Protein AF-A0A849KRJ4-F1 (afdb_monomer)

Radius of gyration: 36.64 Å; Cα contacts (8 Å, |Δi|>4): 1454; chains: 1; bounding box: 104×64×106 Å

Sequence (552 aa):
MSTQVQHRRGTAVQHESFTGAMSEITHDTTGNNLRVHDGQKPGGYRTLMEQELGKPSGVATLDETGNVPEEQLLNASTPVVSSYEALKSTPVADKEKVTFLSLAGAEGTFFWKLGDFSAKIDNENYVASDHVAATIGAWVRSSIRAPYVLPSFRGLKISEFLTNNDAWTTHKHVQLQAAIDVLMSDARYTELDLEGRTILVNAPLNFGTGTLGWPAKQITNGFIYASATFPDGGYIFDLRNLTSLSNFKFLNVNMNGQNRAGWLRAPKHYKYLTFESCTLSSPGGSGGSSPGVLGRKVGVYDPDVPEGGSHELGFYNCYMDSNQYGSTKDRIAIYTRNPDVNINNCLGQYFKDFFVGTSGSYQLNGNHIWSTADGSTPCSMVRLLDCTSIAGLQMVGNYVDGVQIILGNELNPTNTISGVSLVCNLFLFGPGLPSDMPFVLIKPQNANTGIMAIDMLGNVYDTNNTSSAFQNIGVDTTTGSINPTAVHRVRLDDVSFSEFLLGKVYRSRGTYNTLFTVGDAGYKNVTFDNQIPPFARIRRVVSAQFARADGT

pLDDT: mean 80.36, std 18.68, range [24.41, 98.75]

Organism: NCBI:txid2448455

Foldseek 3Di:
DDDDDDAAEDAQVVQQQDADDQQHWYAHPNVRWIAGHHRPHRSHHTDADPVQELHVVHHFDADPVGHGDVVSVVPPDQAEAADLVRVQAPDDDVDKGWHWHPHVPQTFIWIKDFAQCVVPDPSRQWRHHPHDGNRGITTGTDPDSDDDPDDDDDAAELVVQDPDPDDPPDACQVSVLVSLQCLLPDLRHQEYEPVQEEHEHQEARENAAEEEEDDAHEYEHYEYEYDPNYAAQAANHEHQRYQEEERYEYYQYEYEDCLGHAHYEDYQAYYPYEYELYEFEQFGHFLDPAPPLVRFGERYHARHADPPHHDAYEYYNYEYYNVQVVHAARYEHYEHADAHYEYELYEYEAHQEPYEYEDFNYEHENYEYEHAARQAHARAPYAYCCQADDGHYAYYNYEAERHAHEFEPNPPLQGAREHAAHEQYEYEYEPRYHLQDENYEYERQAEAHAYEHHHHENYEHEYPYPRQHYAPYWYQPPRYYHNLVRHADDEDYNYEYEDDDLDDADDDPDRIHHPDGRHDDDDDDDDDDDDRDDHYDYDDYPDYDYQDPVGD

Nearest PDB structures (foldseek):
  4xqf-assembly1_A  TM=5.904E-01  e=1.240E-04  Enterobacteria phage HK620
  1yu1-assembly1_A-3  TM=3.523E-01  e=3.536E-03  Rauchvirus BPP1
  1yu4-assembly1_C  TM=3.523E-01  e=4.435E-03  Bordetella phage BMP-1
  1yu2-assembly1_A  TM=3.527E-01  e=9.152E-03  Bordetella phage BMP-1
  1yu3-assembly1_A  TM=3.478E-01  e=1.097E-02  Bordetella phage BIP-1

InterPro domains:
  IPR041352 Major tropism determinant, N-terminal domain [PF18454] (5-40)

Secondary structure (DSSP, 8-state):
-PPPP--EEE-HHHHHT--PPTT-EEEETTTTEEEE--SS-TT-EEPP-GGGBTSTTSBPP--TTSPPPGGG-TTT---EESSHHHHHTS---SS--EEEE--TT--EEEEEEES--TTT--SSSEE--SSS-TTTEEEEEPSS-------S-PPEEGGGT-SS---TTS--HHHHHHHHHHHHH-TT-SEEE-TT-EEEESS-EE--SEEE-SSPEEEEEEEEEE-TTSPTB-EEEE-TTEEEEEEEEEEEEEEE-TTT-EEEEPPSSEEEEEEES-EEE---EE-TT-TTTTT-EEEEEE----SS--EEEEEES-EEE---TTS---EEEEEESSS-EEEES-EEES-SEEEEESSS-EEEES-EEE---BTTBPEEEEEES---TT--EEEES-EEESEEEEEE-SSSTTS-EEEEEEES-EEEE-TTS-TT-EEEEEE-SSTTEEEEEEEEES-EEEE----TT-EEEEEE-SS--EEEEEEEEEEEESEEE-SS-----S--SSSEEES--PPPSSSS-----S---TT-EE--EEEE----TT--

Solvent-accessible surface area (backbone atoms only — not comparable to full-atom values): 28910 Å² total; per-residue (Å²): 133,84,86,83,87,82,68,57,72,40,42,53,74,61,34,54,74,38,58,40,51,65,77,34,63,33,37,26,72,64,75,72,30,49,24,44,14,70,54,72,46,53,35,40,46,69,53,88,54,79,91,29,50,66,39,92,99,46,45,80,48,62,47,102,86,70,44,67,52,70,88,77,39,85,88,70,73,68,49,74,26,68,40,69,68,51,52,20,65,50,88,75,65,106,56,82,46,62,38,34,37,64,26,88,97,63,60,46,50,28,34,45,40,78,43,71,37,65,94,58,60,66,75,76,53,25,32,53,38,77,86,42,58,30,63,54,18,30,34,35,43,53,95,53,94,73,73,82,93,69,84,79,91,67,62,42,51,49,69,82,51,52,92,64,99,69,66,97,80,61,73,39,38,69,36,51,41,51,50,47,51,48,47,74,71,36,89,84,35,42,32,38,35,40,80,65,38,76,40,36,24,50,57,63,40,62,78,60,69,44,76,45,51,86,68,55,36,33,41,31,36,22,34,42,32,42,39,100,71,31,54,76,36,36,23,48,34,36,33,62,56,22,59,28,42,32,40,36,38,37,34,43,32,34,38,32,12,70,57,27,15,4,53,33,30,49,41,70,21,29,34,53,39,34,37,34,49,21,40,41,30,22,36,15,7,56,41,58,90,44,88,92,40,81,73,23,26,19,18,32,40,31,85,50,67,82,79,91,60,58,51,29,43,38,37,33,51,24,41,36,36,43,79,30,81,98,47,76,48,56,30,29,46,34,38,33,36,49,42,41,36,39,40,31,48,27,39,37,35,34,27,25,30,36,32,35,38,46,36,28,45,31,38,41,30,48,24,41,37,38,28,63,40,37,69,79,42,84,17,22,51,37,38,31,36,20,21,37,80,84,40,19,36,39,35,37,47,26,41,33,28,34,36,22,36,38,48,17,13,66,78,44,39,87,46,40,36,19,30,34,36,41,32,46,27,41,38,38,37,56,74,76,48,54,51,68,54,27,51,31,32,38,34,35,44,24,73,57,22,27,36,32,45,35,40,40,33,47,27,36,41,40,50,80,40,90,56,96,49,63,30,73,43,26,30,38,51,83,62,15,32,71,24,69,89,45,49,41,43,46,35,43,30,53,33,35,45,52,71,72,79,41,70,82,82,89,76,86,89,65,79,57,48,72,81,73,77,59,70,62,85,74,88,86,78,88,82,80,85,83,87,77,67,98,47,64,50,80,77,44,75,77,53,69,63,77,76,43,99,83,79,96

Structure (mmCIF, N/CA/C/O backbone):
data_AF-A0A849KRJ4-F1
#
_entry.id   AF-A0A849KRJ4-F1
#
loop_
_atom_site.group_PDB
_atom_site.id
_atom_site.type_symbol
_atom_site.label_atom_id
_atom_site.label_alt_id
_atom_site.label_comp_id
_atom_site.label_asym_id
_atom_site.label_entity_id
_atom_site.label_seq_id
_atom_site.pdbx_PDB_ins_code
_atom_site.Cartn_x
_atom_site.Cartn_y
_atom_site.Cartn_z
_atom_site.occupancy
_atom_site.B_iso_or_equiv
_atom_site.auth_seq_id
_atom_site.auth_comp_id
_atom_site.auth_asym_id
_atom_site.auth_atom_id
_atom_site.pdbx_PDB_model_num
ATOM 1 N N . MET A 1 1 ? -71.090 -37.660 37.281 1.00 59.78 1 MET A N 1
ATOM 2 C CA . MET A 1 1 ? -70.002 -37.563 38.279 1.00 59.78 1 MET A CA 1
ATOM 3 C C . MET A 1 1 ? -68.708 -37.315 37.532 1.00 59.78 1 MET A C 1
ATOM 5 O O . MET A 1 1 ? -68.525 -37.939 36.494 1.00 59.78 1 MET A O 1
ATOM 9 N N . SER A 1 2 ? -67.858 -36.401 37.995 1.00 67.06 2 SER A N 1
ATOM 10 C CA . SER A 1 2 ? -66.515 -36.249 37.432 1.00 67.06 2 SER A CA 1
ATOM 11 C C . SER A 1 2 ? -65.630 -37.403 37.908 1.00 67.06 2 SER A C 1
ATOM 13 O O . SER A 1 2 ? -65.676 -37.793 39.074 1.00 67.06 2 SER A O 1
ATOM 15 N N . THR A 1 3 ? -64.838 -37.973 37.004 1.00 85.19 3 THR A N 1
ATOM 16 C CA . THR A 1 3 ? -63.794 -38.937 37.365 1.00 85.19 3 THR A CA 1
ATOM 17 C C . THR A 1 3 ? -62.655 -38.180 38.044 1.00 85.19 3 THR A C 1
ATOM 19 O O . THR A 1 3 ? -62.124 -37.232 37.466 1.00 85.19 3 THR A O 1
ATOM 22 N N . GLN A 1 4 ? -62.282 -38.570 39.265 1.00 90.38 4 GLN A N 1
ATOM 23 C CA . GLN A 1 4 ? -61.138 -37.988 39.970 1.00 90.38 4 GLN A CA 1
ATOM 24 C C . GLN A 1 4 ? -59.868 -38.786 39.657 1.00 90.38 4 GLN A C 1
ATOM 26 O O . GLN A 1 4 ? -59.818 -39.991 39.893 1.00 90.38 4 GLN A O 1
ATOM 31 N N . VAL A 1 5 ? -58.827 -38.102 39.180 1.00 87.25 5 VAL A N 1
ATOM 32 C CA . VAL A 1 5 ? -57.471 -38.657 39.061 1.00 87.25 5 VAL A CA 1
ATOM 33 C C . VAL A 1 5 ? -56.664 -38.220 40.282 1.00 87.25 5 VAL A C 1
ATOM 35 O O . VAL A 1 5 ? -56.635 -37.036 40.618 1.00 87.25 5 VAL A O 1
ATOM 38 N N . GLN A 1 6 ? -56.028 -39.171 40.969 1.00 88.75 6 GLN A N 1
ATOM 39 C CA . GLN A 1 6 ? -55.146 -38.898 42.105 1.00 88.75 6 GLN A CA 1
ATOM 40 C C . GLN A 1 6 ? -53.699 -39.229 41.731 1.00 88.75 6 GLN A C 1
ATOM 42 O O . GLN A 1 6 ? -53.388 -40.363 41.375 1.00 88.75 6 GLN A O 1
ATOM 47 N N . HIS A 1 7 ? -52.813 -38.240 41.838 1.00 92.69 7 HIS A N 1
ATOM 48 C CA . HIS A 1 7 ? -51.369 -38.424 41.677 1.00 92.69 7 HIS A CA 1
ATOM 49 C C . HIS A 1 7 ? -50.717 -38.836 43.003 1.00 92.69 7 HIS A C 1
ATOM 51 O O . HIS A 1 7 ? -51.269 -38.597 44.084 1.00 92.69 7 HIS A O 1
ATOM 57 N N . ARG A 1 8 ? -49.509 -39.410 42.940 1.00 93.69 8 ARG A N 1
ATOM 58 C CA . ARG A 1 8 ? -48.678 -39.620 44.135 1.00 93.69 8 ARG A CA 1
ATOM 59 C C . ARG A 1 8 ? -48.358 -38.264 44.775 1.00 93.69 8 ARG A C 1
ATOM 61 O O . ARG A 1 8 ? -48.028 -37.310 44.071 1.00 93.69 8 ARG A O 1
ATOM 68 N N . ARG A 1 9 ? -48.469 -38.183 46.103 1.00 94.81 9 ARG A N 1
ATOM 69 C CA . ARG A 1 9 ? -48.311 -36.958 46.905 1.00 94.81 9 ARG A CA 1
ATOM 70 C C . ARG A 1 9 ? -47.241 -37.148 47.979 1.00 94.81 9 ARG A C 1
ATOM 72 O O . ARG A 1 9 ? -47.100 -38.258 48.483 1.00 94.81 9 ARG A O 1
ATOM 79 N N . GLY A 1 10 ? -46.540 -36.078 48.339 1.00 94.56 10 GLY A N 1
ATOM 80 C CA . GLY A 1 10 ? -45.550 -36.059 49.421 1.00 94.56 10 GLY A CA 1
ATOM 81 C C . GLY A 1 10 ? -45.111 -34.636 49.768 1.00 94.56 10 GLY A C 1
ATOM 82 O O . GLY A 1 10 ? -45.390 -33.711 49.010 1.00 94.56 10 GLY A O 1
ATOM 83 N N . THR A 1 11 ? -44.443 -34.455 50.906 1.00 95.75 11 THR A N 1
ATOM 84 C CA . THR A 1 11 ? -43.838 -33.173 51.308 1.00 95.75 11 THR A CA 1
ATOM 85 C C . THR A 1 11 ? -42.579 -32.864 50.493 1.00 95.75 11 THR A C 1
ATOM 87 O O . THR A 1 11 ? -42.009 -33.758 49.866 1.00 95.75 11 THR A O 1
ATOM 90 N N . ALA A 1 12 ? -42.093 -31.620 50.542 1.00 91.06 12 ALA A N 1
ATOM 91 C CA . ALA A 1 12 ? -40.869 -31.221 49.838 1.00 91.06 12 ALA A CA 1
ATOM 92 C C . ALA A 1 12 ? -39.668 -32.118 50.199 1.00 91.06 12 ALA A C 1
ATOM 94 O O . ALA A 1 12 ? -38.988 -32.622 49.310 1.00 91.06 12 ALA A O 1
ATOM 95 N N . VAL A 1 13 ? -39.483 -32.407 51.491 1.00 94.19 13 VAL A N 1
ATOM 96 C CA . VAL A 1 13 ? -38.406 -33.279 52.000 1.00 94.19 13 VAL A CA 1
ATOM 97 C C . VAL A 1 13 ? -38.558 -34.723 51.509 1.00 94.19 13 VAL A C 1
ATOM 99 O O . VAL A 1 13 ? -37.581 -35.380 51.158 1.00 94.19 13 VAL A O 1
ATOM 102 N N . GLN A 1 14 ? -39.791 -35.235 51.454 1.00 93.44 14 GLN A N 1
ATOM 103 C CA . GLN A 1 14 ? -40.046 -36.573 50.913 1.00 93.44 14 GLN A CA 1
ATOM 104 C C . GLN A 1 14 ? -39.723 -36.641 49.419 1.00 93.44 14 GLN A C 1
ATOM 106 O O . GLN A 1 14 ? -39.220 -37.658 48.950 1.00 93.44 14 GLN A O 1
ATOM 111 N N . HIS A 1 15 ? -39.967 -35.557 48.680 1.00 94.19 15 HIS A N 1
ATOM 112 C CA . HIS A 1 15 ? -39.597 -35.471 47.272 1.00 94.19 15 HIS A CA 1
ATOM 113 C C . HIS A 1 15 ? -38.092 -35.390 47.057 1.00 94.19 15 HIS A C 1
ATOM 115 O O . HIS A 1 15 ? -37.604 -36.062 46.162 1.00 94.19 15 HIS A O 1
ATOM 121 N N . GLU A 1 16 ? -37.341 -34.641 47.869 1.00 93.56 16 GLU A N 1
ATOM 122 C CA . GLU A 1 16 ? -35.884 -34.454 47.702 1.00 93.56 16 GLU A CA 1
ATOM 123 C C . GLU A 1 16 ? -35.083 -35.763 47.606 1.00 93.56 16 GLU A C 1
ATOM 125 O O . GLU A 1 16 ? -34.059 -35.811 46.928 1.00 93.56 16 GLU A O 1
ATOM 130 N N . SER A 1 17 ? -35.568 -36.833 48.238 1.00 93.19 17 SER A N 1
ATOM 131 C CA . SER A 1 17 ? -34.947 -38.165 48.201 1.00 93.19 17 SER A CA 1
ATOM 132 C C . SER A 1 17 ? -35.623 -39.150 47.238 1.00 93.19 17 SER A C 1
ATOM 134 O O . SER A 1 17 ? -35.124 -40.258 47.042 1.00 93.19 17 SER A O 1
ATOM 136 N N . PHE A 1 18 ? -36.746 -38.773 46.625 1.00 95.25 18 PHE A N 1
ATOM 137 C CA . PHE A 1 18 ? -37.532 -39.634 45.748 1.00 95.25 18 PHE A CA 1
ATOM 138 C C . PHE A 1 18 ? -37.107 -39.480 44.279 1.00 95.25 18 PHE A C 1
ATOM 140 O O . PHE A 1 18 ? -37.179 -38.386 43.721 1.00 95.25 18 PHE A O 1
ATOM 147 N N . THR A 1 19 ? -36.726 -40.586 43.634 1.00 96.50 19 THR A N 1
ATOM 148 C CA . THR A 1 19 ? -36.505 -40.660 42.179 1.00 96.50 19 THR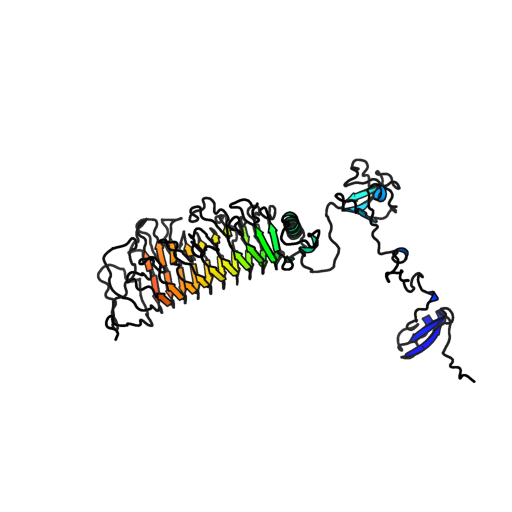 A CA 1
ATOM 149 C C . THR A 1 19 ? -37.680 -41.390 41.534 1.00 96.50 19 THR A C 1
ATOM 151 O O . THR A 1 19 ? -37.816 -42.605 41.690 1.00 96.50 19 THR A O 1
ATOM 154 N N . GLY A 1 20 ? -38.547 -40.658 40.833 1.00 95.00 20 GLY A N 1
ATOM 155 C CA . GLY A 1 20 ? -39.656 -41.251 40.083 1.00 95.00 20 GLY A CA 1
ATOM 156 C C . GLY A 1 20 ? -39.221 -41.849 38.752 1.00 95.00 20 GLY A C 1
ATOM 157 O O . GLY A 1 20 ? -38.124 -41.579 38.266 1.00 95.00 20 GLY A O 1
ATOM 158 N N . ALA A 1 21 ? -40.092 -42.656 38.149 1.00 96.31 21 ALA A N 1
ATOM 159 C CA . ALA A 1 21 ? -39.858 -43.219 36.822 1.00 96.31 21 ALA A CA 1
ATOM 160 C C . ALA A 1 21 ? -39.840 -42.128 35.733 1.00 96.31 21 ALA A C 1
ATOM 162 O O . ALA A 1 21 ? -40.328 -41.015 35.934 1.00 96.31 21 ALA A O 1
ATOM 163 N N . MET A 1 22 ? -39.306 -42.459 34.554 1.00 96.56 22 MET A N 1
ATOM 164 C CA . MET A 1 22 ? -39.332 -41.565 33.393 1.00 96.56 22 MET A CA 1
ATOM 165 C C . MET A 1 22 ? -40.770 -41.117 33.088 1.00 96.56 22 MET A C 1
ATOM 167 O O . MET A 1 22 ? -41.656 -41.947 32.893 1.00 96.56 22 MET A O 1
ATOM 171 N N . SER A 1 23 ? -40.979 -39.801 33.014 1.00 93.94 23 SER A N 1
ATOM 172 C CA . SER A 1 23 ? -42.277 -39.137 32.816 1.00 93.94 23 SER A CA 1
ATOM 173 C C . SER A 1 23 ? -43.308 -39.336 33.939 1.00 93.94 23 SER A C 1
ATOM 175 O O . SER A 1 23 ? -44.493 -39.068 33.740 1.00 93.94 23 SER A O 1
ATOM 177 N N . GLU A 1 24 ? -42.897 -39.766 35.135 1.00 96.38 24 GLU A N 1
ATOM 178 C CA . GLU A 1 24 ? -43.793 -39.793 36.294 1.00 96.38 24 GLU A CA 1
ATOM 179 C C . GLU A 1 24 ? -44.078 -38.366 36.792 1.00 96.38 24 GLU A C 1
ATOM 181 O O . GLU A 1 24 ? -43.172 -37.538 36.888 1.00 96.38 24 GLU A O 1
ATOM 186 N N . ILE A 1 25 ? -45.342 -38.083 37.136 1.00 95.75 25 ILE A N 1
ATOM 187 C CA . ILE A 1 25 ? -45.768 -36.812 37.737 1.00 95.75 25 ILE A CA 1
ATOM 188 C C . ILE A 1 25 ? -46.206 -37.053 39.177 1.00 95.75 25 ILE A C 1
ATOM 190 O O . ILE A 1 25 ? -47.089 -37.872 39.452 1.00 95.75 25 ILE A O 1
ATOM 194 N N . THR A 1 26 ? -45.639 -36.278 40.094 1.00 96.38 26 THR A N 1
ATOM 195 C CA . THR A 1 26 ? -45.992 -36.305 41.516 1.00 96.38 26 THR A CA 1
ATOM 196 C C . THR A 1 26 ? -46.309 -34.909 42.039 1.00 96.38 26 THR A C 1
ATOM 198 O O . THR A 1 26 ? -45.789 -33.928 41.518 1.00 96.38 26 THR A O 1
ATOM 201 N N . HIS A 1 27 ? -47.118 -34.809 43.090 1.00 95.44 27 HIS A N 1
ATOM 202 C CA . HIS A 1 27 ? -47.494 -33.539 43.712 1.00 95.44 27 HIS A CA 1
ATOM 203 C C . HIS A 1 27 ? -46.737 -33.325 45.033 1.00 95.44 27 HIS A C 1
ATOM 205 O O . HIS A 1 27 ? -46.810 -34.150 45.950 1.00 95.44 27 HIS A O 1
ATOM 211 N N . ASP A 1 28 ? -46.000 -32.220 45.116 1.00 93.69 28 ASP A N 1
ATOM 212 C CA . ASP A 1 28 ? -45.366 -31.716 46.332 1.00 93.69 28 ASP A CA 1
ATOM 213 C C . ASP A 1 28 ? -46.380 -30.878 47.114 1.00 93.69 28 ASP A C 1
ATOM 215 O O . ASP A 1 28 ? -46.700 -29.753 46.736 1.00 93.69 28 ASP A O 1
ATOM 219 N N . THR A 1 29 ? -46.894 -31.428 48.211 1.00 93.88 29 THR A N 1
ATOM 220 C CA . THR A 1 29 ? -47.927 -30.781 49.029 1.00 93.88 29 THR A CA 1
ATOM 221 C C . THR A 1 29 ? -47.376 -29.690 49.943 1.00 93.88 29 THR A C 1
ATOM 223 O O . THR A 1 29 ? -48.155 -28.997 50.586 1.00 93.88 29 THR A O 1
ATOM 226 N N . THR A 1 30 ? -46.052 -29.554 50.061 1.00 91.62 30 THR A N 1
ATOM 227 C CA . THR A 1 30 ? -45.428 -28.456 50.813 1.00 91.62 30 THR A CA 1
ATOM 228 C C . THR A 1 30 ? -45.247 -27.241 49.912 1.00 91.62 30 THR A C 1
ATOM 230 O O . THR A 1 30 ? -45.597 -26.133 50.302 1.00 91.62 30 THR A O 1
ATOM 233 N N . GLY A 1 31 ? -44.719 -27.452 48.703 1.00 86.06 31 GLY A N 1
ATOM 234 C CA . GLY A 1 31 ? -44.521 -26.393 47.710 1.00 86.06 31 GLY A CA 1
ATOM 235 C C . GLY A 1 31 ? -45.751 -26.091 46.848 1.00 86.06 31 GLY A C 1
ATOM 236 O O . GLY A 1 31 ? -45.714 -25.141 46.067 1.00 86.06 31 GLY A O 1
ATOM 237 N N . ASN A 1 32 ? -46.812 -26.899 46.964 1.00 90.88 32 ASN A N 1
ATOM 238 C CA . ASN A 1 32 ? -48.000 -26.895 46.103 1.00 90.88 32 ASN A CA 1
ATOM 239 C C . ASN A 1 32 ? -47.648 -26.911 44.607 1.00 90.88 32 ASN A C 1
ATOM 241 O O . ASN A 1 32 ? -48.260 -26.200 43.818 1.00 90.88 32 ASN A O 1
ATOM 245 N N . ASN A 1 33 ? -46.639 -27.694 44.218 1.00 90.81 33 ASN A N 1
ATOM 246 C CA . ASN A 1 33 ? -46.166 -27.782 42.836 1.00 90.81 33 ASN A CA 1
ATOM 247 C C . ASN A 1 33 ? -46.147 -29.226 42.327 1.00 90.81 33 ASN A C 1
ATOM 249 O O . ASN A 1 33 ? -46.124 -30.189 43.099 1.00 90.81 33 ASN A O 1
ATOM 253 N N . LEU A 1 34 ? -46.184 -29.382 41.005 1.00 94.06 34 LEU A N 1
ATOM 254 C CA . LEU A 1 34 ? -45.971 -30.672 40.366 1.00 94.06 34 LEU A CA 1
ATOM 255 C C . LEU A 1 34 ? -44.473 -30.891 40.158 1.00 94.06 34 LEU A C 1
ATOM 257 O O . LEU A 1 34 ? -43.709 -29.955 39.934 1.00 94.06 34 LEU A O 1
ATOM 261 N N . ARG A 1 35 ? -44.050 -32.149 40.199 1.00 94.38 35 ARG A N 1
ATOM 262 C CA . ARG A 1 35 ? -42.693 -32.573 39.853 1.00 94.38 35 ARG A CA 1
ATOM 263 C C . ARG A 1 35 ? -42.766 -33.611 38.750 1.00 94.38 35 ARG A C 1
ATOM 265 O O . ARG A 1 35 ? -43.543 -34.558 38.865 1.00 94.38 35 ARG A O 1
ATOM 272 N N . VAL A 1 36 ? -41.969 -33.412 37.706 1.00 96.31 36 VAL A N 1
ATOM 273 C CA . VAL A 1 36 ? -41.786 -34.355 36.600 1.00 96.31 36 VAL A CA 1
ATOM 274 C C . VAL A 1 36 ? -40.486 -35.111 36.827 1.00 96.31 36 VAL A C 1
ATOM 276 O O . VAL A 1 36 ? -39.454 -34.500 37.101 1.00 96.31 36 VAL A O 1
ATOM 279 N N . HIS A 1 37 ? -40.530 -36.432 36.723 1.00 96.62 37 HIS A N 1
ATOM 280 C CA . HIS A 1 37 ? -39.381 -37.304 36.949 1.00 96.62 37 HIS A CA 1
ATOM 281 C C . HIS A 1 37 ? -38.848 -37.876 35.637 1.00 96.62 37 HIS A C 1
ATOM 283 O O . HIS A 1 37 ? -39.592 -38.075 34.680 1.00 96.62 37 HIS A O 1
ATOM 289 N N . ASP A 1 38 ? -37.546 -38.138 35.593 1.00 96.19 38 ASP A N 1
ATOM 290 C CA . ASP A 1 38 ? -36.820 -38.648 34.424 1.00 96.19 38 ASP A CA 1
ATOM 291 C C . ASP A 1 38 ? -36.226 -40.052 34.647 1.00 96.19 38 ASP A C 1
ATOM 293 O O . ASP A 1 38 ? -35.525 -40.577 33.786 1.00 96.19 38 ASP A O 1
ATOM 297 N N . GLY A 1 39 ? -36.495 -40.684 35.794 1.00 95.00 39 GLY A N 1
ATOM 298 C CA . GLY A 1 39 ? -35.885 -41.963 36.163 1.00 95.00 39 GLY A CA 1
ATOM 299 C C . GLY A 1 39 ? -34.506 -41.854 36.815 1.00 95.00 39 GLY A C 1
ATOM 300 O O . GLY A 1 39 ? -33.967 -42.886 37.209 1.00 95.00 39 GLY A O 1
ATOM 301 N N . GLN A 1 40 ? -33.919 -40.656 36.931 1.00 95.19 40 GLN A N 1
ATOM 302 C CA . GLN A 1 40 ? -32.537 -40.485 37.390 1.00 95.19 40 GLN A CA 1
ATOM 303 C C . GLN A 1 40 ? -32.389 -39.471 38.520 1.00 95.19 40 GLN A C 1
ATOM 305 O O . GLN A 1 40 ? -31.704 -39.762 39.499 1.00 95.19 40 GLN A O 1
ATOM 310 N N . LYS A 1 41 ? -33.015 -38.297 38.416 1.00 94.00 41 LYS A N 1
ATOM 311 C CA . LYS A 1 41 ? -32.808 -37.190 39.352 1.00 94.00 41 LYS A CA 1
ATOM 312 C C . LYS A 1 41 ? -33.663 -37.346 40.621 1.00 94.00 41 LYS A C 1
ATOM 314 O O . LYS A 1 41 ? -34.888 -37.221 40.528 1.00 94.00 41 LYS A O 1
ATOM 319 N N . PRO A 1 42 ? -33.062 -37.519 41.818 1.00 93.94 42 PRO A N 1
ATOM 320 C CA . PRO A 1 42 ? -33.801 -37.402 43.075 1.00 93.94 42 PRO A CA 1
ATOM 321 C C . PRO A 1 42 ? -34.453 -36.017 43.184 1.00 93.94 42 PRO A C 1
ATOM 323 O O . PRO A 1 42 ? -33.836 -35.000 42.857 1.00 93.94 42 PRO A O 1
ATOM 326 N N . GLY A 1 43 ? -35.725 -35.967 43.575 1.00 93.00 43 GLY A N 1
ATOM 327 C CA . GLY A 1 43 ? -36.525 -34.742 43.602 1.00 93.00 43 GLY A CA 1
ATOM 328 C C . GLY A 1 43 ? -37.117 -34.309 42.265 1.00 93.00 43 GLY A C 1
ATOM 329 O O . GLY A 1 43 ? -37.954 -33.402 42.266 1.00 93.00 43 GLY A O 1
ATOM 330 N N . GLY A 1 44 ? -36.735 -34.935 41.149 1.00 93.50 44 GLY A N 1
ATOM 331 C CA . GLY A 1 44 ? -37.223 -34.604 39.812 1.00 93.50 44 GLY A CA 1
ATOM 332 C C . GLY A 1 44 ? -37.023 -33.132 39.417 1.00 93.50 44 GLY A C 1
ATOM 333 O O . GLY A 1 44 ? -36.131 -32.417 39.891 1.00 93.50 44 GLY A O 1
ATOM 334 N N . TYR A 1 45 ? -37.877 -32.667 38.511 1.00 93.31 45 TYR A N 1
ATOM 335 C CA . TYR A 1 45 ? -37.951 -31.288 38.040 1.00 93.31 45 TYR A CA 1
ATOM 336 C C . TYR A 1 45 ? -39.263 -30.672 38.510 1.00 93.31 45 TYR A C 1
ATOM 338 O O . TYR A 1 45 ? -40.336 -31.079 38.068 1.00 93.31 45 TYR A O 1
ATOM 346 N N . ARG A 1 46 ? -39.189 -29.699 39.423 1.00 90.69 46 ARG A N 1
ATOM 347 C CA . ARG A 1 46 ? -40.379 -28.990 39.908 1.00 90.69 46 ARG A CA 1
ATOM 348 C C . ARG A 1 46 ? -40.905 -28.016 38.855 1.00 90.69 46 ARG A C 1
ATOM 350 O O . ARG A 1 46 ? -40.116 -27.357 38.178 1.00 90.69 46 ARG A O 1
ATOM 357 N N . THR A 1 47 ? -42.221 -27.876 38.775 1.00 90.31 47 THR A N 1
ATOM 358 C CA . THR A 1 47 ? -42.871 -26.779 38.059 1.00 90.31 47 THR A CA 1
ATOM 359 C C . THR A 1 47 ? -42.783 -25.497 38.875 1.00 90.31 47 THR A C 1
ATOM 361 O O . THR A 1 47 ? -42.822 -25.531 40.105 1.00 90.31 47 THR A O 1
ATOM 364 N N . LEU A 1 48 ? -42.699 -24.368 38.181 1.00 86.94 48 LEU A N 1
ATOM 365 C CA . LEU A 1 48 ? -42.808 -23.049 38.793 1.00 86.94 48 LEU A CA 1
ATOM 366 C C . LEU A 1 48 ? -44.287 -22.702 38.980 1.00 86.94 48 LEU A C 1
ATOM 368 O O . LEU A 1 48 ? -45.098 -22.971 38.092 1.00 86.94 48 LEU A O 1
ATOM 372 N N . MET A 1 49 ? -44.632 -22.130 40.130 1.00 85.88 49 MET A N 1
ATOM 373 C CA . MET A 1 49 ? -46.003 -21.738 40.465 1.00 85.88 49 MET A CA 1
ATOM 374 C C . MET A 1 49 ? -46.159 -20.215 40.454 1.00 85.88 49 MET A C 1
ATOM 376 O O . MET A 1 49 ? -45.216 -19.487 40.747 1.00 85.88 49 MET A O 1
ATOM 380 N N . GLU A 1 50 ? -47.370 -19.722 40.189 1.00 83.81 50 GLU A N 1
ATOM 381 C CA . GLU A 1 50 ? -47.677 -18.279 40.158 1.00 83.81 50 GLU A CA 1
ATOM 382 C C . GLU A 1 50 ? -47.318 -17.558 41.470 1.00 83.81 50 GLU A C 1
ATOM 384 O O . GLU A 1 50 ? -46.800 -16.447 41.458 1.00 83.81 50 GLU A O 1
ATOM 389 N N . GLN A 1 51 ? -47.489 -18.226 42.613 1.00 82.94 51 GLN A N 1
ATOM 390 C CA . GLN A 1 51 ? -47.104 -17.716 43.938 1.00 82.94 51 GLN A CA 1
ATOM 391 C C . GLN A 1 51 ? -45.594 -17.434 44.099 1.00 82.94 51 GLN A C 1
ATOM 393 O O . GLN A 1 51 ? -45.181 -16.793 45.067 1.00 82.94 51 GLN A O 1
ATOM 398 N N . GLU A 1 52 ? -44.766 -17.934 43.180 1.00 82.81 52 GLU A N 1
ATOM 399 C CA . GLU A 1 52 ? -43.315 -17.737 43.155 1.00 82.81 52 GLU A CA 1
ATOM 400 C C . GLU A 1 52 ? -42.897 -16.559 42.268 1.00 82.81 52 GLU A C 1
ATOM 402 O O . GLU A 1 52 ? -41.705 -16.274 42.140 1.00 82.81 52 GLU A O 1
ATOM 407 N N . LEU A 1 53 ? -43.857 -15.857 41.664 1.00 85.44 53 LEU A N 1
ATOM 408 C CA . LEU A 1 53 ? -43.594 -14.661 40.882 1.00 85.44 53 LEU A CA 1
ATOM 409 C C . LEU A 1 53 ? -43.063 -13.534 41.790 1.00 85.44 53 LEU A C 1
ATOM 411 O O . LEU A 1 53 ? -43.637 -13.227 42.836 1.00 85.44 53 LEU A O 1
ATOM 415 N N . GLY A 1 54 ? -41.930 -12.941 41.414 1.00 76.62 54 GLY A N 1
ATOM 416 C CA . GLY A 1 54 ? -41.249 -11.878 42.158 1.00 76.62 54 GLY A CA 1
ATOM 417 C C . GLY A 1 54 ? -40.630 -12.320 43.491 1.00 76.62 54 GLY A C 1
ATOM 418 O O . GLY A 1 54 ? -40.292 -11.475 44.320 1.00 76.62 54 GLY A O 1
ATOM 419 N N . LYS A 1 55 ? -40.499 -13.631 43.747 1.00 81.44 55 LYS A N 1
ATOM 420 C CA . LYS A 1 55 ? -39.870 -14.166 44.967 1.00 81.44 55 LYS A CA 1
ATOM 421 C C . LYS A 1 55 ? -38.391 -14.509 44.741 1.00 81.44 55 LYS A C 1
ATOM 423 O O . LYS A 1 55 ? -38.020 -14.900 43.634 1.00 81.44 55 LYS A O 1
ATOM 428 N N . PRO A 1 56 ? -37.539 -14.444 45.785 1.00 70.19 56 PRO A N 1
ATOM 429 C CA . PRO A 1 56 ? -36.173 -14.957 45.703 1.00 70.19 56 PRO A CA 1
ATOM 430 C C . PRO A 1 56 ? -36.161 -16.419 45.229 1.00 70.19 56 PRO A C 1
ATOM 432 O O . PRO A 1 56 ? -36.866 -17.253 45.792 1.00 70.19 56 PRO A O 1
ATOM 435 N N . SER A 1 57 ? -35.351 -16.734 44.212 1.00 70.69 57 SER A N 1
ATOM 436 C CA . SER A 1 57 ? -35.296 -18.059 43.552 1.00 70.69 57 SER A CA 1
ATOM 437 C C . SER A 1 57 ? -36.589 -18.503 42.833 1.00 70.69 57 SER A C 1
ATOM 439 O O . SER A 1 57 ? -36.760 -19.691 42.549 1.00 70.69 57 SER A O 1
ATOM 441 N N . GLY A 1 58 ? -37.495 -17.561 42.551 1.00 78.44 58 GLY A N 1
ATOM 442 C CA . GLY A 1 58 ? -38.739 -17.762 41.806 1.00 78.44 58 GLY A CA 1
ATOM 443 C C . GLY A 1 58 ? -38.672 -17.274 40.352 1.00 78.44 58 GLY A C 1
ATOM 444 O O . GLY A 1 58 ? -37.606 -17.252 39.739 1.00 78.44 58 GLY A O 1
ATOM 445 N N . VAL A 1 59 ? -39.826 -16.898 39.793 1.00 82.88 59 VAL A N 1
ATOM 446 C CA . VAL A 1 59 ? -39.950 -16.342 38.430 1.00 82.88 59 VAL A CA 1
ATOM 447 C C . VAL A 1 59 ? -39.952 -14.821 38.506 1.00 82.88 59 VAL A C 1
ATOM 449 O O . VAL A 1 59 ? -40.600 -14.261 39.384 1.00 82.88 59 VAL A O 1
ATOM 452 N N . ALA A 1 60 ? -39.257 -14.135 37.603 1.00 85.81 60 ALA A N 1
ATOM 453 C CA . ALA A 1 60 ? -39.283 -12.675 37.555 1.00 85.81 60 ALA A CA 1
ATOM 454 C C . ALA A 1 60 ? -40.666 -12.144 37.126 1.00 85.81 60 ALA A C 1
ATOM 456 O O . ALA A 1 60 ? -41.305 -12.728 36.250 1.00 85.81 60 ALA A O 1
ATOM 457 N N . THR A 1 61 ? -41.126 -11.037 37.718 1.00 87.25 61 THR A N 1
ATOM 458 C CA . THR A 1 61 ? -42.260 -10.279 37.156 1.00 87.25 61 THR A CA 1
ATOM 459 C C . THR A 1 61 ? -41.795 -9.504 35.928 1.00 87.25 61 THR A C 1
ATOM 461 O O . THR A 1 61 ? -40.610 -9.200 35.811 1.00 87.25 61 THR A O 1
ATOM 464 N N . LEU A 1 62 ? -42.731 -9.123 35.059 1.00 88.12 62 LEU A N 1
ATOM 465 C CA . LEU A 1 62 ? -42.485 -8.150 33.998 1.00 88.12 62 LEU A CA 1
ATOM 466 C C . LEU A 1 62 ? -43.197 -6.830 34.321 1.00 88.12 62 LEU A C 1
ATOM 468 O O . LEU A 1 62 ? -44.272 -6.845 34.922 1.00 88.12 62 LEU A O 1
ATOM 472 N N . ASP A 1 63 ? -42.597 -5.709 33.939 1.00 83.69 63 ASP A N 1
ATOM 473 C CA . ASP A 1 63 ? -43.215 -4.387 33.950 1.00 83.69 63 ASP A CA 1
ATOM 474 C C . ASP A 1 63 ? -44.200 -4.208 32.777 1.00 83.69 63 ASP A C 1
ATOM 476 O O . ASP A 1 63 ? -44.413 -5.109 31.960 1.00 83.69 63 ASP A O 1
ATOM 480 N N . GLU A 1 64 ? -44.807 -3.024 32.677 1.00 85.81 64 GLU A N 1
ATOM 481 C CA . GLU A 1 64 ? -45.771 -2.676 31.620 1.00 85.81 64 GLU A CA 1
ATOM 482 C C . GLU A 1 64 ? -45.192 -2.718 30.194 1.00 85.81 64 GLU A C 1
ATOM 484 O O . GLU A 1 64 ? -45.943 -2.760 29.219 1.00 85.81 64 GLU A O 1
ATOM 489 N N . THR A 1 65 ? -43.864 -2.756 30.063 1.00 82.81 65 THR A N 1
ATOM 490 C CA . THR A 1 65 ? -43.142 -2.863 28.790 1.00 82.81 65 THR A CA 1
ATOM 491 C C . THR A 1 65 ? -42.619 -4.273 28.508 1.00 82.81 65 THR A C 1
ATOM 493 O O . THR A 1 65 ? -42.055 -4.514 27.441 1.00 82.81 65 THR A O 1
ATOM 496 N N . GLY A 1 66 ? -42.836 -5.222 29.424 1.00 84.69 66 GLY A N 1
ATOM 497 C CA . GLY A 1 66 ? -42.380 -6.602 29.289 1.00 84.69 66 GLY A CA 1
ATOM 498 C C . GLY A 1 66 ? -40.947 -6.851 29.771 1.00 84.69 66 GLY A C 1
ATOM 499 O O . GLY A 1 66 ? -40.391 -7.899 29.444 1.00 84.69 66 GLY A O 1
ATOM 500 N N . ASN A 1 67 ? -40.343 -5.932 30.533 1.00 82.19 67 ASN A N 1
ATOM 501 C CA . ASN A 1 67 ? -38.991 -6.076 31.087 1.00 82.19 67 ASN A CA 1
ATOM 502 C C . ASN A 1 67 ? -39.019 -6.509 32.560 1.00 82.19 67 ASN A C 1
ATOM 504 O O . ASN A 1 67 ? -39.978 -6.239 33.272 1.00 82.19 67 ASN A O 1
ATOM 508 N N . VAL A 1 68 ? -37.965 -7.175 33.046 1.00 85.06 68 VAL A N 1
ATOM 509 C CA . VAL A 1 68 ? -37.840 -7.514 34.477 1.00 85.06 68 VAL A CA 1
ATOM 510 C C . VAL A 1 68 ? -37.494 -6.250 35.279 1.00 85.06 68 VAL A C 1
ATOM 512 O O . VAL A 1 68 ? -36.486 -5.623 34.947 1.00 85.06 68 VAL A O 1
ATOM 515 N N . PRO A 1 69 ? -38.252 -5.888 36.335 1.00 81.94 69 PRO A N 1
ATOM 516 C CA . PRO A 1 69 ? -37.951 -4.718 37.155 1.00 81.94 69 PRO A CA 1
ATOM 517 C C . PRO A 1 69 ? -36.557 -4.775 37.790 1.00 81.94 69 PRO A C 1
ATOM 519 O O . PRO A 1 69 ? -36.113 -5.828 38.260 1.00 81.94 69 PRO A O 1
ATOM 522 N N . GLU A 1 70 ? -35.876 -3.630 37.843 1.00 71.69 70 GLU A N 1
ATOM 523 C CA . GLU A 1 70 ? -34.493 -3.522 38.324 1.00 71.69 70 GLU A CA 1
ATOM 524 C C . GLU A 1 70 ? -34.357 -3.954 39.795 1.00 71.69 70 GLU A C 1
ATOM 526 O O . GLU A 1 70 ? -33.363 -4.581 40.165 1.00 71.69 70 GLU A O 1
ATOM 531 N N . GLU A 1 71 ? -35.395 -3.761 40.620 1.00 71.62 71 GLU A N 1
ATOM 532 C CA . GLU A 1 71 ? -35.421 -4.248 42.004 1.00 71.62 71 GLU A CA 1
ATOM 533 C C . GLU A 1 71 ? -35.354 -5.781 42.142 1.00 71.62 71 GLU A C 1
ATOM 535 O O . GLU A 1 71 ? -35.028 -6.285 43.217 1.00 71.62 71 GLU A O 1
ATOM 540 N N . GLN A 1 72 ? -35.638 -6.539 41.075 1.00 73.88 72 GLN A N 1
ATOM 541 C CA . GLN A 1 72 ? -35.514 -8.004 41.049 1.00 73.88 72 GLN A CA 1
ATOM 542 C C . GLN A 1 72 ? -34.141 -8.473 40.553 1.00 73.88 72 GLN A C 1
ATOM 544 O O . GLN A 1 72 ? -33.791 -9.645 40.704 1.00 73.88 72 GLN A O 1
ATOM 549 N N . LEU A 1 73 ? -33.329 -7.560 40.016 1.0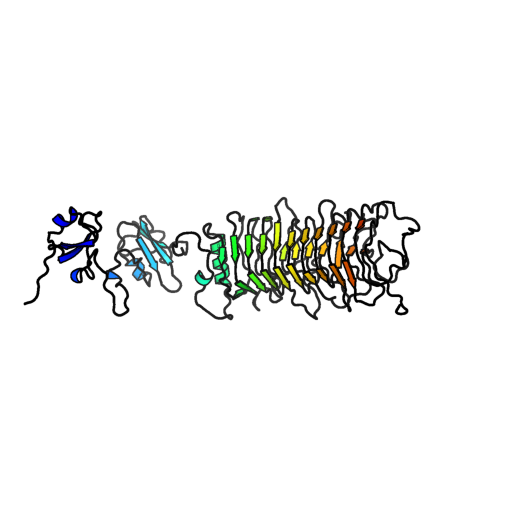0 71.81 73 LEU A N 1
ATOM 550 C CA . LEU A 1 73 ? -31.999 -7.808 39.467 1.00 71.81 73 LEU A CA 1
ATOM 551 C C . LEU A 1 73 ? -30.892 -7.463 40.473 1.00 71.81 73 LEU A C 1
ATOM 553 O O . LEU A 1 73 ? -29.849 -6.944 40.085 1.00 71.81 73 LEU A O 1
ATOM 557 N N . LEU A 1 74 ? -31.086 -7.796 41.756 1.00 57.41 74 LEU A N 1
ATOM 558 C CA . LEU A 1 74 ? -30.250 -7.417 42.916 1.00 57.41 74 LEU A CA 1
ATOM 559 C C . LEU A 1 74 ? -28.730 -7.720 42.817 1.00 57.41 74 LEU A C 1
ATOM 561 O O . LEU A 1 74 ? -27.989 -7.369 43.730 1.00 57.41 74 LEU A O 1
ATOM 565 N N . ASN A 1 75 ? -28.254 -8.329 41.725 1.00 55.44 75 ASN A N 1
ATOM 566 C CA . ASN A 1 75 ? -26.844 -8.592 41.419 1.00 55.44 75 ASN A CA 1
ATOM 567 C C . ASN A 1 75 ? -26.343 -8.003 40.076 1.00 55.44 75 ASN A C 1
ATOM 569 O O . ASN A 1 75 ? -25.188 -8.247 39.731 1.00 55.44 75 ASN A O 1
ATOM 573 N N . ALA A 1 76 ? -27.161 -7.284 39.295 1.00 49.16 76 ALA A N 1
ATOM 574 C CA . ALA A 1 76 ? -26.818 -6.914 37.913 1.00 49.16 76 ALA A CA 1
ATOM 575 C C . ALA A 1 76 ? -26.708 -5.406 37.624 1.00 49.16 76 ALA A C 1
ATOM 577 O O . ALA A 1 76 ? -26.144 -5.046 36.592 1.00 49.16 76 ALA A O 1
ATOM 578 N N . SER A 1 77 ? -27.165 -4.510 38.501 1.00 53.91 77 SER A N 1
ATOM 579 C CA . SER A 1 77 ? -27.004 -3.070 38.276 1.00 53.91 77 SER A CA 1
ATOM 580 C C . SER A 1 77 ? -25.707 -2.577 38.923 1.00 53.91 77 SER A C 1
ATOM 582 O O . SER A 1 77 ? -25.650 -2.313 40.126 1.00 53.91 77 SER A O 1
ATOM 584 N N . THR A 1 78 ? -24.638 -2.418 38.147 1.00 63.38 78 THR A N 1
ATOM 585 C CA . THR A 1 78 ? -23.619 -1.425 38.513 1.00 63.38 78 THR A CA 1
ATOM 586 C C . THR A 1 78 ? -24.317 -0.063 38.545 1.00 63.38 78 THR A C 1
ATOM 588 O O . THR A 1 78 ? -24.789 0.362 37.488 1.00 63.38 78 THR A O 1
ATOM 591 N N . PRO A 1 79 ? -24.447 0.602 39.705 1.00 70.44 79 PRO A N 1
ATOM 592 C CA . PRO A 1 79 ? -25.221 1.831 39.805 1.00 70.44 79 PRO A CA 1
ATOM 593 C C . PRO A 1 79 ? -24.680 2.889 38.839 1.00 70.44 79 PRO A C 1
ATOM 595 O O . PRO A 1 79 ? -23.467 3.093 38.731 1.00 70.44 79 PRO A O 1
ATOM 598 N N . VAL A 1 80 ? -25.591 3.549 38.125 1.00 82.06 80 VAL A N 1
ATOM 599 C CA . VAL A 1 80 ? -25.292 4.680 37.244 1.00 82.06 80 VAL A CA 1
ATOM 600 C C . VAL A 1 80 ? -25.795 5.947 37.928 1.00 82.06 80 VAL A C 1
ATOM 602 O O . VAL A 1 80 ? -26.961 6.034 38.304 1.00 82.06 80 VAL A O 1
ATOM 605 N N . VAL A 1 81 ? -24.916 6.927 38.111 1.00 86.38 81 VAL A N 1
ATOM 606 C CA . VAL A 1 81 ? -25.211 8.214 38.749 1.00 86.38 81 VAL A CA 1
ATOM 607 C C . VAL A 1 81 ? -24.986 9.353 37.761 1.00 86.38 81 VAL A C 1
ATOM 609 O O . VAL A 1 81 ? -24.060 9.317 36.957 1.00 86.38 81 VAL A O 1
ATOM 612 N N . SER A 1 82 ? -25.822 10.388 37.811 1.00 88.81 82 SER A N 1
ATOM 613 C CA . SER A 1 82 ? -25.818 11.481 36.825 1.00 88.81 82 SER A CA 1
ATOM 614 C C . SER A 1 82 ? -25.074 12.743 37.276 1.00 88.81 82 SER A C 1
ATOM 616 O O . SER A 1 82 ? -25.005 13.716 36.527 1.00 88.81 82 SER A O 1
ATOM 618 N N . SER A 1 83 ? -24.501 12.753 38.483 1.00 91.44 83 SER A N 1
ATOM 619 C CA . SER A 1 83 ? -23.743 13.886 39.026 1.00 91.44 83 SER A CA 1
ATOM 620 C C . SER A 1 83 ? -22.678 13.432 40.027 1.00 91.44 83 SER A C 1
ATOM 622 O O . SER A 1 83 ? -22.777 12.351 40.611 1.00 91.44 83 SER A O 1
ATOM 624 N N . TYR A 1 84 ? -21.670 14.276 40.269 1.00 91.25 84 TYR A N 1
ATOM 625 C CA . TYR A 1 84 ? -20.681 14.024 41.322 1.00 91.25 84 TYR A CA 1
ATOM 626 C C . TYR A 1 84 ? -21.315 13.976 42.718 1.00 91.25 84 TYR A C 1
ATOM 628 O O . TYR A 1 84 ? -20.878 13.188 43.544 1.00 91.25 84 TYR A O 1
ATOM 636 N N . GLU A 1 85 ? -22.377 14.742 42.979 1.00 92.19 85 GLU A N 1
ATOM 637 C CA . GLU A 1 85 ? -23.112 14.682 44.255 1.00 92.19 85 GLU A CA 1
ATOM 638 C C . GLU A 1 85 ? -23.806 13.325 44.452 1.00 92.19 85 GLU A C 1
ATOM 640 O O . GLU A 1 85 ? -23.774 12.735 45.533 1.00 92.19 85 GLU A O 1
ATOM 645 N N . ALA A 1 86 ? -24.366 12.762 43.380 1.00 89.31 86 ALA A N 1
ATOM 646 C CA . ALA A 1 86 ? -24.915 11.410 43.407 1.00 89.31 86 ALA A CA 1
ATOM 647 C C . ALA A 1 86 ? -23.810 10.345 43.597 1.00 89.31 86 ALA A C 1
ATOM 649 O O . ALA A 1 86 ? -24.019 9.340 44.276 1.00 89.31 86 ALA A O 1
ATOM 650 N N . LEU A 1 87 ? -22.604 10.582 43.067 1.00 91.62 87 LEU A N 1
ATOM 651 C CA . LEU A 1 87 ? -21.447 9.712 43.305 1.00 91.62 87 LEU A CA 1
ATOM 652 C C . LEU A 1 87 ? -20.979 9.761 44.772 1.00 91.62 87 LEU A C 1
ATOM 654 O O . LEU A 1 87 ? -20.796 8.711 45.387 1.00 91.62 87 LEU A O 1
ATOM 658 N N . LYS A 1 88 ? -20.842 10.958 45.359 1.00 93.06 88 LYS A N 1
ATOM 659 C CA . LYS A 1 88 ? -20.458 11.155 46.773 1.00 93.06 88 LYS A CA 1
ATOM 660 C C . LYS A 1 88 ? -21.429 10.470 47.735 1.00 93.06 88 LYS A C 1
ATOM 662 O O . LYS A 1 88 ? -21.001 9.775 48.659 1.00 93.06 88 LYS A O 1
ATOM 667 N N . SER A 1 89 ? -22.725 10.593 47.453 1.00 91.00 89 SER A N 1
ATOM 668 C CA . SER A 1 89 ? -23.803 10.006 48.253 1.00 91.00 89 SER A CA 1
ATOM 669 C C . SER A 1 89 ? -24.027 8.510 48.004 1.00 91.00 89 SER A C 1
ATOM 671 O O . SER A 1 89 ? -24.829 7.895 48.712 1.00 91.00 89 SER A O 1
ATOM 673 N N . THR A 1 90 ? -23.311 7.886 47.059 1.00 88.12 90 THR A N 1
ATOM 674 C CA . THR A 1 90 ? -23.421 6.442 46.812 1.00 88.12 90 THR A CA 1
ATOM 675 C C . THR A 1 90 ? -22.889 5.658 48.022 1.00 88.12 90 THR A C 1
ATOM 677 O O . THR A 1 90 ? -21.715 5.810 48.372 1.00 88.12 90 THR A O 1
ATOM 680 N N . PRO A 1 91 ? -23.697 4.778 48.652 1.00 84.81 91 PRO A N 1
ATOM 681 C CA . PRO A 1 91 ? -23.260 4.007 49.809 1.00 84.81 91 PRO A CA 1
ATOM 682 C C . PRO A 1 91 ? -22.135 3.036 49.452 1.00 84.81 91 PRO A C 1
ATOM 684 O O . PRO A 1 91 ? -22.275 2.176 48.572 1.00 84.81 91 PRO A O 1
ATOM 687 N N . VAL A 1 92 ? -21.040 3.109 50.194 1.00 81.25 92 VAL A N 1
ATOM 688 C CA . VAL A 1 92 ? -19.875 2.235 50.056 1.00 81.25 92 VAL A CA 1
ATOM 689 C C . VAL A 1 92 ? -19.810 1.325 51.275 1.00 81.25 92 VAL A C 1
ATOM 691 O O . VAL A 1 92 ? -19.896 1.781 52.407 1.00 81.25 92 VAL A O 1
ATOM 694 N N . ALA A 1 93 ? -19.760 0.013 51.041 1.00 65.00 93 ALA A N 1
ATOM 695 C CA . ALA A 1 93 ? -19.455 -0.937 52.111 1.00 65.00 93 ALA A CA 1
ATOM 696 C C . ALA A 1 93 ? -17.925 -1.012 52.257 1.00 65.00 93 ALA A C 1
ATOM 698 O O . ALA A 1 93 ? -17.220 -0.569 51.351 1.00 65.00 93 ALA A O 1
ATOM 699 N N . ASP A 1 94 ? -17.401 -1.652 53.305 1.00 60.22 94 ASP A N 1
ATOM 700 C CA . ASP A 1 94 ? -15.962 -1.973 53.459 1.00 60.22 94 ASP A CA 1
ATOM 701 C C . ASP A 1 94 ? -15.437 -2.986 52.406 1.00 60.22 94 ASP A C 1
ATOM 703 O O . ASP A 1 94 ? -14.569 -3.817 52.666 1.00 60.22 94 ASP A O 1
ATOM 707 N N . LYS A 1 95 ? -16.005 -2.978 51.200 1.00 59.91 95 LYS A N 1
ATOM 708 C CA . LYS A 1 95 ? -15.689 -3.830 50.059 1.00 59.91 95 LYS A CA 1
ATOM 709 C C . LYS A 1 95 ? -15.533 -2.955 48.822 1.00 59.91 95 LYS A C 1
ATOM 711 O O . LYS A 1 95 ? -16.196 -1.926 48.697 1.00 59.91 95 LYS A O 1
ATOM 716 N N . GLU A 1 96 ? -14.693 -3.388 47.889 1.00 68.81 96 GLU A N 1
ATOM 717 C CA . GLU A 1 96 ? -14.559 -2.721 46.593 1.00 68.81 96 GLU A CA 1
ATOM 718 C C . GLU A 1 96 ? -15.918 -2.687 45.868 1.00 68.81 96 GLU A C 1
ATOM 720 O O . GLU A 1 96 ? -16.609 -3.702 45.763 1.00 68.81 96 GLU A O 1
ATOM 725 N N . LYS A 1 97 ? -16.312 -1.502 45.393 1.00 78.62 97 LYS A N 1
ATOM 726 C CA . LYS A 1 97 ? -17.542 -1.250 44.627 1.00 78.62 97 LYS A CA 1
ATOM 727 C C . LYS A 1 97 ? -17.221 -0.533 43.320 1.00 78.62 97 LYS A C 1
ATOM 729 O O . LYS A 1 97 ? -16.184 0.120 43.210 1.00 78.62 97 LYS A O 1
ATOM 734 N N . VAL A 1 98 ? -18.138 -0.629 42.357 1.00 83.88 98 VAL A N 1
ATOM 735 C CA . VAL A 1 98 ? -18.053 0.029 41.046 1.00 83.88 98 VAL A CA 1
ATOM 736 C C . VAL A 1 98 ? -19.333 0.820 40.787 1.00 83.88 98 VAL A C 1
ATOM 738 O O . VAL A 1 98 ? -20.421 0.286 40.990 1.00 83.88 98 VAL A O 1
ATOM 741 N N . THR A 1 99 ? -19.187 2.059 40.315 1.00 85.50 99 THR A N 1
ATOM 742 C CA . THR A 1 99 ? -20.278 2.971 39.926 1.00 85.50 99 THR A CA 1
ATOM 743 C C . THR A 1 99 ? -19.900 3.686 38.625 1.00 85.50 99 THR A C 1
ATOM 745 O O . THR A 1 99 ? -18.722 3.973 38.394 1.00 85.50 99 THR A O 1
ATOM 748 N N . PHE A 1 100 ? -20.876 4.003 37.774 1.00 82.94 100 PHE A N 1
ATOM 749 C CA . PHE A 1 100 ? -20.670 4.782 36.547 1.00 82.94 100 PHE A CA 1
ATOM 750 C C . PHE A 1 100 ? -21.224 6.199 36.689 1.00 82.94 100 PHE A C 1
ATOM 752 O O . PHE A 1 100 ? -22.378 6.370 37.061 1.00 82.94 100 PHE A O 1
ATOM 759 N N . LEU A 1 101 ? -20.427 7.211 36.349 1.00 86.00 101 LEU A N 1
ATOM 760 C CA . LEU A 1 101 ? -20.874 8.598 36.238 1.00 86.00 101 LEU A CA 1
ATOM 761 C C . LEU A 1 101 ? -21.290 8.884 34.790 1.00 86.00 101 LEU A C 1
ATOM 763 O O . LEU A 1 101 ? -20.479 8.717 33.879 1.00 86.00 101 LEU A O 1
ATOM 767 N N . SER A 1 102 ? -22.526 9.336 34.581 1.00 84.06 102 SER A N 1
ATOM 768 C CA . SER A 1 102 ? -23.096 9.691 33.271 1.00 84.06 102 SER A CA 1
ATOM 769 C C . SER A 1 102 ? -23.249 11.206 33.067 1.00 84.06 102 SER A C 1
ATOM 771 O O . SER A 1 102 ? -24.063 11.649 32.257 1.00 84.06 102 SER A O 1
ATOM 773 N N . LEU A 1 103 ? -22.524 12.014 33.844 1.00 83.44 103 LEU A N 1
ATOM 774 C CA . LEU A 1 103 ? -22.524 13.470 33.717 1.00 83.44 103 LEU A CA 1
ATOM 775 C C . LEU A 1 103 ? -21.859 13.874 32.395 1.00 83.44 103 LEU A C 1
ATOM 777 O O . LEU A 1 103 ? -20.701 13.528 32.164 1.00 83.44 103 LEU A O 1
ATOM 781 N N . ALA A 1 104 ? -22.578 14.624 31.557 1.00 75.38 104 ALA A N 1
ATOM 782 C CA . ALA A 1 104 ? -22.101 15.046 30.242 1.00 75.38 104 ALA A CA 1
ATOM 783 C C . ALA A 1 104 ? -20.740 15.766 30.326 1.00 75.38 104 ALA A C 1
ATOM 785 O O . ALA A 1 104 ? -20.611 16.771 31.026 1.00 75.38 104 ALA A O 1
ATOM 786 N N . GLY A 1 105 ? -19.732 15.258 29.612 1.00 75.12 105 GLY A N 1
ATOM 787 C CA . GLY A 1 105 ? -18.363 15.793 29.617 1.00 75.12 105 GLY A CA 1
ATOM 788 C C . GLY A 1 105 ? -17.483 15.332 30.788 1.00 75.12 105 GLY A C 1
ATOM 789 O O . GLY A 1 105 ? -16.304 15.676 30.833 1.00 75.12 105 GLY A O 1
ATOM 790 N N . ALA A 1 106 ? -18.024 14.537 31.712 1.00 78.56 106 ALA A N 1
ATOM 791 C CA . ALA A 1 106 ? -17.334 13.979 32.875 1.00 78.56 106 ALA A CA 1
ATOM 792 C C . ALA A 1 106 ? -17.585 12.465 33.030 1.00 78.56 106 ALA A C 1
ATOM 794 O O . ALA A 1 106 ? -17.371 11.894 34.099 1.00 78.56 106 ALA A O 1
ATOM 795 N N . GLU A 1 107 ? -18.014 11.786 31.966 1.00 86.62 107 GLU A N 1
ATOM 796 C CA . GLU A 1 107 ? -18.412 10.382 32.012 1.00 86.62 107 GLU A CA 1
ATOM 797 C C . GLU A 1 107 ? -17.238 9.482 32.423 1.00 86.62 107 GLU A C 1
ATOM 799 O O . GLU A 1 107 ? -16.096 9.681 31.993 1.00 86.62 107 GLU A O 1
ATOM 804 N N . GLY A 1 108 ? -17.477 8.480 33.269 1.00 80.75 108 GLY A N 1
ATOM 805 C CA . GLY A 1 108 ? -16.394 7.599 33.708 1.00 80.75 108 GLY A CA 1
ATOM 806 C C . GLY A 1 108 ? -16.799 6.508 34.689 1.00 80.75 108 GLY A C 1
ATOM 807 O O . GLY A 1 108 ? -17.830 6.585 35.350 1.00 80.75 108 GLY A O 1
ATOM 808 N N . THR A 1 109 ? -15.958 5.478 34.786 1.00 85.50 109 THR A N 1
ATOM 809 C CA . THR A 1 109 ? -16.083 4.416 35.794 1.00 85.50 109 THR A CA 1
ATOM 810 C C . THR A 1 109 ? -15.325 4.811 37.051 1.00 85.50 109 THR A C 1
ATOM 812 O O . THR A 1 109 ? -14.150 5.176 36.967 1.00 85.50 109 THR A O 1
ATOM 815 N N . PHE A 1 110 ? -15.969 4.688 38.204 1.00 88.94 110 PHE A N 1
ATOM 816 C CA . PHE A 1 110 ? -15.374 4.950 39.506 1.00 88.94 110 PHE A CA 1
ATOM 817 C C . PHE A 1 110 ? -15.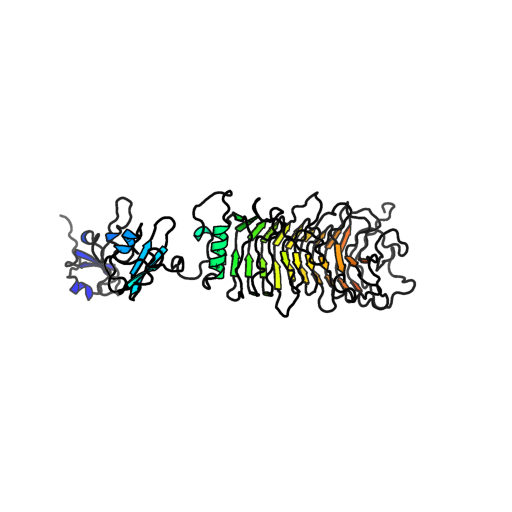335 3.671 40.337 1.00 88.94 110 PHE A C 1
ATOM 819 O O . PHE A 1 110 ? -16.326 2.950 40.458 1.00 88.94 110 PHE A O 1
ATOM 826 N N . PHE A 1 111 ? -14.172 3.412 40.925 1.00 89.44 111 PHE A N 1
ATOM 827 C CA . PHE A 1 111 ? -13.929 2.310 41.842 1.00 89.44 111 PHE A CA 1
ATOM 828 C C . PHE A 1 111 ? -13.826 2.850 43.259 1.00 89.44 111 PHE A C 1
ATOM 830 O O . PHE A 1 111 ? -13.036 3.756 43.518 1.00 89.44 111 PHE A O 1
ATOM 837 N N . TRP A 1 112 ? -14.575 2.273 44.192 1.00 91.50 112 TRP A N 1
ATOM 838 C CA . TRP A 1 112 ? -14.335 2.527 45.605 1.00 91.50 112 TRP A CA 1
ATOM 839 C C . TRP A 1 112 ? -13.025 1.856 46.021 1.00 91.50 112 TRP A C 1
ATOM 841 O O . TRP A 1 112 ? -12.874 0.638 45.869 1.00 91.50 112 TRP A O 1
ATOM 851 N N . LYS A 1 113 ? -12.077 2.645 46.532 1.00 89.56 113 LYS A N 1
ATOM 852 C CA . LYS A 1 113 ? -10.782 2.163 47.017 1.00 89.56 113 LYS A CA 1
ATOM 853 C C . LYS A 1 113 ? -10.576 2.566 48.465 1.00 89.56 113 LYS A C 1
ATOM 855 O O . LYS A 1 113 ? -10.776 3.721 48.826 1.00 89.56 113 LYS A O 1
ATOM 860 N N . LEU A 1 114 ? -10.127 1.605 49.265 1.00 90.38 114 LEU A N 1
ATOM 861 C CA . LEU A 1 114 ? -9.675 1.840 50.631 1.00 90.38 114 LEU A CA 1
ATOM 862 C C . LEU A 1 114 ? -8.252 2.420 50.615 1.00 90.38 114 LEU A C 1
ATOM 864 O O . LEU A 1 114 ? -7.427 2.027 49.789 1.00 90.38 114 LEU A O 1
ATOM 868 N N . GLY A 1 115 ? -7.972 3.349 51.523 1.00 88.06 115 GLY A N 1
ATOM 869 C CA . GLY A 1 115 ? -6.696 4.053 51.651 1.00 88.06 115 GLY A CA 1
ATOM 870 C C . GLY A 1 115 ? -6.872 5.540 51.961 1.00 88.06 115 GLY A C 1
ATOM 871 O O . GLY A 1 115 ? -7.975 6.072 51.885 1.00 88.06 115 GLY A O 1
ATOM 872 N N . ASP A 1 116 ? -5.771 6.218 52.288 1.00 91.50 116 ASP A N 1
ATOM 873 C CA . ASP A 1 116 ? -5.778 7.668 52.496 1.00 91.50 116 ASP A CA 1
ATOM 874 C C . ASP A 1 116 ? -5.634 8.409 51.159 1.00 91.50 116 ASP A C 1
ATOM 876 O O . ASP A 1 116 ? -4.580 8.397 50.513 1.00 91.50 116 ASP A O 1
ATOM 880 N N . PHE A 1 117 ? -6.720 9.054 50.744 1.00 92.94 117 PHE A N 1
ATOM 881 C CA . PHE A 1 117 ? -6.817 9.885 49.548 1.00 92.94 117 PHE A CA 1
ATOM 882 C C . PHE A 1 117 ? -7.054 11.361 49.878 1.00 92.94 117 PHE A C 1
ATOM 884 O O . PHE A 1 117 ? -7.279 12.148 48.962 1.00 92.94 117 PHE A O 1
ATOM 891 N N . SER A 1 118 ? -6.981 11.764 51.151 1.00 93.56 118 SER A N 1
ATOM 892 C CA . SER A 1 118 ? -7.298 13.129 51.597 1.00 93.56 118 SER A CA 1
ATOM 893 C C . SER A 1 118 ? -6.523 14.220 50.841 1.00 93.56 118 SER A C 1
ATOM 895 O O . SER A 1 118 ? -7.090 15.257 50.509 1.00 93.56 118 SER A O 1
ATOM 897 N N . ALA A 1 119 ? -5.262 13.958 50.477 1.00 92.81 119 ALA A N 1
ATOM 898 C CA . ALA A 1 119 ? -4.414 14.869 49.701 1.00 92.81 119 ALA A CA 1
ATOM 899 C C . ALA A 1 119 ? -4.624 14.814 48.171 1.00 92.81 119 ALA A C 1
ATOM 901 O O . ALA A 1 119 ? -3.989 15.572 47.442 1.00 92.81 119 ALA A O 1
ATOM 902 N N . LYS A 1 120 ? -5.457 13.893 47.671 1.00 88.69 120 LYS A N 1
ATOM 903 C CA . LYS A 1 120 ? -5.677 13.644 46.234 1.00 88.69 120 LYS A CA 1
ATOM 904 C C . LYS A 1 120 ? -7.060 14.068 45.741 1.00 88.69 120 LYS A C 1
ATOM 906 O O . LYS A 1 120 ? -7.275 14.028 44.536 1.00 88.69 120 LYS A O 1
ATOM 911 N N . ILE A 1 121 ? -7.979 14.436 46.638 1.00 93.00 121 ILE A N 1
ATOM 912 C CA . ILE A 1 121 ? -9.358 14.796 46.281 1.00 93.00 121 ILE A CA 1
ATOM 913 C C . ILE A 1 121 ? -9.365 16.015 45.352 1.00 93.00 121 ILE A C 1
ATOM 915 O O . ILE A 1 121 ? -9.004 17.116 45.761 1.00 93.00 121 ILE A O 1
ATOM 919 N N . ASP A 1 122 ? -9.814 15.810 44.116 1.00 90.50 122 ASP A N 1
ATOM 920 C CA . ASP A 1 122 ? -9.914 16.831 43.066 1.00 90.50 122 ASP A CA 1
ATOM 921 C C . ASP A 1 122 ? -11.356 17.006 42.546 1.00 90.50 122 ASP A C 1
ATOM 923 O O . ASP A 1 122 ? -11.614 17.895 41.739 1.00 90.50 122 ASP A O 1
ATOM 927 N N . ASN A 1 123 ? -12.307 16.195 43.036 1.00 88.19 123 ASN A N 1
ATOM 928 C CA . ASN A 1 123 ? -13.699 16.130 42.565 1.00 88.19 123 ASN A CA 1
ATOM 929 C C . ASN A 1 123 ? -13.846 15.833 41.060 1.00 88.19 123 ASN A C 1
ATOM 931 O O . ASN A 1 123 ? -14.892 16.114 40.477 1.00 88.19 123 ASN A O 1
ATOM 935 N N . GLU A 1 124 ? -12.831 15.226 40.448 1.00 84.25 124 GLU A N 1
ATOM 936 C CA . GLU A 1 124 ? -12.860 14.791 39.053 1.00 84.25 124 GLU A CA 1
ATOM 937 C C . GLU A 1 124 ? -12.356 13.349 38.917 1.00 84.25 124 GLU A C 1
ATOM 939 O O . GLU A 1 124 ? -13.069 12.479 38.419 1.00 84.25 124 GLU A O 1
ATOM 944 N N . ASN A 1 125 ? -11.152 13.063 39.414 1.00 86.88 125 ASN A N 1
ATOM 945 C CA . ASN A 1 125 ? -10.521 11.745 39.373 1.00 86.88 125 ASN A CA 1
ATOM 946 C C . ASN A 1 125 ? -10.524 11.041 40.735 1.00 86.88 125 ASN A C 1
ATOM 948 O O . ASN A 1 125 ? -10.529 9.813 40.788 1.00 86.88 125 ASN A O 1
ATOM 952 N N . TYR A 1 126 ? -10.548 11.799 41.828 1.00 92.19 126 TYR A N 1
ATOM 953 C CA . TYR A 1 126 ? -10.659 11.311 43.197 1.00 92.19 126 TYR A CA 1
ATOM 954 C C . TYR A 1 126 ? -11.787 12.073 43.886 1.00 92.19 126 TYR A C 1
ATOM 956 O O . TYR A 1 126 ? -11.666 13.255 44.217 1.00 92.19 126 TYR A O 1
ATOM 964 N N . VAL A 1 127 ? -12.907 11.387 44.089 1.00 93.56 127 VAL A N 1
ATOM 965 C CA . VAL A 1 127 ? -14.132 11.969 44.638 1.00 93.56 127 VAL A CA 1
ATOM 966 C C . VAL A 1 127 ? -14.340 11.411 46.044 1.00 93.56 127 VAL A C 1
ATOM 968 O O . VAL A 1 127 ? -14.340 10.195 46.250 1.00 93.56 127 VAL A O 1
ATOM 971 N N . ALA A 1 128 ? -14.475 12.296 47.032 1.00 94.25 128 ALA A N 1
ATOM 972 C CA . ALA A 1 128 ? -14.748 11.894 48.412 1.00 94.25 128 ALA A CA 1
ATOM 973 C C . ALA A 1 128 ? -16.135 11.232 48.528 1.00 94.25 128 ALA A C 1
ATOM 975 O O . ALA A 1 128 ? -17.013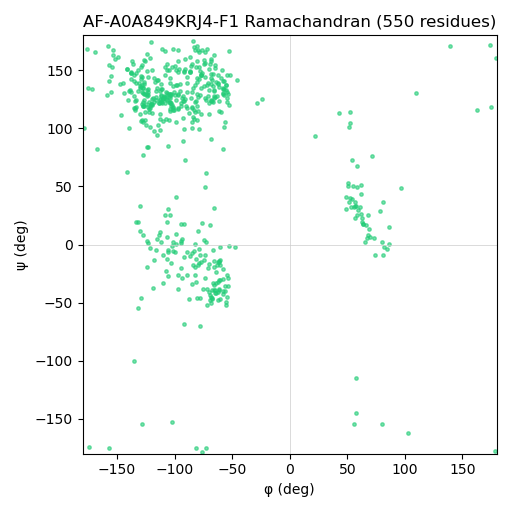 11.486 47.711 1.00 94.25 128 ALA A O 1
ATOM 976 N N . SER A 1 129 ? -16.341 10.374 49.528 1.00 92.75 129 SER A N 1
ATOM 977 C CA . SER A 1 129 ? -17.674 9.855 49.864 1.00 92.75 129 SER A CA 1
ATOM 978 C C . SER A 1 129 ? -18.274 10.670 51.008 1.00 92.75 129 SER A C 1
ATOM 980 O O . SER A 1 129 ? -17.544 11.115 51.891 1.00 92.75 129 SER A O 1
ATOM 982 N N . ASP A 1 130 ? -19.599 10.806 51.030 1.00 94.06 130 ASP A N 1
ATOM 983 C CA . ASP A 1 130 ? -20.322 11.388 52.172 1.00 94.06 130 ASP A CA 1
ATOM 984 C C . ASP A 1 130 ? -20.454 10.396 53.340 1.00 94.06 130 ASP A C 1
ATOM 986 O O . ASP A 1 130 ? -20.773 10.779 54.464 1.00 94.06 130 ASP A O 1
ATOM 990 N N . HIS A 1 131 ? -20.205 9.108 53.082 1.00 90.25 131 HIS A N 1
ATOM 991 C CA . HIS A 1 131 ? -20.377 8.025 54.056 1.00 90.25 131 HIS A CA 1
ATOM 992 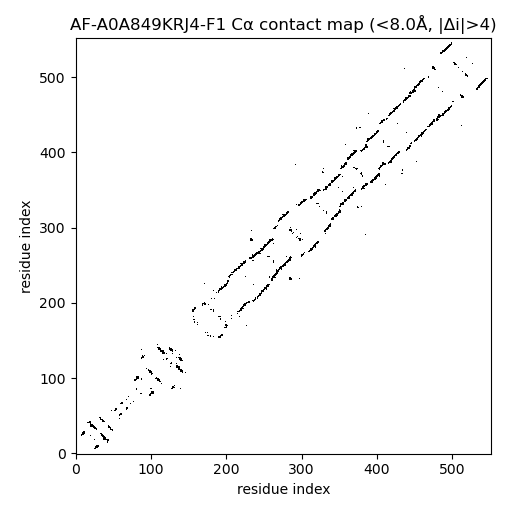C C . HIS A 1 131 ? -19.077 7.640 54.760 1.00 90.25 131 HIS A C 1
ATOM 994 O O . HIS A 1 131 ? -19.110 7.114 55.870 1.00 90.25 131 HIS A O 1
ATOM 1000 N N . VAL A 1 132 ? -17.931 7.870 54.116 1.00 90.75 132 VAL A N 1
ATOM 1001 C CA . VAL A 1 132 ? -16.613 7.450 54.607 1.00 90.75 132 VAL A CA 1
ATOM 1002 C C . VAL A 1 132 ? -15.601 8.567 54.378 1.00 90.75 132 VAL A C 1
ATOM 1004 O O . VAL A 1 132 ? -15.493 9.104 53.277 1.00 90.75 132 VAL A O 1
ATOM 1007 N N . ALA A 1 133 ? -14.834 8.901 55.420 1.00 91.56 133 ALA A N 1
ATOM 1008 C CA . ALA A 1 133 ? -13.806 9.934 55.350 1.00 91.56 133 ALA A CA 1
ATOM 1009 C C . ALA A 1 133 ? -12.738 9.605 54.290 1.00 91.56 133 ALA A C 1
ATOM 1011 O O . ALA A 1 133 ? -12.308 8.458 54.165 1.00 91.56 133 ALA A O 1
ATOM 1012 N N . ALA A 1 134 ? -12.237 10.630 53.594 1.00 92.56 134 ALA A N 1
ATOM 1013 C CA . ALA A 1 134 ? -11.224 10.480 52.543 1.00 92.56 134 ALA A CA 1
ATOM 1014 C C . ALA A 1 134 ? -9.891 9.872 53.027 1.00 92.56 134 ALA A C 1
ATOM 1016 O O . ALA A 1 134 ? -9.104 9.400 52.214 1.00 92.56 134 ALA A O 1
ATOM 1017 N N . THR A 1 135 ? -9.634 9.866 54.339 1.00 93.44 135 THR A N 1
ATOM 1018 C CA . THR A 1 135 ? -8.488 9.178 54.957 1.00 93.44 135 THR A CA 1
ATOM 1019 C C . THR A 1 135 ? -8.648 7.654 55.017 1.00 93.44 135 THR A C 1
ATOM 1021 O O . THR A 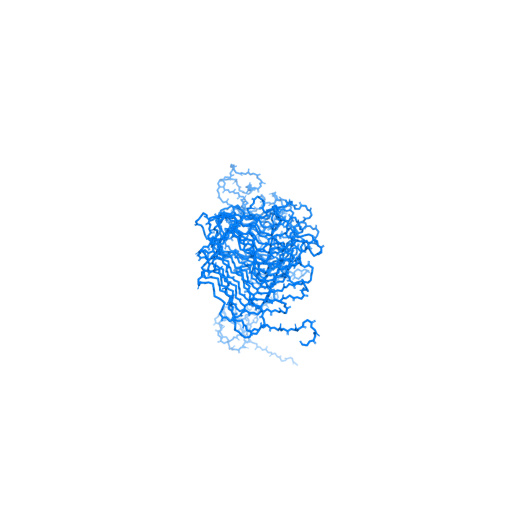1 135 ? -7.679 6.948 55.282 1.00 93.44 135 THR A O 1
ATOM 1024 N N . ILE A 1 136 ? -9.861 7.142 54.785 1.00 90.31 136 ILE A N 1
ATOM 1025 C CA . ILE A 1 136 ? -10.218 5.718 54.836 1.00 90.31 136 ILE A CA 1
ATOM 1026 C C . ILE A 1 136 ? -10.505 5.172 53.428 1.00 90.31 136 ILE A C 1
ATOM 1028 O O . ILE A 1 136 ? -10.195 4.012 53.154 1.00 90.31 136 ILE A O 1
ATOM 1032 N N . GLY A 1 137 ? -11.060 5.984 52.524 1.00 91.31 137 GLY A N 1
ATOM 1033 C CA . GLY A 1 137 ? -11.244 5.611 51.122 1.00 91.31 137 GLY A CA 1
ATOM 1034 C C . GLY A 1 137 ? -11.815 6.730 50.253 1.00 91.31 137 GLY A C 1
ATOM 1035 O O . GLY A 1 137 ? -12.284 7.749 50.757 1.00 91.31 137 GLY A O 1
ATOM 1036 N N . ALA A 1 138 ? -11.776 6.538 48.935 1.00 93.75 138 ALA A N 1
ATOM 1037 C CA . ALA A 1 138 ? -12.360 7.458 47.959 1.00 93.75 138 ALA A CA 1
ATOM 1038 C C . ALA A 1 138 ? -12.856 6.724 46.703 1.00 93.75 138 ALA A C 1
ATOM 1040 O O . ALA A 1 138 ? -12.436 5.601 46.401 1.00 93.75 138 ALA A O 1
ATOM 1041 N N . TRP A 1 139 ? -13.728 7.387 45.941 1.00 92.88 139 TRP A N 1
ATOM 1042 C CA . TRP A 1 139 ? -14.073 6.986 44.582 1.00 92.88 139 TRP A CA 1
ATOM 1043 C C . TRP A 1 139 ? -12.950 7.402 43.638 1.00 92.88 139 TRP A C 1
ATOM 1045 O O . TRP A 1 139 ? -12.720 8.588 43.409 1.00 92.88 139 TRP A O 1
ATOM 1055 N N . VAL A 1 140 ? -12.254 6.417 43.084 1.00 91.44 140 VAL A N 1
ATOM 1056 C CA . VAL A 1 140 ? -11.135 6.611 42.166 1.00 91.44 140 VAL A CA 1
ATOM 1057 C C . VAL A 1 140 ? -11.612 6.353 40.748 1.00 91.44 140 VAL A C 1
ATOM 1059 O O . VAL A 1 140 ? -12.065 5.252 40.420 1.00 91.44 140 VAL A O 1
ATOM 1062 N N . ARG A 1 141 ? -11.501 7.363 39.893 1.00 88.12 141 ARG A N 1
ATOM 1063 C CA . ARG A 1 141 ? -11.796 7.246 38.471 1.00 88.12 141 ARG A CA 1
ATOM 1064 C C . ARG A 1 141 ? -10.791 6.302 37.833 1.00 88.12 141 ARG A C 1
ATOM 1066 O O . ARG A 1 141 ? -9.582 6.425 38.034 1.00 88.12 141 ARG A O 1
ATOM 1073 N N . SER A 1 142 ? -11.283 5.359 37.041 1.00 80.00 142 SER A N 1
ATOM 1074 C CA . SER A 1 142 ? -10.406 4.571 36.187 1.00 80.00 142 SER A CA 1
ATOM 1075 C C . SER A 1 142 ? -9.711 5.505 35.203 1.00 80.00 142 SER A C 1
ATOM 1077 O O . SER A 1 142 ? -10.374 6.206 34.440 1.00 80.00 142 SER A O 1
ATOM 1079 N N . SER A 1 143 ? -8.378 5.499 35.191 1.00 57.56 143 SER A N 1
ATOM 1080 C CA . SER A 1 143 ? -7.572 6.207 34.186 1.00 57.56 143 SER A CA 1
ATOM 1081 C C . SER A 1 143 ? -7.733 5.623 32.778 1.00 57.56 143 SER A C 1
ATOM 1083 O O . SER A 1 143 ? -7.212 6.168 31.809 1.00 57.56 143 SER A O 1
ATOM 1085 N N . ILE A 1 144 ? -8.472 4.523 32.655 1.00 43.75 144 ILE A N 1
ATOM 1086 C CA . ILE A 1 144 ? -8.814 3.877 31.403 1.00 43.75 144 ILE A CA 1
ATOM 1087 C C . ILE A 1 144 ? -10.323 4.052 31.256 1.00 43.75 144 ILE A C 1
ATOM 1089 O O . ILE A 1 144 ? -11.085 3.595 32.108 1.00 43.75 144 ILE A O 1
ATOM 1093 N N . ARG A 1 145 ? -10.782 4.683 30.169 1.00 41.66 145 ARG A N 1
ATOM 1094 C CA . ARG A 1 145 ? -12.135 4.431 29.646 1.00 41.66 145 ARG A CA 1
ATOM 1095 C C . ARG A 1 145 ? -12.207 2.932 29.345 1.00 41.66 145 ARG A C 1
ATOM 1097 O O . ARG A 1 145 ? -11.888 2.520 28.237 1.00 41.66 145 ARG A O 1
ATOM 1104 N N . ALA A 1 146 ? -12.470 2.106 30.353 1.00 37.81 146 ALA A N 1
ATOM 1105 C CA . ALA A 1 146 ? -12.398 0.666 30.213 1.00 37.81 146 ALA A CA 1
ATOM 1106 C C . ALA A 1 146 ? -13.684 0.197 29.523 1.00 37.81 146 ALA A C 1
ATOM 1108 O O . ALA A 1 146 ? -14.773 0.365 30.077 1.00 37.81 146 ALA A O 1
ATOM 1109 N N . PRO A 1 147 ? -13.564 -0.352 28.305 1.00 42.31 147 PRO A N 1
ATOM 1110 C CA . PRO A 1 147 ? -14.683 -0.860 27.542 1.00 42.31 147 PRO A CA 1
ATOM 1111 C C . PRO A 1 147 ? -15.210 -2.131 28.205 1.00 42.31 147 PRO A C 1
ATOM 1113 O O . PRO A 1 147 ? -14.461 -2.871 28.850 1.00 42.31 147 PRO A O 1
ATOM 1116 N N . TYR A 1 148 ? -16.507 -2.360 28.018 1.00 39.44 148 TYR A N 1
ATOM 1117 C CA . TYR A 1 148 ? -17.230 -3.594 28.306 1.00 39.44 148 TYR A CA 1
ATOM 1118 C C . TYR A 1 148 ? -16.335 -4.843 28.312 1.00 39.44 148 TYR A C 1
ATOM 1120 O O . TYR A 1 148 ? -15.674 -5.166 27.321 1.00 39.44 148 TYR A O 1
ATOM 1128 N N . VAL A 1 149 ? -16.373 -5.588 29.419 1.00 38.81 149 VAL A N 1
ATOM 1129 C CA . VAL A 1 149 ? -15.893 -6.970 29.463 1.00 38.81 149 VAL A CA 1
ATOM 1130 C C . VAL A 1 149 ? -16.850 -7.804 28.612 1.00 38.81 149 VAL A C 1
ATOM 1132 O O . VAL A 1 149 ? -17.867 -8.287 29.098 1.00 38.81 149 VAL A O 1
ATOM 1135 N N . LEU A 1 150 ? -16.541 -7.949 27.323 1.00 39.19 150 LEU A N 1
ATOM 1136 C CA . LEU A 1 150 ? -17.069 -9.038 26.510 1.00 39.19 150 LEU A CA 1
ATOM 1137 C C . LEU A 1 150 ? -15.984 -10.114 26.359 1.00 39.19 150 LEU A C 1
ATOM 1139 O O . LEU A 1 150 ? -14.813 -9.783 26.152 1.00 39.19 150 LEU A O 1
ATOM 1143 N N . PRO A 1 151 ? -16.350 -11.396 26.499 1.00 39.53 151 PRO A N 1
ATOM 1144 C CA . PRO A 1 151 ? -15.412 -12.503 26.433 1.00 39.53 151 PRO A CA 1
ATOM 1145 C C . PRO A 1 151 ? -14.858 -12.664 25.009 1.00 39.53 151 PRO A C 1
ATOM 1147 O O . PRO A 1 151 ? -15.603 -12.603 24.038 1.00 39.53 151 PRO A O 1
ATOM 1150 N N . SER A 1 152 ? -13.547 -12.913 24.927 1.00 46.28 152 SER A N 1
ATOM 1151 C CA . SER A 1 152 ? -12.831 -13.644 23.864 1.00 46.28 152 SER A CA 1
ATOM 1152 C C . SER A 1 152 ? -13.031 -13.218 22.389 1.00 46.28 152 SER A C 1
ATOM 1154 O O . SER A 1 152 ? -14.066 -13.470 21.785 1.00 46.28 152 SER A O 1
ATOM 1156 N N . PHE A 1 153 ? -11.957 -12.703 21.773 1.00 50.56 153 PHE A N 1
ATOM 1157 C CA . PHE A 1 153 ? -11.704 -12.674 20.316 1.00 50.56 153 PHE A CA 1
ATOM 1158 C C . PHE A 1 153 ? -12.672 -11.902 19.403 1.00 50.56 153 PHE A C 1
ATOM 1160 O O . PHE A 1 153 ? -12.749 -12.203 18.213 1.00 50.56 153 PHE A O 1
ATOM 1167 N N . ARG A 1 154 ? -13.379 -10.877 19.888 1.00 69.81 154 ARG A N 1
ATOM 1168 C CA . ARG A 1 154 ? -14.033 -9.936 18.961 1.00 69.81 154 ARG A CA 1
ATOM 1169 C C . ARG A 1 154 ? -13.043 -8.854 18.513 1.00 69.81 154 ARG A C 1
ATOM 1171 O O . ARG A 1 154 ? -12.326 -8.307 19.350 1.00 69.81 154 ARG A O 1
ATOM 1178 N N . GLY A 1 155 ? -13.005 -8.550 17.214 1.00 78.00 155 GLY A N 1
ATOM 1179 C CA . GLY A 1 155 ? -12.306 -7.369 16.696 1.00 78.00 155 GLY A CA 1
ATOM 1180 C C . GLY A 1 155 ? -12.869 -6.081 17.311 1.00 78.00 155 GLY A C 1
ATOM 1181 O O . GLY A 1 155 ? -14.048 -6.034 17.679 1.00 78.00 155 GLY A O 1
ATOM 1182 N N . LEU A 1 156 ? -12.027 -5.055 17.451 1.00 88.88 156 LEU A N 1
ATOM 1183 C CA . LEU A 1 156 ? -12.438 -3.719 17.876 1.00 88.88 156 LEU A CA 1
ATOM 1184 C C . LEU A 1 156 ? -13.300 -3.111 16.769 1.00 88.88 156 LEU A C 1
ATOM 1186 O O . LEU A 1 156 ? -12.853 -3.027 15.631 1.00 88.88 156 LEU A O 1
ATOM 1190 N N . LYS A 1 157 ? -14.526 -2.690 17.071 1.00 89.44 157 LYS A N 1
ATOM 1191 C CA . LYS A 1 157 ? -15.423 -2.119 16.058 1.00 89.44 157 LYS A CA 1
ATOM 1192 C C . LYS A 1 157 ? -15.406 -0.604 16.103 1.00 89.44 157 LYS A C 1
ATOM 1194 O O . LYS A 1 157 ? -15.511 -0.018 17.181 1.00 89.44 157 LYS A O 1
ATOM 1199 N N . ILE A 1 158 ? -15.368 0.047 14.942 1.00 87.50 158 ILE A N 1
ATOM 1200 C CA . ILE A 1 158 ? -15.412 1.512 14.883 1.00 87.50 158 ILE A CA 1
ATOM 1201 C C . ILE A 1 158 ? -16.698 2.086 15.499 1.00 87.50 158 ILE A C 1
ATOM 1203 O O . ILE A 1 158 ? -16.643 3.159 16.098 1.00 87.50 158 ILE A O 1
ATOM 1207 N N . SER A 1 159 ? -17.835 1.372 15.445 1.00 85.00 159 SER A N 1
ATOM 1208 C CA . SER A 1 159 ? -19.085 1.788 16.102 1.00 85.00 159 SER A CA 1
ATOM 1209 C C . SER A 1 159 ? -18.938 2.068 17.594 1.00 85.00 159 SER A C 1
ATOM 1211 O O . SER A 1 159 ? -19.711 2.849 18.132 1.00 85.00 159 SER A O 1
ATOM 1213 N N . GLU A 1 160 ? -17.961 1.457 18.268 1.00 83.38 160 GLU A N 1
ATOM 1214 C CA . GLU A 1 160 ? -17.720 1.654 19.704 1.00 83.38 160 GLU A CA 1
ATOM 1215 C C . GLU A 1 160 ? -17.160 3.048 20.023 1.00 83.38 160 GLU A C 1
ATOM 1217 O O . GLU A 1 160 ? -17.220 3.495 21.165 1.00 83.38 160 GLU A O 1
ATOM 1222 N N . PHE A 1 161 ? -16.654 3.754 19.009 1.00 84.81 161 PHE A N 1
ATOM 1223 C CA . PHE A 1 161 ? -16.102 5.105 19.124 1.00 84.81 161 PHE A CA 1
ATOM 1224 C C . PHE A 1 161 ? -17.023 6.168 18.525 1.00 84.81 161 PHE A C 1
ATOM 1226 O O . PHE A 1 161 ? -16.810 7.364 18.734 1.00 84.81 161 PHE A O 1
ATOM 1233 N N . LEU A 1 162 ? -18.039 5.762 17.762 1.00 76.06 162 LEU A N 1
ATOM 1234 C CA . LEU A 1 162 ? -18.969 6.677 17.114 1.00 76.06 162 LEU A CA 1
ATOM 1235 C C . LEU A 1 162 ? -20.093 7.046 18.084 1.00 76.06 162 LEU A C 1
ATOM 1237 O O . LEU A 1 162 ? -20.780 6.185 18.618 1.00 76.06 162 LEU A O 1
ATOM 1241 N N . THR A 1 163 ? -20.299 8.346 18.290 1.00 65.12 163 THR A N 1
ATOM 1242 C CA . THR A 1 163 ? -21.294 8.848 19.248 1.00 65.12 163 THR A CA 1
ATOM 1243 C C . THR A 1 163 ? -22.714 8.891 18.696 1.00 65.12 163 THR A C 1
ATOM 1245 O O . THR A 1 163 ? -23.632 8.932 19.497 1.00 65.12 163 THR A O 1
ATOM 1248 N N . ASN A 1 164 ? -22.904 8.867 17.370 1.00 55.88 164 ASN A N 1
ATOM 1249 C CA . ASN A 1 164 ? -24.201 8.808 16.686 1.00 55.88 164 ASN A CA 1
ATOM 1250 C C . ASN A 1 164 ? -24.031 8.242 15.265 1.00 55.88 164 ASN A C 1
ATOM 1252 O O . ASN A 1 164 ? -22.962 8.366 14.657 1.00 55.88 164 ASN A O 1
ATOM 1256 N N . ASN A 1 165 ? -25.105 7.654 14.732 1.00 50.12 165 ASN A N 1
ATOM 1257 C CA . ASN A 1 165 ? -25.215 7.020 13.411 1.00 50.12 165 ASN A CA 1
ATOM 1258 C C . ASN A 1 165 ? -25.266 8.067 12.267 1.00 50.12 165 ASN A C 1
ATOM 1260 O O . ASN A 1 165 ? -26.175 8.065 11.442 1.00 50.12 165 ASN A O 1
ATOM 1264 N N . ASP A 1 166 ? -24.332 9.019 12.267 1.00 49.34 166 ASP A N 1
ATOM 1265 C CA . ASP A 1 166 ? -24.421 10.226 11.443 1.00 49.34 166 ASP A CA 1
ATOM 1266 C C . ASP A 1 166 ? -23.810 10.080 10.048 1.00 49.34 166 ASP A C 1
ATOM 1268 O O . ASP A 1 166 ? -22.779 9.434 9.845 1.00 49.34 166 ASP A O 1
ATOM 1272 N N . ALA A 1 167 ? -24.477 10.750 9.107 1.00 50.84 167 ALA A N 1
ATOM 1273 C CA . ALA A 1 167 ? -24.188 10.826 7.683 1.00 50.84 167 ALA A CA 1
ATOM 1274 C C . ALA A 1 167 ? -22.744 11.255 7.343 1.00 50.84 167 ALA A C 1
ATOM 1276 O O . ALA A 1 167 ? -22.013 11.807 8.164 1.00 50.84 167 ALA A O 1
ATOM 1277 N N . TRP A 1 168 ? -22.384 11.063 6.066 1.00 51.19 168 TRP A N 1
ATOM 1278 C CA . TRP A 1 168 ? -21.099 11.330 5.388 1.00 51.19 168 TRP A CA 1
ATOM 1279 C C . TRP A 1 168 ? -20.434 12.708 5.628 1.00 51.19 168 TRP A C 1
ATOM 1281 O O . TRP A 1 168 ? -19.358 12.970 5.095 1.00 51.19 168 TRP A O 1
ATOM 1291 N N . THR A 1 169 ? -21.049 13.612 6.388 1.00 49.94 169 THR A N 1
ATOM 1292 C CA . THR A 1 169 ? -20.674 15.028 6.494 1.00 49.94 169 THR A CA 1
ATOM 1293 C C . THR A 1 169 ? -19.915 15.399 7.767 1.00 49.94 169 THR A C 1
ATOM 1295 O O . THR A 1 169 ? -19.297 16.461 7.795 1.00 49.94 169 THR A O 1
ATOM 1298 N N . THR A 1 170 ? -19.906 14.569 8.817 1.00 59.94 170 THR A N 1
ATOM 1299 C CA . THR A 1 170 ? -19.121 14.870 10.029 1.00 59.94 170 THR A CA 1
ATOM 1300 C C . THR A 1 170 ? -17.752 14.202 9.972 1.00 59.94 170 THR A C 1
ATOM 1302 O O . THR A 1 170 ? -17.662 12.979 9.904 1.00 59.94 170 THR A O 1
ATOM 1305 N N . HIS A 1 171 ? -16.674 14.992 10.055 1.00 66.56 171 HIS A N 1
ATOM 1306 C CA . HIS A 1 171 ? -15.315 14.475 10.241 1.00 66.56 171 HIS A CA 1
ATOM 1307 C C . HIS A 1 171 ? -15.277 13.535 11.454 1.00 66.56 171 HIS A C 1
ATOM 1309 O O . HIS A 1 171 ? -15.572 13.964 12.568 1.00 66.56 171 HIS A O 1
ATOM 1315 N N . LYS A 1 172 ? -14.902 12.267 11.249 1.00 83.38 172 LYS A N 1
ATOM 1316 C CA . LYS A 1 172 ? -14.767 11.272 12.332 1.00 83.38 172 LYS A CA 1
ATOM 1317 C C . LYS A 1 172 ? -13.302 11.011 12.691 1.00 83.38 172 LYS A C 1
ATOM 1319 O O . LYS A 1 172 ? -12.954 9.941 13.180 1.00 83.38 172 LYS A O 1
ATOM 1324 N N . HIS A 1 173 ? -12.436 11.991 12.420 1.00 88.06 173 HIS A N 1
ATOM 1325 C CA . HIS A 1 173 ? -10.998 11.900 12.670 1.00 88.06 173 HIS A CA 1
ATOM 1326 C C . HIS A 1 173 ? -10.691 11.554 14.128 1.00 88.06 173 HIS A C 1
ATOM 1328 O O . HIS A 1 173 ? -9.953 10.610 14.372 1.00 88.06 173 HIS A O 1
ATOM 1334 N N . VAL A 1 174 ? -11.301 12.259 15.087 1.00 85.62 174 VAL A N 1
ATOM 1335 C CA . VAL A 1 174 ? -11.065 12.030 16.523 1.00 85.62 174 VAL A CA 1
ATOM 1336 C C . VAL A 1 174 ? -11.484 10.618 16.936 1.00 85.62 174 VAL A C 1
ATOM 1338 O O . VAL A 1 174 ? -10.774 9.966 17.692 1.00 85.62 174 VAL A O 1
ATOM 1341 N N . GLN A 1 175 ? -12.609 10.123 16.419 1.00 87.56 175 GLN A N 1
ATOM 1342 C CA . GLN A 1 175 ? -13.115 8.786 16.728 1.00 87.56 175 GLN A CA 1
ATOM 1343 C C . GLN A 1 175 ? -12.226 7.693 16.132 1.00 87.56 175 GLN A C 1
ATOM 1345 O O . GLN A 1 175 ? -11.908 6.731 16.823 1.00 87.56 175 GLN A O 1
ATOM 1350 N N . LEU A 1 176 ? -11.790 7.849 14.878 1.00 91.44 176 LEU A N 1
ATOM 1351 C CA . LEU A 1 176 ? -10.864 6.901 14.259 1.00 91.44 176 LEU A CA 1
ATOM 1352 C C . LEU A 1 176 ? -9.484 6.945 14.925 1.00 91.44 176 LEU A C 1
ATOM 1354 O O . LEU A 1 176 ? -8.898 5.893 15.152 1.00 91.44 176 LEU A O 1
ATOM 1358 N N . GLN A 1 177 ? -8.988 8.130 15.288 1.00 92.75 177 GLN A N 1
ATOM 1359 C CA . GLN A 1 177 ? -7.744 8.267 16.042 1.00 92.75 177 GLN A CA 1
ATOM 1360 C C . GLN A 1 177 ? -7.853 7.565 17.401 1.00 92.75 177 GLN A C 1
ATOM 1362 O O . GLN A 1 177 ? -6.994 6.757 17.724 1.00 92.75 177 GLN A O 1
ATOM 1367 N N . ALA A 1 178 ? -8.944 7.771 18.144 1.00 87.00 178 ALA A N 1
ATOM 1368 C CA . ALA A 1 178 ? -9.174 7.083 19.413 1.00 87.00 178 ALA A CA 1
ATOM 1369 C C . ALA A 1 178 ? -9.271 5.555 19.246 1.00 87.00 178 ALA A C 1
ATOM 1371 O O . ALA A 1 178 ? -8.754 4.809 20.077 1.00 87.00 178 ALA A O 1
ATOM 1372 N N . ALA A 1 179 ? -9.898 5.078 18.166 1.00 90.06 179 ALA A N 1
ATOM 1373 C CA . ALA A 1 179 ? -9.964 3.654 17.853 1.00 90.06 179 ALA A CA 1
ATOM 1374 C C . ALA A 1 179 ? -8.581 3.066 17.544 1.00 90.06 179 ALA A C 1
ATOM 1376 O O . ALA A 1 179 ? -8.251 1.982 18.025 1.00 90.06 179 ALA A O 1
ATOM 1377 N N . ILE A 1 180 ? -7.756 3.797 16.789 1.00 91.38 180 ILE A N 1
ATOM 1378 C CA . ILE A 1 180 ? -6.360 3.436 16.534 1.00 91.38 180 ILE A CA 1
ATOM 1379 C C . ILE A 1 180 ? -5.580 3.423 17.848 1.00 91.38 180 ILE A C 1
ATOM 1381 O O . ILE A 1 180 ? -4.931 2.427 18.137 1.00 91.38 180 ILE A O 1
ATOM 1385 N N . ASP A 1 181 ? -5.697 4.444 18.694 1.00 88.50 181 ASP A N 1
ATOM 1386 C CA . ASP A 1 181 ? -4.991 4.501 19.979 1.00 88.50 181 ASP A CA 1
ATOM 1387 C C . ASP A 1 181 ? -5.332 3.293 20.873 1.00 88.50 181 ASP A C 1
ATOM 1389 O O . ASP A 1 181 ? -4.442 2.704 21.492 1.00 88.50 181 ASP A O 1
ATOM 1393 N N . VAL A 1 182 ? -6.599 2.860 20.904 1.00 86.12 182 VAL A N 1
ATOM 1394 C CA . VAL A 1 182 ? -7.018 1.638 21.618 1.00 86.12 182 VAL A CA 1
ATOM 1395 C C . VAL A 1 182 ? -6.465 0.379 20.952 1.00 86.12 182 VAL A C 1
ATOM 1397 O O . VAL A 1 182 ? -5.923 -0.479 21.650 1.00 86.12 182 VAL A O 1
ATOM 1400 N N . LEU A 1 183 ? -6.538 0.270 19.620 1.00 87.38 183 LEU A N 1
ATOM 1401 C CA . LEU A 1 183 ? -5.930 -0.841 18.883 1.00 87.38 183 LEU A CA 1
ATOM 1402 C C . LEU A 1 183 ? -4.431 -0.947 19.192 1.00 87.38 183 LEU A C 1
ATOM 1404 O O . LEU A 1 183 ? -3.916 -2.053 19.331 1.00 87.38 183 LEU A O 1
ATOM 1408 N N . MET A 1 184 ? -3.729 0.180 19.303 1.00 83.56 184 MET A N 1
ATOM 1409 C CA . MET A 1 184 ? -2.282 0.211 19.499 1.00 83.56 184 MET A CA 1
ATOM 1410 C C . MET A 1 184 ? -1.859 0.005 20.959 1.00 83.56 184 MET A C 1
ATOM 1412 O O . MET A 1 184 ? -0.808 -0.589 21.191 1.00 83.56 184 MET A O 1
ATOM 1416 N N . SER A 1 185 ? -2.655 0.448 21.935 1.00 80.69 185 SER A N 1
ATOM 1417 C CA . SER A 1 185 ? -2.327 0.353 23.369 1.00 80.69 185 SER A CA 1
ATOM 1418 C C . SER A 1 185 ? -2.783 -0.943 24.042 1.00 80.69 185 SER A C 1
ATOM 1420 O O . SER A 1 185 ? -2.177 -1.366 25.027 1.00 80.69 185 SER A O 1
ATOM 1422 N N . ASP A 1 186 ? -3.824 -1.598 23.525 1.00 70.50 186 ASP A N 1
ATOM 1423 C CA . ASP A 1 186 ? -4.396 -2.797 24.133 1.00 70.50 186 ASP A CA 1
ATOM 1424 C C . ASP A 1 186 ? -3.933 -4.064 23.395 1.00 70.50 186 ASP A C 1
ATOM 1426 O O . ASP A 1 186 ? -4.216 -4.289 22.213 1.00 70.50 186 ASP A O 1
ATOM 1430 N N . ALA A 1 187 ? -3.218 -4.936 24.109 1.00 73.31 187 ALA A N 1
ATOM 1431 C CA . ALA A 1 187 ? -2.751 -6.214 23.573 1.00 73.31 187 ALA A CA 1
ATOM 1432 C C . ALA A 1 187 ? -3.900 -7.188 23.244 1.00 73.31 187 ALA A C 1
ATOM 1434 O O . ALA A 1 187 ? -3.674 -8.172 22.542 1.00 73.31 187 ALA A O 1
ATOM 1435 N N . ARG A 1 188 ? -5.125 -6.929 23.729 1.00 74.19 188 ARG A N 1
ATOM 1436 C CA . ARG A 1 188 ? -6.304 -7.774 23.481 1.00 74.19 188 ARG A CA 1
ATOM 1437 C C . ARG A 1 188 ? -6.848 -7.651 22.061 1.00 74.19 188 ARG A C 1
ATOM 1439 O O . ARG A 1 188 ? -7.434 -8.614 21.573 1.00 74.19 188 ARG A O 1
ATOM 1446 N N . TYR A 1 189 ? -6.676 -6.500 21.408 1.00 84.38 189 TYR A N 1
ATOM 1447 C CA . TYR A 1 189 ? -7.205 -6.268 20.064 1.00 84.38 189 TYR A CA 1
ATOM 1448 C C . TYR A 1 189 ? -6.127 -6.480 18.998 1.00 84.38 189 TYR A C 1
ATOM 1450 O O . TYR A 1 189 ? -5.059 -5.858 19.004 1.00 84.38 189 TYR A O 1
ATOM 1458 N N . THR A 1 190 ? -6.436 -7.361 18.051 1.00 88.06 190 THR A N 1
ATOM 1459 C CA . THR A 1 190 ? -5.626 -7.643 16.856 1.00 88.06 190 THR A CA 1
ATOM 1460 C C . THR A 1 190 ? -6.234 -7.039 15.595 1.00 88.06 190 THR A C 1
ATOM 1462 O O . THR A 1 190 ? -5.629 -7.088 14.534 1.00 88.06 190 THR A O 1
ATOM 1465 N N . GLU A 1 191 ? -7.430 -6.466 15.684 1.00 91.12 191 GLU A N 1
ATOM 1466 C CA . GLU A 1 191 ? -8.170 -5.942 14.541 1.00 91.12 191 GLU A CA 1
ATOM 1467 C C . GLU A 1 191 ? -9.002 -4.730 14.946 1.00 91.12 191 GLU A C 1
ATOM 1469 O O . GLU A 1 191 ? -9.636 -4.759 16.000 1.00 91.12 191 GLU A O 1
ATOM 1474 N N . LEU A 1 192 ? -9.008 -3.709 14.089 1.00 93.88 192 LEU A N 1
ATOM 1475 C CA . LEU A 1 192 ? -9.992 -2.634 14.046 1.00 93.88 192 LEU A CA 1
ATOM 1476 C C . LEU A 1 192 ? -10.844 -2.790 12.777 1.00 93.88 192 LEU A C 1
ATOM 1478 O O . LEU A 1 192 ? -10.376 -2.486 11.680 1.00 93.88 192 LEU A O 1
ATOM 1482 N N . ASP A 1 193 ? -12.086 -3.236 12.942 1.00 93.56 193 ASP A N 1
ATOM 1483 C CA . ASP A 1 193 ? -13.092 -3.340 11.881 1.00 93.56 193 ASP A CA 1
ATOM 1484 C C . ASP A 1 193 ? -13.795 -1.989 11.709 1.00 93.56 193 ASP A C 1
ATOM 1486 O O . ASP A 1 193 ? -14.424 -1.461 12.636 1.00 93.56 193 ASP A O 1
ATOM 1490 N N . LEU A 1 194 ? -13.668 -1.410 10.515 1.00 92.62 194 LEU A N 1
ATOM 1491 C CA . LEU A 1 194 ? -14.325 -0.159 10.142 1.00 92.62 194 LEU A CA 1
ATOM 1492 C C . LEU A 1 194 ? -15.785 -0.374 9.699 1.00 92.62 194 LEU A C 1
ATOM 1494 O O . LEU A 1 194 ? -16.474 0.596 9.381 1.00 92.62 194 LEU A O 1
ATOM 1498 N N . GLU A 1 195 ? -16.279 -1.615 9.707 1.00 90.50 195 GLU A N 1
ATOM 1499 C CA . GLU A 1 195 ? -17.672 -2.015 9.472 1.00 90.50 195 GLU A CA 1
ATOM 1500 C C . GLU A 1 195 ? -18.245 -1.545 8.123 1.00 90.50 195 GLU A C 1
ATOM 1502 O O . GLU A 1 195 ? -19.416 -1.181 8.002 1.00 90.50 195 GLU A O 1
ATOM 1507 N N . GLY A 1 196 ? -17.401 -1.483 7.097 1.00 90.00 196 GLY A N 1
ATOM 1508 C CA . GLY A 1 196 ? -17.715 -0.969 5.765 1.00 90.00 196 GLY A CA 1
ATOM 1509 C C . GLY A 1 196 ? -17.991 0.537 5.732 1.00 90.00 196 GLY A C 1
ATOM 1510 O O . GLY A 1 196 ? -18.396 1.067 4.695 1.00 90.00 196 GLY A O 1
ATOM 1511 N N . ARG A 1 197 ? -17.807 1.251 6.848 1.00 87.50 197 ARG A N 1
ATOM 1512 C CA . ARG A 1 197 ? -18.177 2.664 6.965 1.00 87.50 197 ARG A CA 1
ATOM 1513 C C . ARG A 1 197 ? -17.215 3.551 6.196 1.00 87.50 197 ARG A C 1
ATOM 1515 O O . ARG A 1 197 ? -16.047 3.224 5.993 1.00 87.50 197 ARG A O 1
ATOM 1522 N N . THR A 1 198 ? -17.714 4.726 5.823 1.00 90.12 198 THR A N 1
ATOM 1523 C CA . THR A 1 198 ? -16.878 5.799 5.289 1.00 90.12 198 THR A CA 1
ATOM 1524 C C . THR A 1 198 ? -16.517 6.801 6.373 1.00 90.12 198 THR A C 1
ATOM 1526 O O . THR A 1 198 ? -17.382 7.309 7.083 1.00 90.12 198 THR A O 1
ATOM 1529 N N . ILE A 1 199 ? -15.226 7.091 6.482 1.00 90.25 199 ILE A N 1
ATOM 1530 C CA . ILE A 1 199 ? -14.628 7.949 7.491 1.00 90.25 199 ILE A CA 1
ATOM 1531 C C . ILE A 1 199 ? -13.883 9.082 6.795 1.00 90.25 199 ILE A C 1
ATOM 1533 O O . ILE A 1 199 ? -12.964 8.867 6.007 1.00 90.25 199 ILE A O 1
ATOM 1537 N N . LEU A 1 200 ? -14.267 10.312 7.120 1.00 91.00 200 LEU A N 1
ATOM 1538 C CA . LEU A 1 200 ? -13.594 11.511 6.643 1.00 91.00 200 LEU A CA 1
ATOM 1539 C C . LEU A 1 200 ? -12.599 11.996 7.704 1.00 91.00 200 LEU A C 1
ATOM 1541 O O . LEU A 1 200 ? -13.008 12.372 8.808 1.00 91.00 200 LEU A O 1
ATOM 1545 N N . VAL A 1 201 ? -11.307 12.017 7.370 1.00 93.62 201 VAL A N 1
ATOM 1546 C CA . VAL A 1 201 ? -10.231 12.508 8.243 1.00 93.62 201 VAL A CA 1
ATOM 1547 C C . VAL A 1 201 ? -9.754 13.885 7.801 1.00 93.62 201 VAL A C 1
ATOM 1549 O O . VAL A 1 201 ? -9.630 14.151 6.612 1.00 93.62 201 VAL A O 1
ATOM 1552 N N . ASN A 1 202 ? -9.489 14.778 8.749 1.00 93.94 202 ASN A N 1
ATOM 1553 C CA . ASN A 1 202 ? -9.034 16.149 8.489 1.00 93.94 202 ASN A CA 1
ATOM 1554 C C . ASN A 1 202 ? -7.585 16.408 8.928 1.00 93.94 202 ASN A C 1
ATOM 1556 O O . ASN A 1 202 ? -7.096 17.522 8.774 1.00 93.94 202 ASN A O 1
ATOM 1560 N N . ALA A 1 203 ? -6.897 15.392 9.443 1.00 94.94 203 ALA A N 1
ATOM 1561 C CA . ALA A 1 203 ? -5.484 15.424 9.793 1.00 94.94 203 ALA A CA 1
ATOM 1562 C C . ALA A 1 203 ? -4.892 14.000 9.716 1.00 94.94 203 ALA A C 1
ATOM 1564 O O . ALA A 1 203 ? -5.661 13.030 9.684 1.00 94.94 203 ALA A O 1
ATOM 1565 N N . PRO A 1 204 ? -3.552 13.858 9.660 1.00 96.56 204 PRO A N 1
ATOM 1566 C CA . PRO A 1 204 ? -2.885 12.557 9.696 1.00 96.56 204 PRO A CA 1
ATOM 1567 C C . PRO A 1 204 ? -3.265 11.724 10.924 1.00 96.56 204 PRO A C 1
ATOM 1569 O O . PRO A 1 204 ? -3.298 12.251 12.035 1.00 96.56 204 PRO A O 1
ATOM 1572 N N . LEU A 1 205 ? -3.508 10.429 10.725 1.00 96.12 205 LEU A N 1
ATOM 1573 C CA . LEU A 1 205 ? -3.684 9.448 11.794 1.00 96.12 205 LEU A CA 1
ATOM 1574 C C . LEU A 1 205 ? -2.306 8.989 12.274 1.00 96.12 205 LEU A C 1
ATOM 1576 O O . LEU A 1 205 ? -1.497 8.498 11.479 1.00 96.12 205 LEU A O 1
ATOM 1580 N N . ASN A 1 206 ? -2.043 9.158 13.566 1.00 89.31 206 ASN A N 1
ATOM 1581 C CA . ASN A 1 206 ? -0.761 8.845 14.192 1.00 89.31 206 ASN A CA 1
ATOM 1582 C C . ASN A 1 206 ? -0.868 7.553 15.014 1.00 89.31 206 ASN A C 1
ATOM 1584 O O . ASN A 1 206 ? -1.930 7.221 15.526 1.00 89.31 206 ASN A O 1
ATOM 1588 N N . PHE A 1 207 ? 0.237 6.823 15.129 1.00 88.81 207 PHE A N 1
ATOM 1589 C CA . PHE A 1 207 ? 0.322 5.543 15.842 1.00 88.81 207 PHE A CA 1
ATOM 1590 C C . PHE A 1 207 ? 1.189 5.654 17.105 1.00 88.81 207 PHE A C 1
ATOM 1592 O O . PHE A 1 207 ? 1.540 4.651 17.721 1.00 88.81 207 PHE A O 1
ATOM 1599 N N . GLY A 1 208 ? 1.533 6.885 17.494 1.00 85.50 208 GLY A N 1
ATOM 1600 C CA . GLY A 1 208 ? 2.380 7.171 18.642 1.00 85.50 208 GLY A CA 1
ATOM 1601 C C . GLY A 1 208 ? 3.863 6.983 18.329 1.00 85.50 208 GLY A C 1
ATOM 1602 O O . GLY A 1 208 ? 4.304 7.140 17.190 1.00 85.50 208 GLY A O 1
ATOM 1603 N N . THR A 1 209 ? 4.644 6.692 19.367 1.00 87.56 209 THR A N 1
ATOM 1604 C CA . THR A 1 209 ? 6.088 6.449 19.276 1.00 87.56 209 THR A CA 1
ATOM 1605 C C . THR A 1 209 ? 6.442 5.056 19.792 1.00 87.56 209 THR A C 1
ATOM 1607 O O . THR A 1 209 ? 5.686 4.451 20.551 1.00 87.56 209 THR A O 1
ATOM 1610 N N . GLY A 1 210 ? 7.615 4.550 19.404 1.00 84.31 210 GLY A N 1
ATOM 1611 C CA . GLY A 1 210 ? 8.169 3.298 19.928 1.00 84.31 210 GLY A CA 1
ATOM 1612 C C . GLY A 1 210 ? 8.044 2.095 18.991 1.00 84.31 210 GLY A C 1
ATOM 1613 O O . GLY A 1 210 ? 7.889 2.240 17.777 1.00 84.31 210 GLY A O 1
ATOM 1614 N N . THR A 1 211 ? 8.200 0.902 19.568 1.00 84.50 211 THR A N 1
ATOM 1615 C CA . THR A 1 211 ? 8.266 -0.380 18.855 1.00 84.50 211 THR A CA 1
ATOM 1616 C C . THR A 1 211 ? 6.957 -1.135 19.002 1.00 84.50 211 THR A C 1
ATOM 1618 O O . THR A 1 211 ? 6.489 -1.368 20.114 1.00 84.50 211 THR A O 1
ATOM 1621 N N . LEU A 1 212 ? 6.413 -1.576 17.875 1.00 75.69 212 LEU A N 1
ATOM 1622 C CA . LEU A 1 212 ? 5.197 -2.368 17.808 1.00 75.69 212 LEU A CA 1
ATOM 1623 C C . LEU A 1 212 ? 5.505 -3.711 17.165 1.00 75.69 212 LEU A C 1
ATOM 1625 O O . LEU A 1 212 ? 5.993 -3.786 16.038 1.00 75.69 212 LEU A O 1
ATOM 1629 N N . GLY A 1 213 ? 5.229 -4.775 17.909 1.00 71.25 213 GLY A N 1
ATOM 1630 C CA . GLY A 1 213 ? 5.429 -6.148 17.474 1.00 71.25 213 GLY A CA 1
ATOM 1631 C C . GLY A 1 213 ? 4.176 -6.984 17.675 1.00 71.25 213 GLY A C 1
ATOM 1632 O O . GLY A 1 213 ? 3.067 -6.461 17.716 1.00 71.25 213 GLY A O 1
ATOM 1633 N N . TRP A 1 214 ? 4.380 -8.293 17.819 1.00 66.56 214 TRP A N 1
ATOM 1634 C CA . TRP A 1 214 ? 3.319 -9.266 18.079 1.00 66.56 214 TRP A CA 1
ATOM 1635 C C . TRP A 1 214 ? 2.340 -8.817 19.186 1.00 66.56 214 TRP A C 1
ATOM 1637 O O . TRP A 1 214 ? 2.791 -8.299 20.210 1.00 66.56 214 TRP A O 1
ATOM 1647 N N . PRO A 1 215 ? 1.027 -9.083 19.038 1.00 77.38 215 PRO A N 1
ATOM 1648 C CA . PRO A 1 215 ? 0.383 -9.858 17.969 1.00 77.38 215 PRO A CA 1
ATOM 1649 C C . PRO A 1 215 ? 0.183 -9.077 16.662 1.00 77.38 215 PRO A C 1
ATOM 1651 O O . PRO A 1 215 ? 0.330 -7.860 16.631 1.00 77.38 215 PRO A O 1
ATOM 1654 N N . ALA A 1 216 ? -0.150 -9.786 15.576 1.00 81.88 216 ALA A N 1
ATOM 1655 C CA . ALA A 1 216 ? -0.506 -9.144 14.313 1.00 81.88 216 ALA A CA 1
ATOM 1656 C C . ALA A 1 216 ? -1.692 -8.187 14.508 1.00 81.88 216 ALA A C 1
ATOM 1658 O O . ALA A 1 216 ? -2.674 -8.554 15.156 1.00 81.88 216 ALA A O 1
ATOM 1659 N N . LYS A 1 217 ? -1.587 -6.974 13.960 1.00 89.81 217 LYS A N 1
ATOM 1660 C CA . LYS A 1 217 ? -2.633 -5.948 14.031 1.00 89.81 217 LYS A CA 1
ATOM 1661 C C . LYS A 1 217 ? -3.135 -5.611 12.634 1.00 89.81 217 LYS A C 1
ATOM 1663 O O . LYS A 1 217 ? -2.344 -5.515 11.699 1.00 89.81 217 LYS A O 1
ATOM 1668 N N . GLN A 1 218 ? -4.440 -5.423 12.487 1.00 93.25 218 GLN A N 1
ATOM 1669 C CA . GLN A 1 218 ? -5.038 -5.069 11.204 1.00 93.25 218 GLN A CA 1
ATOM 1670 C C . GLN A 1 218 ? -6.111 -3.991 11.322 1.00 93.25 218 GLN A C 1
ATOM 1672 O O . GLN A 1 218 ? -6.819 -3.917 12.322 1.00 93.25 218 GLN A O 1
ATOM 1677 N N . ILE A 1 219 ? -6.234 -3.166 10.286 1.00 96.31 219 ILE A N 1
ATOM 1678 C CA . ILE A 1 219 ? -7.393 -2.296 10.060 1.00 96.31 219 ILE A CA 1
ATOM 1679 C C . ILE A 1 219 ? -8.144 -2.861 8.865 1.00 96.31 219 ILE A C 1
ATOM 1681 O O . ILE A 1 219 ? -7.527 -3.104 7.822 1.00 96.31 219 ILE A O 1
ATOM 1685 N N . THR A 1 220 ? -9.448 -3.084 9.015 1.00 96.12 220 THR A N 1
ATOM 1686 C CA . THR A 1 220 ? -10.221 -3.854 8.042 1.00 96.12 220 THR A CA 1
ATOM 1687 C C . THR A 1 220 ? -11.491 -3.147 7.586 1.00 96.12 220 THR A C 1
ATOM 1689 O O . THR A 1 220 ? -12.066 -2.338 8.311 1.00 96.12 220 THR A O 1
ATOM 1692 N N . ASN A 1 221 ? -11.925 -3.472 6.364 1.00 92.56 221 ASN A N 1
ATOM 1693 C CA . ASN A 1 221 ? -13.301 -3.300 5.898 1.00 92.56 221 ASN A CA 1
ATOM 1694 C C . ASN A 1 221 ? -13.859 -1.872 6.057 1.00 92.56 221 ASN A C 1
ATOM 1696 O O . ASN A 1 221 ? -14.716 -1.625 6.896 1.00 92.56 221 ASN A O 1
ATOM 1700 N N . GLY A 1 222 ? -13.417 -0.912 5.243 1.00 92.44 222 GLY A N 1
ATOM 1701 C CA . GLY A 1 222 ? -13.990 0.440 5.277 1.00 92.44 222 GLY A CA 1
ATOM 1702 C C . GLY A 1 222 ? -13.344 1.420 4.314 1.00 92.44 222 GLY A C 1
ATOM 1703 O O . GLY A 1 222 ? -12.452 1.067 3.546 1.00 92.44 222 GLY A O 1
ATOM 1704 N N . PHE A 1 223 ? -13.803 2.669 4.352 1.00 94.31 223 PHE A N 1
ATOM 1705 C CA . PHE A 1 223 ? -13.338 3.731 3.469 1.00 94.31 223 PHE A CA 1
ATOM 1706 C C . PHE A 1 223 ? -12.819 4.917 4.276 1.00 94.31 223 PHE A C 1
ATOM 1708 O O . PHE A 1 223 ? -13.486 5.388 5.193 1.00 94.31 223 PHE A O 1
ATOM 1715 N N . ILE A 1 224 ? -11.650 5.437 3.916 1.00 96.00 224 ILE A N 1
ATOM 1716 C CA . ILE A 1 224 ? -11.000 6.563 4.582 1.00 96.00 224 ILE A CA 1
ATOM 1717 C C . ILE A 1 224 ? -10.657 7.621 3.538 1.00 96.00 224 ILE A C 1
ATOM 1719 O O . ILE A 1 224 ? -9.884 7.379 2.610 1.00 96.00 224 ILE A O 1
ATOM 1723 N N . TYR A 1 225 ? -11.221 8.812 3.708 1.00 95.69 225 TYR A N 1
ATOM 1724 C CA . TYR A 1 225 ? -11.032 9.945 2.808 1.00 95.69 225 TYR A CA 1
ATOM 1725 C C . TYR A 1 225 ? -10.316 11.078 3.532 1.00 95.69 225 TYR A C 1
ATOM 1727 O O . TYR A 1 225 ? -10.696 11.450 4.644 1.00 95.69 225 TYR A O 1
ATOM 1735 N N . ALA A 1 226 ? -9.322 11.676 2.882 1.00 95.69 226 ALA A N 1
ATOM 1736 C CA . ALA A 1 226 ? -8.798 12.966 3.312 1.00 95.69 226 ALA A CA 1
ATOM 1737 C C . ALA A 1 226 ? -9.838 14.063 3.041 1.00 95.69 226 ALA A C 1
ATOM 1739 O O . ALA A 1 226 ? -10.411 14.135 1.960 1.00 95.69 226 ALA A O 1
ATOM 1740 N N . SER A 1 227 ? -10.102 14.934 4.006 1.00 92.88 227 SER A N 1
ATOM 1741 C CA . SER A 1 227 ? -11.049 16.030 3.829 1.00 92.88 227 SER A CA 1
ATOM 1742 C C . SER A 1 227 ? -10.485 17.177 2.986 1.00 92.88 227 SER A C 1
ATOM 1744 O O . SER A 1 227 ? -9.273 17.337 2.809 1.00 92.88 227 SER A O 1
ATOM 1746 N N . ALA A 1 228 ? -11.377 18.082 2.577 1.00 90.75 228 ALA A N 1
ATOM 1747 C CA . ALA A 1 228 ? -11.010 19.374 1.997 1.00 90.75 228 ALA A CA 1
ATOM 1748 C C . ALA A 1 228 ? -10.177 20.273 2.941 1.00 90.75 228 ALA A C 1
ATOM 1750 O O . ALA A 1 228 ? -9.592 21.247 2.484 1.00 90.75 228 ALA A O 1
ATOM 1751 N N . THR A 1 229 ? -10.095 19.946 4.237 1.00 91.81 229 THR A N 1
ATOM 1752 C CA . THR A 1 229 ? -9.314 20.673 5.257 1.00 91.81 229 THR A CA 1
ATOM 1753 C C . THR A 1 229 ? -8.032 19.957 5.692 1.00 91.81 229 THR A C 1
ATOM 1755 O O . THR A 1 229 ? -7.236 20.538 6.419 1.00 91.81 229 THR A O 1
ATOM 1758 N N . PHE A 1 230 ? -7.782 18.733 5.212 1.00 95.38 230 PHE A N 1
ATOM 1759 C CA . PHE A 1 230 ? -6.548 17.976 5.459 1.00 95.38 230 PHE A CA 1
ATOM 1760 C C . PHE A 1 230 ? -5.264 18.778 5.125 1.00 95.38 230 PHE A C 1
ATOM 1762 O O . PHE A 1 230 ? -5.274 19.567 4.191 1.00 95.38 230 PHE A O 1
ATOM 1769 N N . PRO A 1 231 ? -4.128 18.639 5.817 1.00 93.69 231 PRO A N 1
ATOM 1770 C CA . PRO A 1 231 ? -2.911 19.362 5.430 1.00 93.69 231 PRO A CA 1
ATOM 1771 C C . PRO A 1 231 ? -2.351 18.911 4.068 1.00 93.69 231 PRO A C 1
ATOM 1773 O O . PRO A 1 231 ? -2.079 17.725 3.872 1.00 93.69 231 PRO A O 1
ATOM 1776 N N . ASP A 1 232 ? -2.134 19.845 3.135 1.00 91.44 232 ASP A N 1
ATOM 1777 C CA . ASP A 1 232 ? -1.551 19.531 1.822 1.00 91.44 232 ASP A CA 1
ATOM 1778 C C . ASP A 1 232 ? -0.175 18.867 1.972 1.00 91.44 232 ASP A C 1
ATOM 1780 O O . ASP A 1 232 ? 0.710 19.364 2.669 1.00 91.44 232 ASP A O 1
ATOM 1784 N N . GLY A 1 233 ? 0.025 17.741 1.286 1.00 91.38 233 GLY A N 1
ATOM 1785 C CA . GLY A 1 233 ? 1.275 16.987 1.353 1.00 91.38 233 GLY A CA 1
ATOM 1786 C C . GLY A 1 233 ? 1.421 16.091 2.587 1.00 91.38 233 GLY A C 1
ATOM 1787 O O . GLY A 1 233 ? 2.459 15.440 2.718 1.00 91.38 233 GLY A O 1
ATOM 1788 N N . GLY A 1 234 ? 0.419 16.025 3.471 1.00 95.75 234 GLY A N 1
ATOM 1789 C CA . GLY A 1 234 ? 0.375 15.053 4.566 1.00 95.75 234 GLY A CA 1
ATOM 1790 C C . GLY A 1 234 ? 0.071 13.626 4.088 1.00 95.75 234 GLY A C 1
ATOM 1791 O O . GLY A 1 234 ? -0.042 13.371 2.892 1.00 95.75 234 GLY A O 1
ATOM 1792 N N . TYR A 1 235 ? -0.080 12.689 5.025 1.00 97.94 235 TYR A N 1
ATOM 1793 C CA . TYR A 1 235 ? -0.430 11.288 4.753 1.00 97.94 235 TYR A CA 1
ATOM 1794 C C . TYR A 1 235 ? -1.577 10.861 5.667 1.00 97.94 235 TYR A C 1
ATOM 1796 O O . TYR A 1 235 ? -1.571 11.242 6.835 1.00 97.94 235 TYR A O 1
ATOM 1804 N N . ILE A 1 236 ? -2.554 10.106 5.148 1.00 97.94 236 ILE A N 1
ATOM 1805 C CA . ILE A 1 236 ? -3.696 9.601 5.929 1.00 97.94 236 ILE A CA 1
ATOM 1806 C C . ILE A 1 236 ? -3.176 8.812 7.127 1.00 97.94 236 ILE A C 1
ATOM 1808 O O . ILE A 1 236 ? -3.548 9.120 8.252 1.00 97.94 236 ILE A O 1
ATOM 1812 N N . PHE A 1 237 ? -2.285 7.854 6.881 1.00 97.31 237 PHE A N 1
ATOM 1813 C CA . PHE A 1 237 ? -1.549 7.137 7.913 1.00 97.31 237 PHE A CA 1
ATOM 1814 C C . PHE A 1 237 ? -0.117 7.662 7.969 1.00 97.31 237 PHE A C 1
ATOM 1816 O O . PHE A 1 237 ? 0.634 7.539 7.000 1.00 97.31 237 PHE A O 1
ATOM 1823 N N . ASP A 1 238 ? 0.269 8.258 9.095 1.00 94.94 238 ASP A N 1
ATOM 1824 C CA . ASP A 1 238 ? 1.612 8.797 9.301 1.00 94.94 238 ASP A CA 1
ATOM 1825 C C . ASP A 1 238 ? 2.325 8.026 10.412 1.00 94.94 238 ASP A C 1
ATOM 1827 O O . ASP A 1 238 ? 2.173 8.308 11.601 1.00 94.94 238 ASP A O 1
ATOM 1831 N N . LEU A 1 239 ? 3.101 7.020 10.003 1.00 93.44 239 LEU A N 1
ATOM 1832 C CA . LEU A 1 239 ? 3.777 6.090 10.906 1.00 93.44 239 LEU A CA 1
ATOM 1833 C C . LEU A 1 239 ? 5.213 6.513 11.234 1.00 93.44 239 LEU A C 1
ATOM 1835 O O . LEU A 1 239 ? 5.915 5.789 11.935 1.00 93.44 239 LEU A O 1
ATOM 1839 N N . ARG A 1 240 ? 5.667 7.685 10.769 1.00 89.94 240 ARG A N 1
ATOM 1840 C CA . ARG A 1 240 ? 7.081 8.108 10.849 1.00 89.94 240 ARG A CA 1
ATOM 1841 C C . ARG A 1 240 ? 7.667 8.153 12.264 1.00 89.94 240 ARG A C 1
ATOM 1843 O O . ARG A 1 240 ? 8.880 8.177 12.421 1.00 89.94 240 ARG A O 1
ATOM 1850 N N . ASN A 1 241 ? 6.812 8.242 13.281 1.00 89.69 241 ASN A N 1
ATOM 1851 C CA . ASN A 1 241 ? 7.227 8.359 14.676 1.00 89.69 241 ASN A CA 1
ATOM 1852 C C . ASN A 1 241 ? 7.469 6.997 15.350 1.00 89.69 241 ASN A C 1
ATOM 1854 O O . ASN A 1 241 ? 8.004 6.948 16.460 1.00 89.69 241 ASN A O 1
ATOM 1858 N N . LEU A 1 242 ? 7.093 5.894 14.698 1.00 89.19 242 LEU A N 1
ATOM 1859 C CA . LEU A 1 242 ? 7.385 4.552 15.184 1.00 89.19 242 LEU A CA 1
ATOM 1860 C C . LEU A 1 242 ? 8.848 4.197 14.910 1.00 89.19 242 LEU A C 1
ATOM 1862 O O . LEU A 1 242 ? 9.357 4.384 13.802 1.00 89.19 242 LEU A O 1
ATOM 1866 N N . THR A 1 243 ? 9.513 3.630 15.916 1.00 87.88 243 THR A N 1
ATOM 1867 C CA . THR A 1 243 ? 10.871 3.097 15.769 1.00 87.88 243 THR A CA 1
ATOM 1868 C C . THR A 1 243 ? 10.856 1.776 15.024 1.00 87.88 243 THR A C 1
ATOM 1870 O O . THR A 1 243 ? 11.745 1.532 14.217 1.00 87.88 243 THR A O 1
ATOM 1873 N N . SER A 1 244 ? 9.854 0.925 15.265 1.00 87.88 244 SER A N 1
ATOM 1874 C CA . SER A 1 244 ? 9.633 -0.270 14.452 1.00 87.88 244 SER A CA 1
ATOM 1875 C C . SER A 1 244 ? 8.175 -0.730 14.461 1.00 87.88 244 SER A C 1
ATOM 1877 O O . SER A 1 244 ? 7.453 -0.489 15.429 1.00 87.88 244 SER A O 1
ATOM 1879 N N . LEU A 1 245 ? 7.751 -1.406 13.392 1.00 89.50 245 LEU A N 1
ATOM 1880 C CA . LEU A 1 245 ? 6.412 -1.983 13.245 1.00 89.50 245 LEU A CA 1
ATOM 1881 C C . LEU A 1 245 ? 6.493 -3.402 12.677 1.00 89.50 245 LEU A C 1
ATOM 1883 O O . LEU A 1 245 ? 7.098 -3.602 11.638 1.00 89.50 245 LEU A O 1
ATOM 1887 N N . SER A 1 246 ? 5.875 -4.401 13.300 1.00 89.12 246 SER A N 1
ATOM 1888 C CA . SER A 1 246 ? 5.834 -5.765 12.754 1.00 89.12 246 SER A CA 1
ATOM 1889 C C . SER A 1 246 ? 4.419 -6.331 12.687 1.00 89.12 246 SER A C 1
ATOM 1891 O O . SER A 1 246 ? 3.634 -6.120 13.606 1.00 89.12 246 SER A O 1
ATOM 1893 N N . ASN A 1 247 ? 4.129 -7.113 11.642 1.00 89.31 247 ASN A N 1
ATOM 1894 C CA . ASN A 1 247 ? 2.861 -7.821 11.426 1.00 89.31 247 ASN A CA 1
ATOM 1895 C C . ASN A 1 247 ? 1.637 -6.892 11.372 1.00 89.31 247 ASN A C 1
ATOM 1897 O O . ASN A 1 247 ? 0.640 -7.143 12.053 1.00 89.31 247 ASN A O 1
ATOM 1901 N N . PHE A 1 248 ? 1.710 -5.822 10.579 1.00 93.44 248 PHE A N 1
ATOM 1902 C CA . PHE A 1 248 ? 0.615 -4.863 10.449 1.00 93.44 248 PHE A CA 1
ATOM 1903 C C . PHE A 1 248 ? -0.024 -4.912 9.063 1.00 93.44 248 PHE A C 1
ATOM 1905 O O . PHE A 1 248 ? 0.674 -4.897 8.046 1.00 93.44 248 PHE A O 1
ATOM 1912 N N . LYS A 1 249 ? -1.357 -4.935 9.011 1.00 95.38 249 LYS A N 1
ATOM 1913 C CA . LYS A 1 249 ? -2.096 -5.061 7.753 1.00 95.38 249 LYS A CA 1
ATOM 1914 C C . LYS A 1 249 ? -3.184 -4.011 7.582 1.00 95.38 249 LYS A C 1
ATOM 1916 O O . LYS A 1 249 ? -3.926 -3.699 8.510 1.00 95.38 249 LYS A O 1
ATOM 1921 N N . PHE A 1 250 ? -3.341 -3.554 6.351 1.00 97.81 250 PHE A N 1
ATOM 1922 C CA . PHE A 1 250 ? -4.569 -2.942 5.864 1.00 97.81 250 PHE A CA 1
ATOM 1923 C C . PHE A 1 250 ? -5.287 -3.974 4.998 1.00 97.81 250 PHE A C 1
ATOM 1925 O O . PHE A 1 250 ? -4.721 -4.420 4.003 1.00 97.81 250 PHE A O 1
ATOM 1932 N N . LEU A 1 251 ? -6.503 -4.370 5.375 1.00 97.44 251 LEU A N 1
ATOM 1933 C CA . LEU A 1 251 ? -7.253 -5.428 4.692 1.00 97.44 251 LEU A CA 1
ATOM 1934 C C . LEU A 1 251 ? -8.608 -4.904 4.215 1.00 97.44 251 LEU A C 1
ATOM 1936 O O . LEU A 1 251 ? -9.444 -4.518 5.025 1.00 97.44 251 LEU A O 1
ATOM 1940 N N . ASN A 1 252 ? -8.865 -4.915 2.908 1.00 97.62 252 ASN A N 1
ATOM 1941 C CA . ASN A 1 252 ? -10.128 -4.417 2.348 1.00 97.62 252 ASN A CA 1
ATOM 1942 C C . ASN A 1 252 ? -10.447 -2.968 2.787 1.00 97.62 252 ASN A C 1
ATOM 1944 O O . ASN A 1 252 ? -11.581 -2.616 3.120 1.00 97.62 252 ASN A O 1
ATOM 1948 N N . VAL A 1 253 ? -9.406 -2.131 2.850 1.00 97.81 253 VAL A N 1
ATOM 1949 C CA . VAL A 1 253 ? -9.524 -0.704 3.178 1.00 97.81 253 VAL A CA 1
ATOM 1950 C C . VAL A 1 253 ? -9.391 0.120 1.906 1.00 97.81 253 VAL A C 1
ATOM 1952 O O . VAL A 1 253 ? -8.424 -0.022 1.157 1.00 97.81 253 VAL A O 1
ATOM 1955 N N . ASN A 1 254 ? -10.341 1.021 1.688 1.00 97.31 254 ASN A N 1
ATOM 1956 C CA . ASN A 1 254 ? -10.324 1.983 0.599 1.00 97.31 254 ASN A CA 1
ATOM 1957 C C . ASN A 1 254 ? -9.774 3.314 1.115 1.00 97.31 254 ASN A C 1
ATOM 1959 O O . ASN A 1 254 ? -10.383 3.939 1.977 1.00 97.31 254 ASN A O 1
ATOM 1963 N N . MET A 1 255 ? -8.636 3.767 0.601 1.00 97.88 255 MET A N 1
ATOM 1964 C CA . MET A 1 255 ? -8.028 5.042 0.976 1.00 97.88 255 MET A CA 1
ATOM 1965 C C . MET A 1 255 ? -8.064 6.001 -0.206 1.00 97.88 255 MET A C 1
ATOM 1967 O O . MET A 1 255 ? -7.559 5.701 -1.289 1.00 97.88 255 MET A O 1
ATOM 1971 N N . ASN A 1 256 ? -8.629 7.184 0.001 1.00 97.75 256 ASN A N 1
ATOM 1972 C CA . ASN A 1 256 ? -8.653 8.228 -1.010 1.00 97.75 256 ASN A CA 1
ATOM 1973 C C . ASN A 1 256 ? -7.992 9.497 -0.469 1.00 97.75 256 ASN A C 1
ATOM 1975 O O . ASN A 1 256 ? -8.486 10.146 0.454 1.00 97.75 256 ASN A O 1
ATOM 1979 N N . GLY A 1 257 ? -6.862 9.856 -1.073 1.00 97.31 257 GLY A N 1
ATOM 1980 C CA . GLY A 1 257 ? -6.066 11.015 -0.685 1.00 97.31 257 GLY A CA 1
ATOM 1981 C C . GLY A 1 257 ? -6.675 12.360 -1.080 1.00 97.31 257 GLY A C 1
ATOM 1982 O O . GLY A 1 257 ? -6.154 13.397 -0.672 1.00 97.31 257 GLY A O 1
ATOM 1983 N N . GLN A 1 258 ? -7.743 12.364 -1.888 1.00 95.81 258 GLN A N 1
ATOM 1984 C CA . GLN A 1 258 ? -8.423 13.550 -2.422 1.00 95.81 258 GLN A CA 1
ATOM 1985 C C . GLN A 1 258 ? -7.462 14.574 -3.050 1.00 95.81 258 GLN A C 1
ATOM 1987 O O . GLN A 1 258 ? -7.726 15.770 -3.046 1.00 95.81 258 GLN A O 1
ATOM 1992 N N . ASN A 1 259 ? -6.338 14.106 -3.606 1.00 94.81 259 ASN A N 1
ATOM 1993 C CA . ASN A 1 259 ? -5.245 14.910 -4.167 1.00 94.81 259 ASN A CA 1
ATOM 1994 C C . ASN A 1 259 ? -4.442 15.728 -3.142 1.00 94.81 259 ASN A C 1
ATOM 1996 O O . ASN A 1 259 ? -3.589 16.521 -3.533 1.00 94.81 259 ASN A O 1
ATOM 2000 N N . ARG A 1 260 ? -4.672 15.520 -1.841 1.00 94.50 260 ARG A N 1
ATOM 2001 C CA . ARG A 1 260 ? -4.089 16.322 -0.751 1.00 94.50 260 ARG A CA 1
ATOM 2002 C C . ARG A 1 260 ? -3.216 15.505 0.190 1.00 94.50 260 ARG A C 1
ATOM 2004 O O . ARG A 1 260 ? -2.172 15.993 0.614 1.00 94.50 260 ARG A O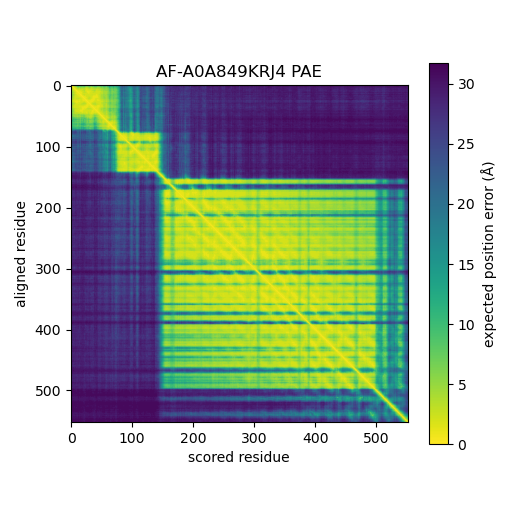 1
ATOM 2011 N N . ALA A 1 261 ? -3.610 14.264 0.462 1.00 97.88 261 ALA A N 1
ATOM 2012 C CA . ALA A 1 261 ? -2.896 13.350 1.343 1.00 97.88 261 ALA A CA 1
ATOM 2013 C C . ALA A 1 261 ? -2.339 12.146 0.579 1.00 97.88 261 ALA A C 1
ATOM 2015 O O . ALA A 1 261 ? -2.995 11.610 -0.313 1.00 97.88 261 ALA A O 1
ATOM 2016 N N . GLY A 1 262 ? -1.143 11.688 0.931 1.00 98.19 262 GLY A N 1
ATOM 2017 C CA . GLY A 1 262 ? -0.699 10.340 0.590 1.00 98.19 262 GLY A CA 1
ATOM 2018 C C . GLY A 1 262 ? -1.462 9.321 1.434 1.00 98.19 262 GLY A C 1
ATOM 2019 O O . GLY A 1 262 ? -2.150 9.678 2.390 1.00 98.19 262 GLY A O 1
ATOM 2020 N N . TRP A 1 263 ? -1.357 8.045 1.097 1.00 98.38 263 TRP A N 1
ATOM 2021 C CA . TRP A 1 263 ? -2.035 6.986 1.842 1.00 98.38 263 TRP A CA 1
ATOM 2022 C C . TRP A 1 263 ? -1.251 6.618 3.097 1.00 98.38 263 TRP A C 1
ATOM 2024 O O . TRP A 1 263 ? -1.822 6.560 4.182 1.00 98.38 263 TRP A O 1
ATOM 2034 N N . LEU A 1 264 ? 0.066 6.448 2.955 1.00 97.69 264 LEU A N 1
ATOM 2035 C CA . LEU A 1 264 ? 0.935 5.985 4.028 1.00 97.69 264 LEU A CA 1
ATOM 2036 C C . LEU A 1 264 ? 2.306 6.656 3.971 1.00 97.69 264 LEU A C 1
ATOM 2038 O O . LEU A 1 264 ? 2.979 6.622 2.941 1.00 97.69 264 LEU A O 1
ATOM 2042 N N . ARG A 1 265 ? 2.756 7.178 5.109 1.00 95.62 265 ARG A N 1
ATOM 2043 C CA . ARG A 1 265 ? 4.174 7.417 5.372 1.00 95.62 265 ARG A CA 1
ATOM 2044 C C . ARG A 1 265 ? 4.699 6.304 6.268 1.00 95.62 265 ARG A C 1
ATOM 2046 O O . ARG A 1 265 ? 4.189 6.138 7.375 1.00 95.62 265 ARG A O 1
ATOM 2053 N N . ALA A 1 266 ? 5.671 5.544 5.773 1.00 93.62 266 ALA A N 1
ATOM 2054 C CA . ALA A 1 266 ? 6.206 4.373 6.460 1.00 93.62 266 ALA A CA 1
ATOM 2055 C C . ALA A 1 266 ? 7.003 4.752 7.732 1.00 93.62 266 ALA A C 1
ATOM 2057 O O . ALA A 1 266 ? 7.480 5.889 7.839 1.00 93.62 266 ALA A O 1
ATOM 2058 N N . PRO A 1 267 ? 7.118 3.833 8.711 1.00 90.94 267 PRO A N 1
ATOM 2059 C CA . PRO A 1 267 ? 7.985 3.996 9.878 1.00 90.94 267 PRO A CA 1
ATOM 2060 C C . PRO A 1 267 ? 9.448 3.661 9.541 1.00 90.94 267 PRO A C 1
ATOM 2062 O O . PRO A 1 267 ? 9.722 3.065 8.501 1.00 90.94 267 PRO A O 1
ATOM 2065 N N . LYS A 1 268 ? 10.378 3.945 10.464 1.00 87.38 268 LYS A N 1
ATOM 2066 C CA . LYS A 1 268 ? 11.823 3.746 10.233 1.00 87.38 268 LYS A CA 1
ATOM 2067 C C . LYS A 1 268 ? 12.223 2.291 9.963 1.00 87.38 268 LYS A C 1
ATOM 2069 O O . LYS A 1 268 ? 13.087 2.017 9.129 1.00 87.38 268 LYS A O 1
ATOM 2074 N N . HIS A 1 269 ? 11.598 1.355 10.673 1.00 87.88 269 HIS A N 1
ATOM 2075 C CA . HIS A 1 269 ? 11.807 -0.082 10.507 1.00 87.88 269 HIS A CA 1
ATOM 2076 C C . HIS A 1 269 ? 10.460 -0.792 10.466 1.00 87.88 269 HIS A C 1
ATOM 2078 O O . HIS A 1 269 ? 9.566 -0.462 11.251 1.00 87.88 269 HIS A O 1
ATOM 2084 N N . TYR A 1 270 ? 10.295 -1.779 9.588 1.00 90.00 270 TYR A N 1
ATOM 2085 C CA . TYR A 1 270 ? 9.048 -2.529 9.546 1.00 90.00 270 TYR A CA 1
ATOM 2086 C C . TYR A 1 270 ? 9.176 -3.939 8.976 1.00 90.00 270 TYR A C 1
ATOM 2088 O O . TYR A 1 270 ? 9.908 -4.184 8.029 1.00 90.00 270 TYR A O 1
ATOM 2096 N N . LYS A 1 271 ? 8.396 -4.876 9.511 1.00 89.56 271 LYS A N 1
ATOM 2097 C CA . LYS A 1 271 ? 8.330 -6.253 9.022 1.00 89.56 271 LYS A CA 1
ATOM 2098 C C . LYS A 1 271 ? 6.885 -6.661 8.761 1.00 89.56 271 LYS A C 1
ATOM 2100 O O . LYS A 1 271 ? 6.035 -6.465 9.625 1.00 89.56 271 LYS A O 1
ATOM 2105 N N . TYR A 1 272 ? 6.593 -7.242 7.603 1.00 89.50 272 TYR A N 1
ATOM 2106 C CA . TYR A 1 272 ? 5.228 -7.581 7.191 1.00 89.50 272 TYR A CA 1
ATOM 2107 C C . TYR A 1 272 ? 4.238 -6.409 7.317 1.00 89.50 272 TYR A C 1
ATOM 2109 O O . TYR A 1 272 ? 3.171 -6.561 7.916 1.00 89.50 272 TYR A O 1
ATOM 2117 N N . LEU A 1 273 ? 4.588 -5.241 6.769 1.00 94.81 273 LEU A N 1
ATOM 2118 C CA . LEU A 1 273 ? 3.636 -4.147 6.577 1.00 94.81 273 LEU A CA 1
ATOM 2119 C C . LEU A 1 273 ? 2.945 -4.346 5.230 1.00 94.81 273 LEU A C 1
ATOM 2121 O O . LEU A 1 273 ? 3.593 -4.290 4.187 1.00 94.81 273 LEU A O 1
ATOM 2125 N N . THR A 1 274 ? 1.643 -4.623 5.236 1.00 97.12 274 THR A N 1
ATOM 2126 C CA . THR A 1 274 ? 0.951 -5.072 4.017 1.00 97.12 274 THR A CA 1
ATOM 2127 C C . THR A 1 274 ? -0.362 -4.352 3.753 1.00 97.12 274 THR A C 1
ATOM 2129 O O . THR A 1 274 ? -1.085 -3.972 4.673 1.00 97.12 274 THR A O 1
ATOM 2132 N N . PHE A 1 275 ? -0.667 -4.197 2.469 1.00 98.50 275 PHE A N 1
ATOM 2133 C CA . PHE A 1 275 ? -1.972 -3.825 1.943 1.00 98.50 275 PHE A CA 1
ATOM 2134 C C . PHE A 1 275 ? -2.533 -5.030 1.197 1.00 98.50 275 PHE A C 1
ATOM 2136 O O . PHE A 1 275 ? -1.906 -5.532 0.264 1.00 98.50 275 PHE A O 1
ATOM 2143 N N . GLU A 1 276 ? -3.705 -5.493 1.604 1.00 98.31 276 GLU A N 1
ATOM 2144 C CA . GLU A 1 276 ? -4.350 -6.680 1.060 1.00 98.31 276 GLU A CA 1
ATOM 2145 C C . GLU A 1 276 ? -5.775 -6.321 0.622 1.00 98.31 276 GLU A C 1
ATOM 2147 O O . GLU A 1 276 ? -6.609 -5.913 1.429 1.00 98.31 276 GLU A O 1
ATOM 2152 N N . SER A 1 277 ? -6.078 -6.483 -0.667 1.00 98.19 277 SER A N 1
ATOM 2153 C CA . SER A 1 277 ? -7.396 -6.174 -1.250 1.00 98.19 277 SER A CA 1
ATOM 2154 C C . SER A 1 277 ? -7.841 -4.715 -1.050 1.00 98.19 277 SER A C 1
ATOM 2156 O O . SER A 1 277 ? -9.021 -4.436 -0.859 1.00 98.19 277 SER A O 1
ATOM 2158 N N . CYS A 1 278 ? -6.898 -3.771 -1.047 1.00 98.69 278 CYS A N 1
ATOM 2159 C CA . CYS A 1 278 ? -7.171 -2.348 -0.837 1.00 98.69 278 CYS A CA 1
ATOM 2160 C C . CYS A 1 278 ? -7.415 -1.594 -2.151 1.00 98.69 278 CYS A C 1
ATOM 2162 O O . CYS A 1 278 ? -6.778 -1.880 -3.165 1.00 98.69 278 CYS A O 1
ATOM 2164 N N . THR A 1 279 ? -8.239 -0.545 -2.098 1.00 98.56 279 THR A N 1
ATOM 2165 C CA . THR A 1 279 ? -8.317 0.479 -3.157 1.00 98.56 279 THR A CA 1
ATOM 2166 C C . THR A 1 279 ? -7.604 1.733 -2.680 1.00 98.56 279 THR A C 1
ATOM 2168 O O . THR A 1 279 ? -7.972 2.307 -1.659 1.00 98.56 279 THR A O 1
ATOM 2171 N N . LEU A 1 280 ? -6.607 2.198 -3.417 1.00 98.75 280 LEU A N 1
ATOM 2172 C CA . LEU A 1 280 ? -5.790 3.350 -3.063 1.00 98.75 280 LEU A CA 1
ATOM 2173 C C . LEU A 1 280 ? -5.889 4.387 -4.181 1.00 98.75 280 LEU A C 1
ATOM 2175 O O . LEU A 1 280 ? -5.498 4.126 -5.314 1.00 98.75 280 LEU A O 1
ATOM 2179 N N . SER A 1 281 ? -6.438 5.566 -3.899 1.00 98.25 281 SER A N 1
ATOM 2180 C CA . SER A 1 281 ? -6.752 6.538 -4.953 1.00 98.25 281 SER A CA 1
ATOM 2181 C C . SER A 1 281 ? -6.358 7.977 -4.634 1.00 98.25 281 SER A C 1
ATOM 2183 O O . SER A 1 281 ? -6.254 8.368 -3.467 1.00 98.25 281 SER A O 1
ATOM 2185 N N . SER A 1 282 ? -6.140 8.774 -5.685 1.00 97.12 282 SER A N 1
ATOM 2186 C CA . SER A 1 282 ? -5.917 10.228 -5.621 1.00 97.12 282 SER A CA 1
ATOM 2187 C C . SER A 1 282 ? -4.839 10.668 -4.611 1.00 97.12 282 SER A C 1
ATOM 2189 O O . SER A 1 282 ? -5.114 11.537 -3.778 1.00 97.12 282 SER A O 1
ATOM 2191 N N . PRO A 1 283 ? -3.609 10.122 -4.641 1.00 97.81 283 PRO A N 1
ATOM 2192 C CA . PRO A 1 283 ? -2.600 10.444 -3.637 1.00 97.81 283 PRO A CA 1
ATOM 2193 C C . PRO A 1 283 ? -2.063 11.869 -3.799 1.00 97.81 283 PRO A C 1
ATOM 2195 O O . PRO A 1 283 ? -1.810 12.318 -4.914 1.00 97.81 283 PRO A O 1
ATOM 2198 N N . GLY A 1 284 ? -1.867 12.572 -2.689 1.00 96.25 284 GLY A N 1
ATOM 2199 C CA . GLY A 1 284 ? -1.386 13.957 -2.634 1.00 96.25 284 GLY A CA 1
ATOM 2200 C C . GLY A 1 284 ? -0.218 14.195 -1.677 1.00 96.25 284 GLY A C 1
ATOM 2201 O O . GLY A 1 284 ? 0.101 15.352 -1.390 1.00 96.25 284 GLY A O 1
ATOM 2202 N N . GLY A 1 285 ? 0.406 13.131 -1.165 1.00 96.25 285 GLY A N 1
ATOM 2203 C CA . GLY A 1 285 ? 1.450 13.208 -0.143 1.00 96.25 285 GLY A CA 1
ATOM 2204 C C . GLY A 1 285 ? 2.713 13.868 -0.669 1.00 96.25 285 GLY A C 1
ATOM 2205 O O . GLY A 1 285 ? 3.042 13.751 -1.844 1.00 96.25 285 GLY A O 1
ATOM 2206 N N . SER A 1 286 ? 3.428 14.603 0.177 1.00 94.12 286 SER A N 1
ATOM 2207 C CA . SER A 1 286 ? 4.712 15.188 -0.202 1.00 94.12 286 SER A CA 1
ATOM 2208 C C . SER A 1 286 ? 5.795 14.125 -0.104 1.00 94.12 286 SER A C 1
ATOM 2210 O O . SER A 1 286 ? 6.058 13.618 0.990 1.00 94.12 286 SER A O 1
ATOM 2212 N N . GLY A 1 287 ? 6.459 13.811 -1.216 1.00 86.44 287 GLY A N 1
ATOM 2213 C CA . GLY A 1 287 ? 7.673 12.991 -1.181 1.00 86.44 287 GLY A CA 1
ATOM 2214 C C . GLY A 1 287 ? 8.931 13.782 -0.787 1.00 86.44 287 GLY A C 1
ATOM 2215 O O . GLY A 1 287 ? 10.046 13.287 -0.932 1.00 86.44 287 GLY A O 1
ATOM 2216 N N . GLY A 1 288 ? 8.768 15.021 -0.304 1.00 85.19 288 GLY A N 1
ATOM 2217 C CA . GLY A 1 288 ? 9.857 15.872 0.169 1.00 85.19 288 GLY A CA 1
ATOM 2218 C C . GLY A 1 288 ? 10.936 16.125 -0.887 1.00 85.19 288 GLY A C 1
ATOM 2219 O O . GLY A 1 288 ? 10.658 16.229 -2.080 1.00 85.19 288 GLY A O 1
ATOM 2220 N N . SER A 1 289 ? 12.184 16.224 -0.428 1.00 83.56 289 SER A N 1
ATOM 2221 C CA . SER A 1 289 ? 13.382 16.355 -1.266 1.00 83.56 289 SER A CA 1
ATOM 2222 C C . SER A 1 289 ? 14.023 15.005 -1.609 1.00 83.56 289 SER A C 1
ATOM 2224 O O . SER A 1 289 ? 15.194 14.962 -1.991 1.00 83.56 289 SER A O 1
ATOM 2226 N N . SER A 1 290 ? 13.287 13.899 -1.455 1.00 86.19 290 SER A N 1
ATOM 2227 C CA . SER A 1 290 ? 13.846 12.569 -1.679 1.00 86.19 290 SER A CA 1
ATOM 2228 C C . SER A 1 290 ? 14.267 12.368 -3.140 1.00 86.19 290 SER A C 1
ATOM 2230 O O . SER A 1 290 ? 13.558 12.795 -4.062 1.00 86.19 290 SER A O 1
ATOM 2232 N N . PRO A 1 291 ? 15.412 11.709 -3.389 1.00 83.38 291 PRO A N 1
ATOM 2233 C CA . PRO A 1 291 ? 15.897 11.457 -4.740 1.00 83.38 291 PRO A CA 1
ATOM 2234 C C . PRO A 1 291 ? 14.865 10.719 -5.596 1.00 83.38 291 PRO A C 1
ATOM 2236 O O . PRO A 1 291 ? 14.219 9.788 -5.127 1.00 83.38 291 PRO A O 1
ATOM 2239 N N . GLY A 1 292 ? 14.705 11.147 -6.851 1.00 78.88 292 GLY A N 1
ATOM 2240 C CA . GLY A 1 292 ? 13.761 10.574 -7.823 1.00 78.88 292 GLY A CA 1
ATOM 2241 C C . GLY A 1 292 ? 12.284 10.904 -7.610 1.00 78.88 292 GLY A C 1
ATOM 2242 O O . GLY A 1 292 ? 11.498 10.675 -8.526 1.00 78.88 292 GLY A O 1
ATOM 2243 N N . VAL A 1 293 ? 11.912 11.526 -6.488 1.00 83.44 293 VAL A N 1
ATOM 2244 C CA . VAL A 1 293 ? 10.569 12.095 -6.305 1.00 83.44 293 VAL A CA 1
ATOM 2245 C C . VAL A 1 293 ? 10.396 13.350 -7.165 1.00 83.44 293 VAL A C 1
ATOM 2247 O O . VAL A 1 293 ? 9.340 13.546 -7.749 1.00 83.44 293 VAL A O 1
ATOM 2250 N N . LEU A 1 294 ? 11.430 14.191 -7.303 1.00 80.12 294 LEU A N 1
ATOM 2251 C CA . LEU A 1 294 ? 11.400 15.428 -8.111 1.00 80.12 294 LEU A CA 1
ATOM 2252 C C . LEU A 1 294 ? 10.214 16.359 -7.770 1.00 80.12 294 LEU A C 1
ATOM 2254 O O . LEU A 1 294 ? 9.579 16.918 -8.660 1.00 80.12 294 LEU A O 1
ATOM 2258 N N . GLY A 1 295 ? 9.884 16.494 -6.479 1.00 82.00 295 GLY A N 1
ATOM 2259 C CA . GLY A 1 295 ? 8.776 17.338 -6.007 1.00 82.00 295 GLY A CA 1
ATOM 2260 C C . GLY A 1 295 ? 7.371 16.785 -6.282 1.00 82.00 295 GLY A C 1
ATOM 2261 O O . GLY A 1 295 ? 6.385 17.463 -6.001 1.00 82.00 295 GLY A O 1
ATOM 2262 N N . ARG A 1 296 ? 7.270 15.561 -6.811 1.00 90.38 296 ARG A N 1
ATOM 2263 C CA . ARG A 1 296 ? 6.006 14.879 -7.105 1.00 90.38 296 ARG A CA 1
ATOM 2264 C C . ARG A 1 296 ? 5.227 14.498 -5.859 1.00 90.38 296 ARG A C 1
ATOM 2266 O O . ARG A 1 296 ? 5.770 14.367 -4.757 1.00 90.38 296 ARG A O 1
ATOM 2273 N N . LYS A 1 297 ? 3.932 14.273 -6.068 1.00 95.25 297 LYS A N 1
ATOM 2274 C CA . LYS A 1 297 ? 3.049 13.734 -5.037 1.00 95.25 297 LYS A CA 1
ATOM 2275 C C . LYS A 1 297 ? 3.199 12.220 -4.942 1.00 95.25 297 LYS A C 1
ATOM 2277 O O . LYS A 1 297 ? 3.372 11.551 -5.957 1.00 95.25 297 LYS A O 1
ATOM 2282 N N . VAL A 1 298 ? 3.118 11.683 -3.730 1.00 97.69 298 VAL A N 1
ATOM 2283 C CA . VAL A 1 298 ? 3.401 10.276 -3.432 1.00 97.69 298 VAL A CA 1
ATOM 2284 C C . VAL A 1 298 ? 2.247 9.646 -2.649 1.00 97.69 298 VAL A C 1
ATOM 2286 O O . VAL A 1 298 ? 1.687 10.267 -1.742 1.00 97.69 298 VAL A O 1
ATOM 2289 N N . GLY A 1 299 ? 1.875 8.418 -3.018 1.00 98.19 299 GLY A N 1
ATOM 2290 C CA . GLY A 1 299 ? 0.891 7.596 -2.312 1.00 98.19 299 GLY A CA 1
ATOM 2291 C C . GLY A 1 299 ? 1.473 6.946 -1.065 1.00 98.19 299 GLY A C 1
ATOM 2292 O O . GLY A 1 299 ? 1.131 7.344 0.049 1.00 98.19 299 GLY A O 1
ATOM 2293 N N . VAL A 1 300 ? 2.364 5.974 -1.249 1.00 97.94 300 VAL A N 1
ATOM 2294 C CA . VAL A 1 300 ? 3.169 5.381 -0.177 1.00 97.94 300 VAL A CA 1
ATOM 2295 C C . VAL A 1 300 ? 4.581 5.936 -0.233 1.00 97.94 300 VAL A C 1
ATOM 2297 O O . VAL A 1 300 ? 5.256 5.816 -1.254 1.00 97.94 300 VAL A O 1
ATOM 2300 N N . TYR A 1 301 ? 5.013 6.549 0.864 1.00 96.31 301 TYR A N 1
ATOM 2301 C CA . TYR A 1 301 ? 6.318 7.182 0.979 1.00 96.31 301 TYR A CA 1
ATOM 2302 C C . TYR A 1 301 ? 7.138 6.541 2.089 1.00 96.31 301 TYR A C 1
ATOM 2304 O O . TYR A 1 301 ? 6.822 6.675 3.274 1.00 96.31 301 TYR A O 1
ATOM 2312 N N . ASP A 1 302 ? 8.209 5.874 1.677 1.00 93.12 302 ASP A N 1
ATOM 2313 C CA . ASP A 1 302 ? 9.162 5.191 2.538 1.00 93.12 302 ASP A CA 1
ATOM 2314 C C . ASP A 1 302 ? 10.589 5.725 2.285 1.00 93.12 302 ASP A C 1
ATOM 2316 O O . ASP A 1 302 ? 11.322 5.210 1.436 1.00 93.12 302 ASP A O 1
ATOM 2320 N N . PRO A 1 303 ? 10.961 6.843 2.937 1.00 87.94 303 PRO A N 1
ATOM 2321 C CA . PRO A 1 303 ? 12.189 7.576 2.633 1.00 87.94 303 PRO A CA 1
ATOM 2322 C C . PRO A 1 303 ? 13.424 7.125 3.408 1.00 87.94 303 PRO A C 1
ATOM 2324 O O . PRO A 1 303 ? 14.505 7.677 3.179 1.00 87.94 303 PRO A O 1
ATOM 2327 N N . ASP A 1 304 ? 13.275 6.215 4.363 1.00 80.25 304 ASP A N 1
ATOM 2328 C CA . ASP A 1 304 ? 14.376 5.847 5.242 1.00 80.25 304 ASP A CA 1
ATOM 2329 C C . ASP A 1 304 ? 15.352 4.917 4.514 1.00 80.25 304 ASP A C 1
ATOM 2331 O O . ASP A 1 304 ? 14.968 4.147 3.642 1.00 80.25 304 ASP A O 1
ATOM 2335 N N . VAL A 1 305 ? 16.643 5.044 4.819 1.00 68.50 305 VAL A N 1
ATOM 2336 C CA . VAL A 1 305 ? 17.727 4.240 4.227 1.00 68.50 305 VAL A CA 1
ATOM 2337 C C . VAL A 1 305 ? 18.154 3.211 5.264 1.00 68.50 305 VAL A C 1
ATOM 2339 O O . VAL A 1 305 ? 18.189 3.576 6.442 1.00 68.50 305 VAL A O 1
ATOM 2342 N N . PRO A 1 306 ? 18.508 1.970 4.887 1.00 57.56 306 PRO A N 1
ATOM 2343 C CA . PRO A 1 306 ? 18.753 0.903 5.852 1.00 57.56 306 PRO A CA 1
ATOM 2344 C C . PRO A 1 306 ? 19.835 1.247 6.892 1.00 57.56 306 PRO A C 1
ATOM 2346 O O . PRO A 1 306 ? 21.028 1.110 6.642 1.00 57.56 306 PRO A O 1
ATOM 2349 N N . GLU A 1 307 ? 19.429 1.624 8.105 1.00 55.66 307 GLU A N 1
ATOM 2350 C CA . GLU A 1 307 ? 20.250 1.500 9.315 1.00 55.66 307 GLU A CA 1
ATOM 2351 C C . GLU A 1 307 ? 19.940 0.138 9.954 1.00 55.66 307 GLU A C 1
ATOM 2353 O O . GLU A 1 307 ? 19.213 0.053 10.937 1.00 55.66 307 GLU A O 1
ATOM 2358 N N . GLY A 1 308 ? 20.413 -0.956 9.346 1.00 57.91 308 GLY A N 1
ATOM 2359 C CA . GLY A 1 308 ? 20.435 -2.286 9.978 1.00 57.91 308 GLY A CA 1
ATOM 2360 C C . GLY A 1 308 ? 19.093 -2.882 10.446 1.00 57.91 308 GLY A C 1
ATOM 2361 O O . GLY A 1 308 ? 19.101 -3.709 11.356 1.00 57.91 308 GLY A O 1
ATOM 2362 N N . GLY A 1 309 ? 17.957 -2.490 9.860 1.00 62.88 309 GLY A N 1
ATOM 2363 C CA . GLY A 1 309 ? 16.628 -3.023 10.195 1.00 62.88 309 GLY A CA 1
ATOM 2364 C C . GLY A 1 309 ? 16.032 -3.927 9.114 1.00 62.88 309 GLY A C 1
ATOM 2365 O O . GLY A 1 309 ? 16.524 -3.964 7.991 1.00 62.88 309 GLY A O 1
ATOM 2366 N N . SER A 1 310 ? 14.968 -4.658 9.461 1.00 72.56 310 SER A N 1
ATOM 2367 C CA . SER A 1 310 ? 14.115 -5.350 8.484 1.00 72.56 310 SER A CA 1
ATOM 2368 C C . SER A 1 310 ? 13.127 -4.362 7.862 1.00 72.56 310 SER A C 1
ATOM 2370 O O . SER A 1 310 ? 12.570 -3.524 8.580 1.00 72.56 310 SER A O 1
ATOM 2372 N N . HIS A 1 311 ? 12.907 -4.498 6.555 1.00 84.81 311 HIS A N 1
ATOM 2373 C CA . HIS A 1 311 ? 11.939 -3.746 5.761 1.00 84.81 311 HIS A CA 1
ATOM 2374 C C . HIS A 1 311 ? 11.219 -4.754 4.879 1.00 84.81 311 HIS A C 1
ATOM 2376 O O . HIS A 1 311 ? 11.864 -5.418 4.094 1.00 84.81 311 HIS A O 1
ATOM 2382 N N . GLU A 1 312 ? 9.918 -4.944 5.056 1.00 89.56 312 GLU A N 1
ATOM 2383 C CA . GLU A 1 312 ? 9.123 -5.850 4.217 1.00 89.56 312 GLU A CA 1
ATOM 2384 C C . GLU A 1 312 ? 7.771 -5.185 3.941 1.00 89.56 312 GLU A C 1
ATOM 2386 O O . GLU A 1 312 ? 6.888 -5.167 4.809 1.00 89.56 312 GLU A O 1
ATOM 2391 N N . LEU A 1 313 ? 7.634 -4.597 2.748 1.00 94.38 313 LEU A N 1
ATOM 2392 C CA . LEU A 1 313 ? 6.426 -3.895 2.305 1.00 94.38 313 LEU A CA 1
ATOM 2393 C C . LEU A 1 313 ? 5.710 -4.727 1.242 1.00 94.38 313 LEU A C 1
ATOM 2395 O O . LEU A 1 313 ? 6.303 -5.113 0.237 1.00 94.38 313 LEU A O 1
ATOM 2399 N N . GLY A 1 314 ? 4.423 -4.994 1.448 1.00 97.12 314 GLY A N 1
ATOM 2400 C CA . GLY A 1 314 ? 3.637 -5.830 0.545 1.00 97.12 314 GLY A CA 1
ATOM 2401 C C . GLY A 1 314 ? 2.355 -5.170 0.054 1.00 97.12 314 GLY A C 1
ATOM 2402 O O . GLY A 1 314 ? 1.625 -4.566 0.836 1.00 97.12 314 GLY A O 1
ATOM 2403 N N . PHE A 1 315 ? 2.040 -5.360 -1.222 1.00 98.56 315 PHE A N 1
ATOM 2404 C CA . PHE A 1 315 ? 0.753 -5.029 -1.823 1.00 98.56 315 PHE A CA 1
ATOM 2405 C C . PHE A 1 315 ? 0.221 -6.259 -2.553 1.00 98.56 315 PHE A C 1
ATOM 2407 O O . PHE A 1 315 ? 0.892 -6.800 -3.433 1.00 98.56 315 PHE A O 1
ATOM 2414 N N . TYR A 1 316 ? -0.976 -6.703 -2.183 1.00 98.50 316 TYR A N 1
ATOM 2415 C CA . TYR A 1 316 ? -1.576 -7.930 -2.693 1.00 98.50 316 TYR A CA 1
ATOM 2416 C C . TYR A 1 316 ? -3.028 -7.680 -3.079 1.00 98.50 316 TYR A C 1
ATOM 2418 O O . TYR A 1 316 ? -3.829 -7.274 -2.238 1.00 98.50 316 TYR A O 1
ATOM 2426 N N . ASN A 1 317 ? -3.386 -7.964 -4.332 1.00 98.50 317 ASN A N 1
ATOM 2427 C CA . ASN A 1 317 ? -4.757 -7.805 -4.837 1.00 98.50 317 ASN A CA 1
ATOM 2428 C C . ASN A 1 317 ? -5.289 -6.362 -4.723 1.00 98.50 317 ASN A C 1
ATOM 2430 O O . ASN A 1 317 ? -6.483 -6.155 -4.521 1.00 98.50 317 ASN A O 1
ATOM 2434 N N . CYS A 1 318 ? -4.412 -5.359 -4.794 1.00 98.75 318 CYS A N 1
ATOM 2435 C CA . CYS A 1 318 ? -4.795 -3.960 -4.617 1.00 98.75 318 CYS A CA 1
ATOM 2436 C C . CYS A 1 318 ? -5.137 -3.284 -5.949 1.00 98.75 318 CYS A C 1
ATOM 2438 O O . CYS A 1 318 ? -4.520 -3.554 -6.978 1.00 98.75 318 CYS A O 1
ATOM 2440 N N . TYR A 1 319 ? -6.064 -2.331 -5.906 1.00 98.62 319 TYR A N 1
ATOM 2441 C CA . TYR A 1 319 ? -6.335 -1.397 -6.996 1.00 98.62 319 TYR A CA 1
ATOM 2442 C C . TYR A 1 319 ? -5.765 -0.023 -6.641 1.00 98.62 319 TYR A C 1
ATOM 2444 O O . TYR A 1 319 ? -6.064 0.518 -5.577 1.00 98.62 319 TYR A O 1
ATOM 2452 N N . MET A 1 320 ? -4.947 0.557 -7.515 1.00 98.62 320 MET A N 1
ATOM 2453 C CA . MET A 1 320 ? -4.307 1.852 -7.299 1.00 98.62 320 MET A CA 1
ATOM 2454 C C . MET A 1 320 ? -4.569 2.794 -8.468 1.00 98.62 320 MET A C 1
ATOM 2456 O O . MET A 1 320 ? -4.320 2.453 -9.622 1.00 98.62 320 MET A O 1
ATOM 2460 N N . ASP A 1 321 ? -5.002 4.013 -8.167 1.00 97.62 321 ASP A N 1
ATOM 2461 C CA . ASP A 1 321 ? -5.377 4.986 -9.189 1.00 97.62 321 ASP A CA 1
ATOM 2462 C C . ASP A 1 321 ? -4.925 6.398 -8.821 1.00 97.62 321 ASP A C 1
ATOM 2464 O O . ASP A 1 321 ? -5.261 6.939 -7.763 1.00 97.62 321 ASP A O 1
ATOM 2468 N N . SER A 1 322 ? -4.163 7.037 -9.702 1.00 96.38 322 SER A N 1
ATOM 2469 C CA . SER A 1 322 ? -3.772 8.430 -9.502 1.00 96.38 322 SER A CA 1
ATOM 2470 C C . SER A 1 322 ? -4.953 9.403 -9.684 1.00 96.38 322 SER A C 1
ATOM 2472 O O . SER A 1 322 ? -4.905 10.520 -9.162 1.00 96.38 322 SER A O 1
ATOM 2474 N N . ASN A 1 323 ? -6.014 8.967 -10.382 1.00 95.31 323 ASN A N 1
ATOM 2475 C CA . ASN A 1 323 ? -7.159 9.739 -10.871 1.00 95.31 323 ASN A CA 1
ATOM 2476 C C . ASN A 1 323 ? -6.761 10.921 -11.775 1.00 95.31 323 ASN A C 1
ATOM 2478 O O . ASN A 1 323 ? -7.375 11.985 -11.736 1.00 95.31 323 ASN A O 1
ATOM 2482 N N . GLN A 1 324 ? -5.721 10.743 -12.597 1.00 91.94 324 GLN A N 1
ATOM 2483 C CA . GLN A 1 324 ? -5.206 11.769 -13.515 1.00 91.94 324 GLN A CA 1
ATOM 2484 C C . GLN A 1 324 ? -5.559 11.506 -14.989 1.00 91.94 324 GLN A C 1
ATOM 2486 O O . GLN A 1 324 ? -4.790 11.850 -15.890 1.00 91.94 324 GLN A O 1
ATOM 2491 N N . TYR A 1 325 ? -6.700 10.872 -15.277 1.00 88.88 325 TYR A N 1
ATOM 2492 C CA . TYR A 1 325 ? -7.134 10.641 -16.659 1.00 88.88 325 TYR A CA 1
ATOM 2493 C C . TYR A 1 325 ? -7.246 11.961 -17.438 1.00 88.88 325 TYR A C 1
ATOM 2495 O O . TYR A 1 325 ? -7.854 12.919 -16.968 1.00 88.88 325 TYR A O 1
ATOM 2503 N N . GLY A 1 326 ? -6.626 12.027 -18.620 1.00 82.56 326 GLY A N 1
ATOM 2504 C CA . GLY A 1 326 ? -6.622 13.234 -19.458 1.00 82.56 326 GLY A CA 1
ATOM 2505 C C . GLY A 1 326 ? -5.885 14.452 -18.877 1.00 82.56 326 GLY A C 1
ATOM 2506 O O . GLY A 1 326 ? -5.871 15.497 -19.520 1.00 82.56 326 GLY A O 1
ATOM 2507 N N . SER A 1 327 ? -5.260 14.344 -17.699 1.00 84.00 327 SER A N 1
ATOM 2508 C CA . SER A 1 327 ? -4.454 15.409 -17.093 1.00 84.00 327 SER A CA 1
ATOM 2509 C C . SER A 1 327 ? -2.965 15.067 -17.078 1.00 84.00 327 SER A C 1
ATOM 2511 O O . SER A 1 327 ? -2.572 13.913 -17.280 1.00 84.00 327 SER A O 1
ATOM 2513 N N . THR A 1 328 ? -2.143 16.068 -16.764 1.00 87.75 328 THR A N 1
ATOM 2514 C CA . THR A 1 328 ? -0.715 15.889 -16.480 1.00 87.75 328 THR A CA 1
ATOM 2515 C C . THR A 1 328 ? -0.502 14.899 -15.341 1.00 87.75 328 THR A C 1
ATOM 2517 O O . THR A 1 328 ? -1.292 14.861 -14.391 1.00 87.75 328 THR A O 1
ATOM 2520 N N . LYS A 1 329 ? 0.531 14.063 -15.471 1.00 90.88 329 LYS A N 1
ATOM 2521 C CA . LYS A 1 329 ? 0.880 13.001 -14.531 1.00 90.88 329 LYS A CA 1
ATOM 2522 C C . LYS A 1 329 ? 2.075 13.450 -13.709 1.00 90.88 329 LYS A C 1
ATOM 2524 O O . LYS A 1 329 ? 3.195 13.571 -14.195 1.00 90.88 329 LYS A O 1
ATOM 2529 N N . ASP A 1 330 ? 1.855 13.622 -12.417 1.00 90.94 330 ASP A N 1
ATOM 2530 C CA . ASP A 1 330 ? 2.882 14.077 -11.476 1.00 90.94 330 ASP A CA 1
ATOM 2531 C C . ASP A 1 330 ? 2.907 13.239 -10.195 1.00 90.94 330 ASP A C 1
ATOM 2533 O O . ASP A 1 330 ? 3.436 13.676 -9.173 1.00 90.94 330 ASP A O 1
ATOM 2537 N N . ARG A 1 331 ? 2.332 12.032 -10.239 1.00 93.88 331 ARG A N 1
ATOM 2538 C CA . ARG A 1 331 ? 2.124 11.190 -9.057 1.00 93.88 331 ARG A CA 1
ATOM 2539 C C . ARG A 1 331 ? 2.912 9.905 -9.100 1.00 93.88 331 ARG A C 1
ATOM 2541 O O . ARG A 1 331 ? 2.984 9.243 -10.136 1.00 93.88 331 ARG A O 1
ATOM 2548 N N . ILE A 1 332 ? 3.415 9.543 -7.929 1.00 97.00 332 ILE A N 1
ATOM 2549 C CA . ILE A 1 332 ? 4.084 8.284 -7.651 1.00 97.00 332 ILE A CA 1
ATOM 2550 C C . ILE A 1 332 ? 3.170 7.441 -6.766 1.00 97.00 332 ILE A C 1
ATOM 2552 O O . ILE A 1 332 ? 2.719 7.930 -5.727 1.00 97.00 332 ILE A O 1
ATOM 2556 N N . ALA A 1 333 ? 2.874 6.196 -7.150 1.00 98.06 333 ALA A N 1
ATOM 2557 C CA . ALA A 1 333 ? 2.047 5.338 -6.297 1.00 98.06 333 ALA A CA 1
ATOM 2558 C C . ALA A 1 333 ? 2.851 4.900 -5.070 1.00 98.06 333 ALA A C 1
ATOM 2560 O O . ALA A 1 333 ? 2.415 5.103 -3.937 1.00 98.06 333 ALA A O 1
ATOM 2561 N N . ILE A 1 334 ? 4.048 4.359 -5.303 1.00 97.50 334 ILE A N 1
ATOM 2562 C CA . ILE A 1 334 ? 4.924 3.822 -4.264 1.00 97.50 334 ILE A CA 1
ATOM 2563 C C . ILE A 1 334 ? 6.345 4.341 -4.482 1.00 97.50 334 ILE A C 1
ATOM 2565 O O . ILE A 1 334 ? 6.938 4.149 -5.543 1.00 97.50 334 ILE A O 1
ATOM 2569 N N . TYR A 1 335 ? 6.891 4.979 -3.453 1.00 95.69 335 TYR A N 1
ATOM 2570 C CA . TYR A 1 335 ? 8.294 5.354 -3.358 1.00 95.69 335 TYR A CA 1
ATOM 2571 C C . TYR A 1 335 ? 8.911 4.667 -2.146 1.00 95.69 335 TYR A C 1
ATOM 2573 O O . TYR A 1 335 ? 8.430 4.859 -1.027 1.00 95.69 335 TYR A O 1
ATOM 2581 N N . THR A 1 336 ? 9.994 3.924 -2.355 1.00 91.50 336 THR A N 1
ATOM 2582 C CA . THR A 1 336 ? 10.763 3.313 -1.269 1.00 91.50 336 THR A CA 1
ATOM 2583 C C . THR A 1 336 ? 12.260 3.442 -1.502 1.00 91.50 336 THR A C 1
ATOM 2585 O O . THR A 1 336 ? 12.751 3.316 -2.628 1.00 91.50 336 THR A O 1
ATOM 2588 N N . ARG A 1 337 ? 12.995 3.674 -0.414 1.00 88.25 337 ARG A N 1
ATOM 2589 C CA . ARG A 1 337 ? 14.454 3.551 -0.389 1.00 88.25 337 ARG A CA 1
ATOM 2590 C C . ARG A 1 337 ? 14.948 2.234 0.205 1.00 88.25 337 ARG A C 1
ATOM 2592 O O . ARG A 1 337 ? 16.141 1.933 0.120 1.00 88.25 337 ARG A O 1
ATOM 2599 N N . ASN A 1 338 ? 14.038 1.430 0.741 1.00 87.56 338 ASN A N 1
ATOM 2600 C CA . ASN A 1 338 ? 14.333 0.160 1.385 1.00 87.56 338 ASN A CA 1
ATOM 2601 C C . ASN A 1 338 ? 14.139 -1.020 0.421 1.00 87.56 338 ASN A C 1
ATOM 2603 O O . ASN A 1 338 ? 13.479 -0.863 -0.614 1.00 87.56 338 ASN A O 1
ATOM 2607 N N . PRO A 1 339 ? 14.788 -2.164 0.697 1.00 86.62 339 PRO A N 1
ATOM 2608 C CA . PRO A 1 339 ? 14.636 -3.367 -0.107 1.00 86.62 339 PRO A CA 1
ATOM 2609 C C . PRO A 1 339 ? 13.371 -4.160 0.268 1.00 86.62 339 PRO A C 1
ATOM 2611 O O . PRO A 1 339 ? 12.582 -3.723 1.102 1.00 86.62 339 PRO A O 1
ATOM 2614 N N . ASP A 1 340 ? 13.202 -5.329 -0.356 1.00 88.31 340 ASP A N 1
ATOM 2615 C CA . ASP A 1 340 ? 12.213 -6.360 0.004 1.00 88.31 340 ASP A CA 1
ATOM 2616 C C . ASP A 1 340 ? 10.754 -5.872 -0.110 1.00 88.31 340 ASP A C 1
ATOM 2618 O O . ASP A 1 340 ? 9.921 -6.010 0.794 1.00 88.31 340 ASP A O 1
ATOM 2622 N N . VAL A 1 341 ? 10.435 -5.305 -1.280 1.00 92.44 341 VAL A N 1
ATOM 2623 C CA . VAL A 1 341 ? 9.074 -4.871 -1.629 1.00 92.44 341 VAL A CA 1
ATOM 2624 C C . VAL A 1 341 ? 8.425 -5.828 -2.616 1.00 92.44 341 VAL A C 1
ATOM 2626 O O . VAL A 1 341 ? 8.970 -6.116 -3.681 1.00 92.44 341 VAL A O 1
ATOM 2629 N N . ASN A 1 342 ? 7.211 -6.256 -2.275 1.00 95.38 342 ASN A N 1
ATOM 2630 C CA . ASN A 1 342 ? 6.416 -7.203 -3.043 1.00 95.38 342 ASN A CA 1
ATOM 2631 C C . ASN A 1 342 ? 5.114 -6.553 -3.517 1.00 95.38 342 ASN A C 1
ATOM 2633 O O . ASN A 1 342 ? 4.309 -6.106 -2.703 1.00 95.38 342 ASN A O 1
ATOM 2637 N N . ILE A 1 343 ? 4.874 -6.531 -4.827 1.00 97.94 343 ILE A N 1
ATOM 2638 C CA . ILE A 1 343 ? 3.641 -6.018 -5.436 1.00 97.94 343 ILE A CA 1
ATOM 2639 C C . ILE A 1 343 ? 3.073 -7.117 -6.325 1.00 97.94 343 ILE A C 1
ATOM 2641 O O . ILE A 1 343 ? 3.630 -7.427 -7.377 1.00 97.94 343 ILE A O 1
ATOM 2645 N N . ASN A 1 344 ? 1.984 -7.742 -5.893 1.00 98.00 344 ASN A N 1
ATOM 2646 C CA . ASN A 1 344 ? 1.454 -8.921 -6.562 1.00 98.00 344 ASN A CA 1
ATOM 2647 C C . ASN A 1 344 ? -0.037 -8.788 -6.855 1.00 98.00 344 ASN A C 1
ATOM 2649 O O . ASN A 1 344 ? -0.820 -8.390 -5.989 1.00 98.00 344 ASN A O 1
ATOM 2653 N N . ASN A 1 345 ? -0.422 -9.181 -8.071 1.00 98.38 345 ASN A N 1
ATOM 2654 C CA . ASN A 1 345 ? -1.807 -9.181 -8.539 1.00 98.38 345 ASN A CA 1
ATOM 2655 C C . ASN A 1 345 ? -2.517 -7.829 -8.329 1.00 98.38 345 ASN A C 1
ATOM 2657 O O . ASN A 1 345 ? -3.683 -7.773 -7.945 1.00 98.38 345 ASN A O 1
ATOM 2661 N N . CYS A 1 346 ? -1.790 -6.726 -8.500 1.00 98.56 346 CYS A N 1
ATOM 2662 C CA . CYS A 1 346 ? -2.328 -5.382 -8.350 1.00 98.56 346 CYS A CA 1
ATOM 2663 C C . CYS A 1 346 ? -2.687 -4.777 -9.711 1.00 98.56 346 CYS A C 1
ATOM 2665 O O . CYS A 1 346 ? -2.027 -5.040 -10.717 1.00 98.56 346 CYS A O 1
ATOM 2667 N N . LEU A 1 347 ? -3.694 -3.908 -9.723 1.00 98.38 347 LEU A N 1
ATOM 2668 C CA . LEU A 1 347 ? -3.989 -3.023 -10.845 1.00 98.38 347 LEU A CA 1
ATOM 2669 C C . LEU A 1 347 ? -3.508 -1.617 -10.490 1.00 98.38 347 LEU A C 1
ATOM 2671 O O . LEU A 1 347 ? -3.823 -1.115 -9.414 1.00 98.38 347 LEU A O 1
ATOM 2675 N N . GLY A 1 348 ? -2.742 -0.982 -11.372 1.00 97.56 348 GLY A N 1
ATOM 2676 C CA . GLY A 1 348 ? -2.259 0.384 -11.192 1.00 97.56 348 GLY A CA 1
ATOM 2677 C C . GLY A 1 348 ? -2.499 1.223 -12.433 1.00 97.56 348 GLY A C 1
ATOM 2678 O O . GLY A 1 348 ? -2.154 0.788 -13.530 1.00 97.56 348 GLY A O 1
ATOM 2679 N N . GLN A 1 349 ? -3.058 2.425 -12.271 1.00 95.12 349 GLN A N 1
ATOM 2680 C CA . GLN A 1 349 ? -3.349 3.275 -13.420 1.00 95.12 349 GLN A CA 1
ATOM 2681 C C . GLN A 1 349 ? -3.017 4.757 -13.268 1.00 95.12 349 GLN A C 1
ATOM 2683 O O . GLN A 1 349 ? -3.108 5.345 -12.189 1.00 95.12 349 GLN A O 1
ATOM 2688 N N . TYR A 1 350 ? -2.634 5.355 -14.400 1.00 94.31 350 TYR A N 1
ATOM 2689 C CA . TYR A 1 350 ? -2.432 6.794 -14.585 1.00 94.31 350 TYR A CA 1
ATOM 2690 C C . TYR A 1 350 ? -1.330 7.426 -13.728 1.00 94.31 350 TYR A C 1
ATOM 2692 O O . TYR A 1 350 ? -1.323 8.640 -13.532 1.00 94.31 350 TYR A O 1
ATOM 2700 N N . PHE A 1 351 ? -0.389 6.656 -13.196 1.00 94.94 351 PHE A N 1
ATOM 2701 C CA . PHE A 1 351 ? 0.742 7.223 -12.461 1.00 94.94 351 PHE A CA 1
ATOM 2702 C C . PHE A 1 351 ? 1.811 7.766 -13.412 1.00 94.94 351 PHE A C 1
ATOM 2704 O O . PHE A 1 351 ? 1.969 7.277 -14.534 1.00 94.94 351 PHE A O 1
ATOM 2711 N N . LYS A 1 352 ? 2.564 8.769 -12.941 1.00 93.50 352 LYS A N 1
ATOM 2712 C CA . LYS A 1 352 ? 3.788 9.214 -13.614 1.00 93.50 352 LYS A CA 1
ATOM 2713 C C . LYS A 1 352 ? 4.863 8.146 -13.496 1.00 93.50 352 LYS A C 1
ATOM 2715 O O . LYS A 1 352 ? 5.493 7.803 -14.493 1.00 93.50 352 LYS A O 1
ATOM 2720 N N . ASP A 1 353 ? 5.045 7.645 -12.280 1.00 94.31 353 ASP A N 1
ATOM 2721 C CA . ASP A 1 353 ? 5.867 6.483 -11.971 1.00 94.31 353 ASP A CA 1
ATOM 2722 C C . ASP A 1 353 ? 5.063 5.617 -10.991 1.00 94.31 353 ASP A C 1
ATOM 2724 O O . ASP A 1 353 ? 4.695 6.075 -9.912 1.00 94.31 353 ASP A O 1
ATOM 2728 N N . PHE A 1 354 ? 4.704 4.390 -11.360 1.00 97.25 354 PHE A N 1
ATOM 2729 C CA . PHE A 1 354 ? 3.920 3.536 -10.462 1.00 97.25 354 PHE A CA 1
ATOM 2730 C C . PHE A 1 354 ? 4.766 3.116 -9.251 1.00 97.25 354 PHE A C 1
ATOM 2732 O O . PHE A 1 354 ? 4.374 3.352 -8.108 1.00 97.25 354 PHE A O 1
ATOM 2739 N N . PHE A 1 355 ? 5.968 2.599 -9.497 1.00 96.56 355 PHE A N 1
ATOM 2740 C CA . PHE A 1 355 ? 6.919 2.210 -8.464 1.00 96.56 355 PHE A CA 1
ATOM 2741 C C . PHE A 1 355 ? 8.284 2.872 -8.679 1.00 96.56 355 PHE A C 1
ATOM 2743 O O . PHE A 1 355 ? 8.873 2.786 -9.759 1.00 96.56 355 PHE A O 1
ATOM 2750 N N . VAL A 1 356 ? 8.808 3.502 -7.628 1.00 94.44 356 VAL A N 1
ATOM 2751 C CA . VAL A 1 356 ? 10.164 4.057 -7.586 1.00 94.44 356 VAL A CA 1
ATOM 2752 C C . VAL A 1 356 ? 10.929 3.410 -6.438 1.00 94.44 356 VAL A C 1
ATOM 2754 O O . VAL A 1 356 ? 10.557 3.567 -5.274 1.00 94.44 356 VAL A O 1
ATOM 2757 N N . GLY A 1 357 ? 12.003 2.703 -6.781 1.00 90.56 357 GLY A N 1
ATOM 2758 C CA . GLY A 1 357 ? 12.872 2.000 -5.838 1.00 90.56 357 GLY A CA 1
ATOM 2759 C C . GLY A 1 357 ? 14.305 2.517 -5.910 1.00 90.56 357 GLY A C 1
ATOM 2760 O O . GLY A 1 357 ? 14.756 2.975 -6.964 1.00 90.56 357 GLY A O 1
ATOM 2761 N N . THR A 1 358 ? 15.036 2.453 -4.799 1.00 84.75 358 THR A N 1
ATOM 2762 C CA . THR A 1 358 ? 16.420 2.954 -4.732 1.00 84.75 358 THR A CA 1
ATOM 2763 C C . THR A 1 358 ? 17.445 1.962 -4.208 1.00 84.75 358 THR A C 1
ATOM 2765 O O . THR A 1 358 ? 18.564 2.366 -3.903 1.00 84.75 358 THR A O 1
ATOM 2768 N N . SER A 1 359 ? 17.065 0.705 -4.021 1.00 77.50 359 SER A N 1
ATOM 2769 C CA . SER A 1 359 ? 17.975 -0.340 -3.565 1.00 77.50 359 SER A CA 1
ATOM 2770 C C . SER A 1 359 ? 17.787 -1.610 -4.390 1.00 77.50 359 SER A C 1
ATOM 2772 O O . SER A 1 359 ? 18.303 -1.698 -5.500 1.00 77.50 359 SER A O 1
ATOM 2774 N N . GLY A 1 360 ? 17.066 -2.599 -3.880 1.00 79.12 360 GLY A N 1
ATOM 2775 C CA . GLY A 1 360 ? 16.949 -3.898 -4.524 1.00 79.12 360 GLY A CA 1
ATOM 2776 C C . GLY A 1 360 ? 15.962 -4.829 -3.830 1.00 79.12 360 GLY A C 1
ATOM 2777 O O . GLY A 1 360 ? 15.276 -4.440 -2.895 1.00 79.12 360 GLY A O 1
ATOM 2778 N N . SER A 1 361 ? 15.897 -6.074 -4.288 1.00 86.38 361 SER A N 1
ATOM 2779 C CA . SER A 1 361 ? 14.995 -7.128 -3.818 1.00 86.38 361 SER A CA 1
ATOM 2780 C C . SER A 1 361 ? 13.520 -6.791 -4.027 1.00 86.38 361 SER A C 1
ATOM 2782 O O . SER A 1 361 ? 12.679 -7.007 -3.161 1.00 86.38 361 SER A O 1
ATOM 2784 N N . TYR A 1 362 ? 13.197 -6.256 -5.203 1.00 91.88 362 TYR A N 1
ATOM 2785 C CA . TYR A 1 362 ? 11.820 -5.947 -5.574 1.00 91.88 362 TYR A CA 1
ATOM 2786 C C . TYR A 1 362 ? 11.196 -7.079 -6.385 1.00 91.88 362 TYR A C 1
ATOM 2788 O O . TYR A 1 362 ? 11.788 -7.533 -7.368 1.00 91.88 362 TYR A O 1
ATOM 2796 N N . GLN A 1 363 ? 9.987 -7.503 -6.016 1.00 94.00 363 GLN A N 1
ATOM 2797 C CA . GLN A 1 363 ? 9.201 -8.472 -6.778 1.00 94.00 363 GLN A CA 1
ATOM 2798 C C . GLN A 1 363 ? 7.871 -7.857 -7.204 1.00 94.00 363 GLN A C 1
ATOM 2800 O O . GLN A 1 363 ? 7.072 -7.431 -6.372 1.00 94.00 363 GLN A O 1
ATOM 2805 N N . LEU A 1 364 ? 7.627 -7.813 -8.510 1.00 96.75 364 LEU A N 1
ATOM 2806 C CA . LEU A 1 364 ? 6.385 -7.314 -9.084 1.00 96.75 364 LEU A CA 1
ATOM 2807 C C . LEU A 1 364 ? 5.794 -8.400 -9.986 1.00 96.75 364 LEU A C 1
ATOM 2809 O O . LEU A 1 364 ? 6.284 -8.595 -11.097 1.00 96.75 364 LEU A O 1
ATOM 2813 N N . ASN A 1 365 ? 4.762 -9.118 -9.537 1.00 97.50 365 ASN A N 1
ATOM 2814 C CA . ASN A 1 365 ? 4.238 -10.265 -10.287 1.00 97.50 365 ASN A CA 1
ATOM 2815 C C . ASN A 1 365 ? 2.733 -10.200 -10.557 1.00 97.50 365 ASN A C 1
ATOM 2817 O O . ASN A 1 365 ? 1.939 -9.881 -9.673 1.00 97.50 365 ASN A O 1
ATOM 2821 N N . GLY A 1 366 ? 2.335 -10.576 -11.774 1.00 97.69 366 GLY A N 1
ATOM 2822 C CA . GLY A 1 366 ? 0.927 -10.692 -12.158 1.00 97.69 366 GLY A CA 1
ATOM 2823 C C . GLY A 1 366 ? 0.153 -9.375 -12.094 1.00 97.69 366 GLY A C 1
ATOM 2824 O O . GLY A 1 366 ? -1.058 -9.397 -11.906 1.00 97.69 366 GLY A O 1
ATOM 2825 N N . ASN A 1 367 ? 0.832 -8.229 -12.171 1.00 98.56 367 ASN A N 1
ATOM 2826 C CA . ASN A 1 367 ? 0.184 -6.925 -12.076 1.00 98.56 367 ASN A CA 1
ATOM 2827 C C . ASN A 1 367 ? -0.330 -6.460 -13.439 1.00 98.56 367 ASN A C 1
ATOM 2829 O O . ASN A 1 367 ? 0.241 -6.795 -14.474 1.00 98.56 367 ASN A O 1
ATOM 2833 N N . HIS A 1 368 ? -1.357 -5.617 -13.424 1.00 97.88 368 HIS A N 1
ATOM 2834 C CA . HIS A 1 368 ? -1.828 -4.868 -14.583 1.00 97.88 368 HIS A CA 1
ATOM 2835 C C . HIS A 1 368 ? -1.550 -3.387 -14.350 1.00 97.88 368 HIS A C 1
ATOM 2837 O O . HIS A 1 368 ? -2.315 -2.704 -13.668 1.00 97.88 368 HIS A O 1
ATOM 2843 N N . ILE A 1 369 ? -0.456 -2.884 -14.918 1.00 96.81 369 ILE A N 1
ATOM 2844 C CA . ILE A 1 369 ? -0.059 -1.485 -14.778 1.00 96.81 369 ILE A CA 1
ATOM 2845 C C . ILE A 1 369 ? -0.169 -0.784 -16.118 1.00 96.81 369 ILE A C 1
ATOM 2847 O O . ILE A 1 369 ? 0.459 -1.196 -17.093 1.00 96.81 369 ILE A O 1
ATOM 2851 N N . TRP A 1 370 ? -0.928 0.306 -16.149 1.00 92.94 370 TRP A N 1
ATOM 2852 C CA . TRP A 1 370 ? -1.083 1.083 -17.363 1.00 92.94 370 TRP A CA 1
ATOM 2853 C C . TRP A 1 370 ? -1.113 2.590 -17.118 1.00 92.94 370 TRP A C 1
ATOM 2855 O O . TRP A 1 370 ? -1.495 3.082 -16.058 1.00 92.94 370 TRP A O 1
ATOM 2865 N N . SER A 1 371 ? -0.675 3.368 -18.095 1.00 90.19 371 SER A N 1
ATOM 2866 C CA . SER A 1 371 ? -0.795 4.825 -18.060 1.00 90.19 371 SER A CA 1
ATOM 2867 C C . SER A 1 371 ? -0.831 5.369 -19.478 1.00 90.19 371 SER A C 1
ATOM 2869 O O . SER A 1 371 ? -0.524 4.678 -20.442 1.00 90.19 371 SER A O 1
ATOM 2871 N N . THR A 1 372 ? -1.190 6.638 -19.610 1.00 79.31 372 THR A N 1
ATOM 2872 C CA . THR A 1 372 ? -1.024 7.378 -20.863 1.00 79.31 372 THR A CA 1
ATOM 2873 C C . THR A 1 372 ? 0.200 8.274 -20.737 1.00 79.31 372 THR A C 1
ATOM 2875 O O . THR A 1 372 ? 0.517 8.721 -19.629 1.00 79.31 372 THR A O 1
ATOM 2878 N N . ALA A 1 373 ? 0.860 8.601 -21.851 1.00 68.19 373 ALA A N 1
ATOM 2879 C CA . ALA A 1 373 ? 1.884 9.641 -21.832 1.00 68.19 373 ALA A CA 1
ATOM 2880 C C . ALA A 1 373 ? 1.317 10.950 -21.258 1.00 68.19 373 ALA A C 1
ATOM 2882 O O . ALA A 1 373 ? 0.139 11.281 -21.433 1.00 68.19 373 ALA A O 1
ATOM 2883 N N . ASP A 1 374 ? 2.169 11.681 -20.548 1.00 68.44 374 ASP A N 1
ATOM 2884 C CA . ASP A 1 374 ? 1.875 13.030 -20.089 1.00 68.44 374 ASP A CA 1
ATOM 2885 C C . ASP A 1 374 ? 2.401 14.021 -21.127 1.00 68.44 374 ASP A C 1
ATOM 2887 O O . ASP A 1 374 ? 3.579 14.404 -21.116 1.00 68.44 374 ASP A O 1
ATOM 2891 N N . GLY A 1 375 ? 1.547 14.340 -22.102 1.00 68.25 375 GLY A N 1
ATOM 2892 C CA . GLY A 1 375 ? 1.963 15.063 -23.298 1.00 68.25 375 GLY A CA 1
ATOM 2893 C C . GLY A 1 375 ? 3.076 14.299 -24.020 1.00 68.25 375 GLY A C 1
ATOM 2894 O O . GLY A 1 375 ? 2.860 13.189 -24.495 1.00 68.25 375 GLY A O 1
ATOM 2895 N N . SER A 1 376 ? 4.278 14.879 -24.077 1.00 62.94 376 SER A N 1
ATOM 2896 C CA . SER A 1 376 ? 5.466 14.256 -24.678 1.00 62.94 376 SER A CA 1
ATOM 2897 C C . SER A 1 376 ? 6.363 13.508 -23.682 1.00 62.94 376 SER A C 1
ATOM 2899 O O . SER A 1 376 ? 7.434 13.048 -24.076 1.00 62.94 376 SER A O 1
ATOM 2901 N N . THR A 1 377 ? 6.001 13.418 -22.395 1.00 76.50 377 THR A N 1
ATOM 2902 C CA . THR A 1 377 ? 6.846 12.762 -21.383 1.00 76.50 377 THR A CA 1
ATOM 2903 C C . THR A 1 377 ? 6.394 11.330 -21.060 1.00 76.50 377 THR A C 1
ATOM 2905 O O . THR A 1 377 ? 5.223 11.108 -20.739 1.00 76.50 377 THR A O 1
ATOM 2908 N N . PRO A 1 378 ? 7.314 10.344 -21.104 1.00 83.50 378 PRO A N 1
ATOM 2909 C CA . PRO A 1 378 ? 7.031 8.960 -20.727 1.00 83.50 378 PRO A CA 1
ATOM 2910 C C . PRO A 1 378 ? 6.614 8.775 -19.263 1.00 83.50 378 PRO A C 1
ATOM 2912 O O . PRO A 1 378 ? 7.260 9.303 -18.348 1.00 83.50 378 PRO A O 1
ATOM 2915 N N . CYS A 1 379 ? 5.615 7.929 -19.025 1.00 90.38 379 CYS A N 1
ATOM 2916 C CA . CYS A 1 379 ? 5.301 7.373 -17.705 1.00 90.38 379 CYS A CA 1
ATOM 2917 C C . CYS A 1 379 ? 6.051 6.051 -17.491 1.00 90.38 379 CYS A C 1
ATOM 2919 O O . CYS A 1 379 ? 6.495 5.430 -18.456 1.00 90.38 379 CYS A O 1
ATOM 2921 N N . SER A 1 380 ? 6.223 5.615 -16.243 1.00 91.56 380 SER A N 1
ATOM 2922 C CA . SER A 1 380 ? 6.921 4.363 -15.933 1.00 91.56 380 SER A CA 1
ATOM 2923 C C . SER A 1 380 ? 6.129 3.455 -14.995 1.00 91.56 380 SER A C 1
ATOM 2925 O O . SER A 1 380 ? 5.433 3.922 -14.094 1.00 91.56 380 SER A O 1
ATOM 2927 N N . MET A 1 381 ? 6.241 2.140 -15.201 1.00 93.12 381 MET A N 1
ATOM 2928 C CA . MET A 1 381 ? 5.782 1.156 -14.218 1.00 93.12 381 MET A CA 1
ATOM 2929 C C . MET A 1 381 ? 6.806 1.045 -13.090 1.00 93.12 381 MET A C 1
ATOM 2931 O O . MET A 1 381 ? 6.448 1.068 -11.917 1.00 93.12 381 MET A O 1
ATOM 2935 N N . VAL A 1 382 ? 8.084 0.948 -13.455 1.00 92.56 382 VAL A N 1
ATOM 2936 C CA . VAL A 1 382 ? 9.199 0.874 -12.512 1.00 92.56 382 VAL A CA 1
ATOM 2937 C C . VAL A 1 382 ? 10.255 1.890 -12.906 1.00 92.56 382 VAL A C 1
ATOM 2939 O O . VAL A 1 382 ? 10.656 1.956 -14.068 1.00 92.56 382 VAL A O 1
ATOM 2942 N N . ARG A 1 383 ? 10.761 2.622 -11.917 1.00 92.75 383 ARG A N 1
ATOM 2943 C CA . ARG A 1 383 ? 11.971 3.431 -12.025 1.00 92.75 383 ARG A CA 1
ATOM 2944 C C . ARG A 1 383 ? 12.914 3.086 -10.878 1.00 92.75 383 ARG A C 1
ATOM 2946 O O . ARG A 1 383 ? 12.673 3.469 -9.735 1.00 92.75 383 ARG A O 1
ATOM 2953 N N . LEU A 1 384 ? 13.991 2.374 -11.192 1.00 90.56 384 LEU A N 1
ATOM 2954 C CA . LEU A 1 384 ? 15.062 2.099 -10.241 1.00 90.56 384 LEU A CA 1
ATOM 2955 C C . LEU A 1 384 ? 16.115 3.191 -10.322 1.00 90.56 384 LEU A C 1
ATOM 2957 O O . LEU A 1 384 ? 16.722 3.379 -11.374 1.00 90.56 384 LEU A O 1
ATOM 2961 N N . LEU A 1 385 ? 16.322 3.887 -9.205 1.00 85.88 385 LEU A N 1
ATOM 2962 C CA . LEU A 1 385 ? 17.341 4.931 -9.085 1.00 85.88 385 LEU A CA 1
ATOM 2963 C C . LEU A 1 385 ? 18.729 4.380 -8.758 1.00 85.88 385 LEU A C 1
ATOM 2965 O O . LEU A 1 385 ? 19.729 5.083 -8.883 1.00 85.88 385 LEU A O 1
ATOM 2969 N N . ASP A 1 386 ? 18.782 3.143 -8.282 1.00 83.31 386 ASP A N 1
ATOM 2970 C CA . ASP A 1 386 ? 20.018 2.409 -8.082 1.00 83.31 386 ASP A CA 1
ATOM 2971 C C . ASP A 1 386 ? 19.771 0.929 -8.336 1.00 83.31 386 ASP A C 1
ATOM 2973 O O . ASP A 1 386 ? 19.038 0.274 -7.603 1.00 83.31 386 ASP A O 1
ATOM 2977 N N . CYS A 1 387 ? 20.344 0.414 -9.413 1.00 77.25 387 CYS A N 1
ATOM 2978 C CA . CYS A 1 387 ? 20.177 -0.962 -9.847 1.00 77.25 387 CYS A CA 1
ATOM 2979 C C . CYS A 1 387 ? 21.465 -1.744 -9.541 1.00 77.25 387 CYS A C 1
ATOM 2981 O O . CYS A 1 387 ? 22.336 -1.842 -10.405 1.00 77.25 387 CYS A O 1
ATOM 2983 N N . THR A 1 388 ? 21.626 -2.261 -8.317 1.00 68.44 388 THR A N 1
ATOM 2984 C CA . THR A 1 388 ? 22.901 -2.855 -7.849 1.00 68.44 388 THR A CA 1
ATOM 2985 C C . THR A 1 388 ? 22.952 -4.389 -7.865 1.00 68.44 388 THR A C 1
ATOM 2987 O O . THR A 1 388 ? 21.957 -5.085 -8.050 1.00 68.44 388 THR A O 1
ATOM 2990 N N . SER A 1 389 ? 24.164 -4.926 -7.688 1.00 53.97 389 SER A N 1
ATOM 2991 C CA . SER A 1 389 ? 24.632 -6.236 -8.165 1.00 53.97 389 SER A CA 1
ATOM 2992 C C . SER A 1 389 ? 24.113 -7.502 -7.481 1.00 53.97 389 SER A C 1
ATOM 2994 O O . SER A 1 389 ? 24.547 -8.584 -7.882 1.00 53.97 389 SER A O 1
ATOM 2996 N N . ILE A 1 390 ? 23.213 -7.431 -6.495 1.00 52.22 390 ILE A N 1
ATOM 2997 C CA . ILE A 1 390 ? 22.922 -8.609 -5.649 1.00 52.22 390 ILE A CA 1
ATOM 2998 C C . ILE A 1 390 ? 21.455 -9.050 -5.589 1.00 52.22 390 ILE A C 1
ATOM 3000 O O . ILE A 1 390 ? 21.211 -10.218 -5.307 1.00 52.22 390 ILE A O 1
ATOM 3004 N N . ALA A 1 391 ? 20.500 -8.189 -5.938 1.00 57.97 391 ALA A N 1
ATOM 3005 C CA . ALA A 1 391 ? 19.095 -8.527 -6.190 1.00 57.97 391 ALA A CA 1
ATOM 3006 C C . ALA A 1 391 ? 18.409 -7.220 -6.590 1.00 57.97 391 ALA A C 1
ATOM 3008 O O . ALA A 1 391 ? 18.158 -6.403 -5.723 1.00 57.97 391 ALA A O 1
ATOM 3009 N N . GLY A 1 392 ? 18.179 -6.946 -7.872 1.00 71.25 392 GLY A N 1
ATOM 3010 C CA . GLY A 1 392 ? 17.618 -5.658 -8.294 1.00 71.25 392 GLY A CA 1
ATOM 3011 C C . GLY A 1 392 ? 16.098 -5.714 -8.366 1.00 71.25 392 GLY A C 1
ATOM 3012 O O . GLY A 1 392 ? 15.388 -5.098 -7.576 1.00 71.25 392 GLY A O 1
ATOM 3013 N N . LEU A 1 393 ? 15.601 -6.485 -9.330 1.00 90.12 393 LEU A N 1
ATOM 3014 C CA . LEU A 1 393 ? 14.191 -6.501 -9.698 1.00 90.12 393 LEU A CA 1
ATOM 3015 C C . LEU A 1 393 ? 13.812 -7.822 -10.354 1.00 90.12 393 LEU A C 1
ATOM 3017 O O . LEU A 1 393 ? 14.459 -8.256 -11.307 1.00 90.12 393 LEU A O 1
ATOM 3021 N N . GLN A 1 394 ? 12.718 -8.410 -9.890 1.00 92.38 394 GLN A N 1
ATOM 3022 C CA . GLN A 1 394 ? 12.039 -9.511 -10.549 1.00 92.38 394 GLN A CA 1
ATOM 3023 C C . GLN A 1 394 ? 10.640 -9.064 -10.973 1.00 92.38 394 GLN A C 1
ATOM 3025 O O . GLN A 1 394 ? 9.843 -8.622 -10.147 1.00 92.38 394 GLN A O 1
ATOM 3030 N N . MET A 1 395 ? 10.340 -9.207 -12.261 1.00 94.81 395 MET A N 1
ATOM 3031 C CA . MET A 1 395 ? 9.024 -8.933 -12.826 1.00 94.81 395 MET A CA 1
ATOM 3032 C C . MET A 1 395 ? 8.521 -10.140 -13.596 1.00 94.81 395 MET A C 1
ATOM 3034 O O . MET A 1 395 ? 9.107 -10.481 -14.626 1.00 94.81 395 MET A O 1
ATOM 3038 N N . VAL A 1 396 ? 7.445 -10.771 -13.125 1.00 96.94 396 VAL A N 1
ATOM 3039 C CA . VAL A 1 396 ? 6.894 -11.971 -13.768 1.00 96.94 396 VAL A CA 1
ATOM 3040 C C . VAL A 1 396 ? 5.426 -11.803 -14.138 1.00 96.94 396 VAL A C 1
ATOM 3042 O O . VAL A 1 396 ? 4.602 -11.507 -13.277 1.00 96.94 396 VAL A O 1
ATOM 3045 N N . GLY A 1 397 ? 5.074 -12.067 -15.397 1.00 96.88 397 GLY A N 1
ATOM 3046 C CA . GLY A 1 397 ? 3.669 -12.202 -15.795 1.00 96.88 397 GLY A CA 1
ATOM 3047 C C . GLY A 1 397 ? 2.853 -10.910 -15.724 1.00 96.88 397 GLY A C 1
ATOM 3048 O O . GLY A 1 397 ? 1.650 -10.980 -15.496 1.00 96.88 397 GLY A O 1
ATOM 3049 N N . ASN A 1 398 ? 3.483 -9.739 -15.837 1.00 98.12 398 ASN A N 1
ATOM 3050 C CA . ASN A 1 398 ? 2.780 -8.459 -15.750 1.00 98.12 398 ASN A CA 1
ATOM 3051 C C . ASN A 1 398 ? 2.229 -8.020 -17.113 1.00 98.12 398 ASN A C 1
ATOM 3053 O O . ASN A 1 398 ? 2.857 -8.259 -18.142 1.00 98.12 398 ASN A O 1
ATOM 3057 N N . TYR A 1 399 ? 1.100 -7.317 -17.094 1.00 96.31 399 TYR A N 1
ATOM 3058 C CA . TYR A 1 399 ? 0.581 -6.518 -18.200 1.00 96.31 399 TYR A CA 1
ATOM 3059 C C . TYR A 1 399 ? 1.047 -5.070 -18.008 1.00 96.31 399 TYR A C 1
ATOM 3061 O O . TYR A 1 399 ? 0.745 -4.453 -16.984 1.00 96.31 399 TYR A O 1
ATOM 3069 N N . VAL A 1 400 ? 1.812 -4.549 -18.963 1.00 94.19 400 VAL A N 1
ATOM 3070 C CA . VAL A 1 400 ? 2.521 -3.268 -18.882 1.00 94.19 400 VAL A CA 1
ATOM 3071 C C . VAL A 1 400 ? 2.157 -2.425 -20.098 1.00 94.19 400 VAL A C 1
ATOM 3073 O O . VAL A 1 400 ? 2.636 -2.700 -21.193 1.00 94.19 400 VAL A O 1
ATOM 3076 N N . ASP A 1 401 ? 1.317 -1.406 -19.925 1.00 90.25 401 ASP A N 1
ATOM 3077 C CA . ASP A 1 401 ? 0.718 -0.672 -21.050 1.00 90.25 401 ASP A CA 1
ATOM 3078 C C . ASP A 1 401 ? 0.941 0.845 -20.960 1.00 90.25 401 ASP A C 1
ATOM 3080 O O . ASP A 1 401 ? 0.657 1.492 -19.951 1.00 90.25 401 ASP A O 1
ATOM 3084 N N . GLY A 1 402 ? 1.523 1.421 -22.011 1.00 87.94 402 GLY A N 1
ATOM 3085 C CA . GLY A 1 402 ? 1.782 2.860 -22.112 1.00 87.94 402 GLY A CA 1
ATOM 3086 C C . GLY A 1 402 ? 2.801 3.407 -21.107 1.00 87.94 402 GLY A C 1
ATOM 3087 O O . GLY A 1 402 ? 2.902 4.620 -20.902 1.00 87.94 402 GLY A O 1
ATOM 3088 N N . VAL A 1 403 ? 3.584 2.519 -20.492 1.00 91.31 403 VAL A N 1
ATOM 3089 C CA . VAL A 1 403 ? 4.610 2.839 -19.496 1.00 91.31 403 VAL A CA 1
ATOM 3090 C C . VAL A 1 403 ? 5.906 2.079 -19.763 1.00 91.31 403 VAL A C 1
ATOM 3092 O O . VAL A 1 403 ? 5.887 0.935 -20.207 1.00 91.31 403 VAL A O 1
ATOM 3095 N N . GLN A 1 404 ? 7.043 2.703 -19.459 1.00 89.81 404 GLN A N 1
ATOM 3096 C CA . GLN A 1 404 ? 8.367 2.080 -19.582 1.00 89.81 404 GLN A CA 1
ATOM 3097 C C . GLN A 1 404 ? 8.885 1.515 -18.249 1.00 89.81 404 GLN A C 1
ATOM 3099 O O . GLN A 1 404 ? 8.387 1.840 -17.166 1.00 89.81 404 GLN A O 1
ATOM 3104 N N . ILE A 1 405 ? 9.949 0.720 -18.327 1.00 92.25 405 ILE A N 1
ATOM 3105 C CA . ILE A 1 405 ? 10.800 0.334 -17.197 1.00 92.25 405 ILE A CA 1
ATOM 3106 C C . ILE A 1 405 ? 12.089 1.140 -17.275 1.00 92.25 405 ILE A C 1
ATOM 3108 O O . ILE A 1 405 ? 12.759 1.114 -18.299 1.00 92.25 405 ILE A O 1
ATOM 3112 N N . ILE A 1 406 ? 12.462 1.844 -16.210 1.00 90.75 406 ILE A N 1
ATOM 3113 C CA . ILE A 1 406 ? 13.693 2.638 -16.156 1.00 90.75 406 ILE A CA 1
ATOM 3114 C C . ILE A 1 406 ? 14.667 1.988 -15.179 1.00 90.75 406 ILE A C 1
ATOM 3116 O O . ILE A 1 406 ? 14.361 1.828 -13.997 1.00 90.75 406 ILE A O 1
ATOM 3120 N N . LEU A 1 407 ? 15.849 1.650 -15.681 1.00 90.00 407 LEU A N 1
ATOM 3121 C CA . LEU A 1 407 ? 16.945 1.037 -14.945 1.00 90.00 407 LEU A CA 1
ATOM 3122 C C . LEU A 1 407 ? 18.109 2.025 -14.899 1.00 90.00 407 LEU A C 1
ATOM 3124 O O . LEU A 1 407 ? 18.803 2.220 -15.899 1.00 90.00 407 LEU A O 1
ATOM 3128 N N . GLY A 1 408 ? 18.296 2.676 -13.757 1.00 88.94 408 GLY A N 1
ATOM 3129 C CA . GLY A 1 408 ? 19.332 3.680 -13.563 1.00 88.94 408 GLY A CA 1
ATOM 3130 C C . GLY A 1 408 ? 20.308 3.336 -12.446 1.00 88.94 408 GLY A C 1
ATOM 3131 O O . GLY A 1 408 ? 20.172 2.350 -11.720 1.00 88.94 408 GLY A O 1
ATOM 3132 N N . ASN A 1 409 ? 21.323 4.182 -12.334 1.00 86.81 409 ASN A N 1
ATOM 3133 C CA . ASN A 1 409 ? 22.246 4.245 -11.206 1.00 86.81 409 ASN A CA 1
ATOM 3134 C C . ASN A 1 409 ? 22.379 5.696 -10.710 1.00 86.81 409 ASN A C 1
ATOM 3136 O O . ASN A 1 409 ? 23.447 6.114 -10.275 1.00 86.81 409 ASN A O 1
ATOM 3140 N N . GLU A 1 410 ? 21.306 6.492 -10.802 1.00 86.81 410 GLU A N 1
ATOM 3141 C CA . GLU A 1 410 ? 21.335 7.922 -10.483 1.00 86.81 410 GLU A CA 1
ATOM 3142 C C . GLU A 1 410 ? 21.785 8.234 -9.050 1.00 86.81 410 GLU A C 1
ATOM 3144 O O . GLU A 1 410 ? 22.375 9.286 -8.813 1.00 86.81 410 GLU A O 1
ATOM 3149 N N . LEU A 1 411 ? 21.521 7.337 -8.098 1.00 85.31 411 LEU A N 1
ATOM 3150 C CA . LEU A 1 411 ? 21.922 7.511 -6.701 1.00 85.31 411 LEU A CA 1
ATOM 3151 C C . LEU A 1 411 ? 23.338 7.052 -6.394 1.00 85.31 411 LEU A C 1
ATOM 3153 O O . LEU A 1 411 ? 24.002 7.668 -5.563 1.00 85.31 411 LEU A O 1
ATOM 3157 N N . ASN A 1 412 ? 23.801 6.006 -7.073 1.00 84.81 412 ASN A N 1
ATOM 3158 C CA . ASN A 1 412 ? 25.165 5.512 -6.953 1.00 84.81 412 ASN A CA 1
ATOM 3159 C C . ASN A 1 412 ? 25.790 5.394 -8.350 1.00 84.81 412 ASN A C 1
ATOM 3161 O O . ASN A 1 412 ? 25.932 4.293 -8.885 1.00 84.81 412 ASN A O 1
ATOM 3165 N N . PRO A 1 413 ? 26.200 6.527 -8.953 1.00 86.88 413 PRO A N 1
ATOM 3166 C CA . PRO A 1 413 ? 26.580 6.598 -10.368 1.00 86.88 413 PRO A CA 1
ATOM 3167 C C . PRO A 1 413 ? 27.790 5.745 -10.765 1.00 86.88 413 PRO A C 1
ATOM 3169 O O . PRO A 1 413 ? 28.035 5.522 -11.945 1.00 86.88 413 PRO A O 1
ATOM 3172 N N . THR A 1 414 ? 28.580 5.268 -9.803 1.00 85.62 414 THR A N 1
ATOM 3173 C CA . THR A 1 414 ? 29.704 4.348 -10.040 1.00 85.62 414 THR A CA 1
ATOM 3174 C C . THR A 1 414 ? 29.273 2.888 -10.171 1.00 85.62 414 THR A C 1
ATOM 3176 O O . THR A 1 414 ? 30.078 2.052 -10.579 1.00 85.62 414 THR A O 1
ATOM 3179 N N . ASN A 1 415 ? 28.032 2.559 -9.809 1.00 86.25 415 ASN A N 1
ATOM 3180 C CA . ASN A 1 415 ? 27.557 1.186 -9.781 1.00 86.25 415 ASN A CA 1
ATOM 3181 C C . ASN A 1 415 ? 27.249 0.664 -11.184 1.00 86.25 415 ASN A C 1
ATOM 3183 O O . ASN A 1 415 ? 26.774 1.382 -12.064 1.00 86.25 415 ASN A O 1
ATOM 3187 N N . THR A 1 416 ? 27.499 -0.631 -11.367 1.00 86.44 416 THR A N 1
ATOM 3188 C CA . THR A 1 416 ? 27.044 -1.386 -12.538 1.00 86.44 416 THR A CA 1
ATOM 3189 C C . THR A 1 416 ? 25.536 -1.575 -12.453 1.00 86.44 416 THR A C 1
ATOM 3191 O O . THR A 1 416 ? 25.055 -2.111 -11.456 1.00 86.44 416 THR A O 1
ATOM 3194 N N . ILE A 1 417 ? 24.814 -1.213 -13.514 1.00 87.12 417 ILE A N 1
ATOM 3195 C CA . ILE A 1 417 ? 23.370 -1.448 -13.618 1.00 87.12 417 ILE A CA 1
ATOM 3196 C C . ILE A 1 417 ? 23.150 -2.950 -13.790 1.00 87.12 417 ILE A C 1
ATOM 3198 O O . ILE A 1 417 ? 23.573 -3.525 -14.798 1.00 87.12 417 ILE A O 1
ATOM 3202 N N . SER A 1 418 ? 22.555 -3.606 -12.791 1.00 86.19 418 SER A N 1
ATOM 3203 C CA . SER A 1 418 ? 22.468 -5.067 -12.799 1.00 86.19 418 SER A CA 1
ATOM 3204 C C . SER A 1 418 ? 21.380 -5.708 -11.944 1.00 86.19 418 SER A C 1
ATOM 3206 O O . SER A 1 418 ? 20.718 -5.041 -11.159 1.00 86.19 418 SER A O 1
ATOM 3208 N N . GLY A 1 419 ? 21.197 -7.024 -12.110 1.00 86.38 419 GLY A N 1
ATOM 3209 C CA . GLY A 1 419 ? 20.343 -7.838 -11.238 1.00 86.38 419 GLY A CA 1
ATOM 3210 C C . GLY A 1 419 ? 18.855 -7.759 -11.577 1.00 86.38 419 GLY A C 1
ATOM 3211 O O . GLY A 1 419 ? 18.022 -7.762 -10.672 1.00 86.38 419 GLY A O 1
ATOM 3212 N N . VAL A 1 420 ? 18.521 -7.678 -12.866 1.00 89.81 420 VAL A N 1
ATOM 3213 C CA . VAL A 1 420 ? 17.148 -7.501 -13.355 1.00 89.81 420 VAL A CA 1
ATOM 3214 C C . VAL A 1 420 ? 16.683 -8.752 -14.089 1.00 89.81 420 VAL A C 1
ATOM 3216 O O . VAL A 1 420 ? 17.377 -9.256 -14.968 1.00 89.81 420 VAL A O 1
ATOM 3219 N N . SER A 1 421 ? 15.486 -9.227 -13.759 1.00 90.38 421 SER A N 1
ATOM 3220 C CA . SER A 1 421 ? 14.830 -10.357 -14.411 1.00 90.38 421 SER A CA 1
ATOM 3221 C C . SER A 1 421 ? 13.402 -9.981 -14.793 1.00 90.38 421 SER A C 1
ATOM 3223 O O . SER A 1 421 ? 12.559 -9.766 -13.924 1.00 90.38 421 SER A O 1
ATOM 3225 N N . LEU A 1 422 ? 13.133 -9.890 -16.093 1.00 92.12 422 LEU A N 1
ATOM 3226 C CA . LEU A 1 422 ? 11.817 -9.617 -16.666 1.00 92.12 422 LEU A CA 1
ATOM 3227 C C . LEU A 1 422 ? 11.356 -10.878 -17.398 1.00 92.12 422 LEU A C 1
ATOM 3229 O O . LEU A 1 422 ? 11.912 -11.216 -18.444 1.00 92.12 422 LEU A O 1
ATOM 3233 N N . VAL A 1 423 ? 10.372 -11.587 -16.852 1.00 92.69 423 VAL A N 1
ATOM 3234 C CA . VAL A 1 423 ? 9.940 -12.898 -17.345 1.00 92.69 423 VAL A CA 1
ATOM 3235 C C . VAL A 1 423 ? 8.451 -12.924 -17.695 1.00 92.69 423 VAL A C 1
ATOM 3237 O O . VAL A 1 423 ? 7.611 -12.591 -16.866 1.00 92.69 423 VAL A O 1
ATOM 3240 N N . CYS A 1 424 ? 8.108 -13.384 -18.896 1.00 94.44 424 CYS A N 1
ATOM 3241 C CA . CYS A 1 424 ? 6.728 -13.614 -19.340 1.00 94.44 424 CYS A CA 1
ATOM 3242 C C . CYS A 1 424 ? 5.788 -12.405 -19.181 1.00 94.44 424 CYS A C 1
ATOM 3244 O O . CYS A 1 424 ? 4.604 -12.576 -18.907 1.00 94.44 424 CYS A O 1
ATOM 3246 N N . ASN A 1 425 ? 6.303 -11.184 -19.310 1.00 94.44 425 ASN A N 1
ATOM 3247 C CA . ASN A 1 425 ? 5.496 -9.968 -19.259 1.00 94.44 425 ASN A CA 1
ATOM 3248 C C . ASN A 1 425 ? 4.943 -9.633 -20.649 1.00 94.44 425 ASN A C 1
ATOM 3250 O O . ASN A 1 425 ? 5.603 -9.880 -21.660 1.00 94.44 425 ASN A O 1
ATOM 3254 N N . LEU A 1 426 ? 3.760 -9.026 -20.683 1.00 92.19 426 LEU A N 1
ATOM 3255 C CA . LEU A 1 426 ? 3.168 -8.419 -21.866 1.00 92.19 426 LEU A CA 1
ATOM 3256 C C . LEU A 1 426 ? 3.383 -6.907 -21.804 1.00 92.19 426 LEU A C 1
ATOM 3258 O O . LEU A 1 426 ? 2.862 -6.245 -20.911 1.00 92.19 426 LEU A O 1
ATOM 3262 N N . PHE A 1 427 ? 4.139 -6.371 -22.752 1.00 89.25 427 PHE A N 1
ATOM 3263 C CA . PHE A 1 427 ? 4.407 -4.950 -22.906 1.00 89.25 427 PHE A CA 1
ATOM 3264 C C . PHE A 1 427 ? 3.654 -4.401 -24.113 1.00 89.25 427 PHE A C 1
ATOM 3266 O O . PHE A 1 427 ? 3.831 -4.908 -25.218 1.00 89.25 427 PHE A O 1
ATOM 3273 N N . LEU A 1 428 ? 2.856 -3.355 -23.907 1.00 86.81 428 LEU A N 1
ATOM 3274 C CA . LEU A 1 428 ? 2.007 -2.753 -24.928 1.00 86.81 428 LEU A CA 1
ATOM 3275 C C . LEU A 1 428 ? 2.241 -1.251 -25.039 1.00 86.81 428 LEU A C 1
ATOM 3277 O O . LEU A 1 428 ? 2.258 -0.548 -24.030 1.00 86.81 428 LEU A O 1
ATOM 3281 N N . PHE A 1 429 ? 2.364 -0.746 -26.265 1.00 83.25 429 PHE A N 1
ATOM 3282 C CA . PHE A 1 429 ? 2.362 0.687 -26.551 1.00 83.25 429 PHE A CA 1
ATOM 3283 C C . PHE A 1 429 ? 1.229 1.076 -27.503 1.00 83.25 429 PHE A C 1
ATOM 3285 O O . PHE A 1 429 ? 1.131 0.598 -28.632 1.00 83.25 429 PHE A O 1
ATOM 3292 N N . GLY A 1 430 ? 0.377 1.979 -27.015 1.00 76.12 430 GLY A N 1
ATOM 3293 C CA . GLY A 1 430 ? -0.723 2.581 -27.758 1.00 76.12 430 GLY A CA 1
ATOM 3294 C C . GLY A 1 430 ? -0.326 3.797 -28.614 1.00 76.12 430 GLY A C 1
ATOM 3295 O O . GLY A 1 430 ? 0.803 4.305 -28.532 1.00 76.12 430 GLY A O 1
ATOM 3296 N N . PRO A 1 431 ? -1.270 4.342 -29.405 1.00 73.12 431 PRO A N 1
ATOM 3297 C CA . PRO A 1 431 ? -1.078 5.610 -30.100 1.00 73.12 431 PRO A CA 1
ATOM 3298 C C . PRO A 1 431 ? -0.941 6.773 -29.102 1.00 73.12 431 PRO A C 1
ATOM 3300 O O . PRO A 1 431 ? -1.495 6.746 -28.005 1.00 73.12 431 PRO A O 1
ATOM 3303 N N . GLY A 1 432 ? -0.224 7.829 -29.497 1.00 73.50 432 GLY A N 1
ATOM 3304 C CA . GLY A 1 432 ? -0.055 9.042 -28.681 1.00 73.50 432 GLY A CA 1
ATOM 3305 C C . GLY A 1 432 ? 1.098 8.999 -27.670 1.00 73.50 432 GLY A C 1
ATOM 3306 O O . GLY A 1 432 ? 1.320 9.982 -26.968 1.00 73.50 432 GLY A O 1
ATOM 3307 N N . LEU A 1 433 ? 1.856 7.901 -27.615 1.00 77.62 433 LEU A N 1
ATOM 3308 C CA . LEU A 1 433 ? 3.119 7.823 -26.873 1.00 77.62 433 LEU A CA 1
ATOM 3309 C C . LEU A 1 433 ? 4.280 8.427 -27.692 1.00 77.62 433 LEU A C 1
ATOM 3311 O O . LEU A 1 433 ? 4.221 8.393 -28.927 1.00 77.62 433 LEU A O 1
ATOM 3315 N N . PRO A 1 434 ? 5.342 8.953 -27.043 1.00 76.38 434 PRO A N 1
ATOM 3316 C CA . PRO A 1 434 ? 6.530 9.445 -27.741 1.00 76.38 434 PRO A CA 1
ATOM 3317 C C . PRO A 1 434 ? 7.140 8.367 -28.640 1.00 76.38 434 PRO A C 1
ATOM 3319 O O . PRO A 1 434 ? 7.324 7.229 -28.213 1.00 76.38 434 PRO A O 1
ATOM 3322 N N . SER A 1 435 ? 7.464 8.734 -29.881 1.00 70.06 435 SER A N 1
ATOM 3323 C CA . SER A 1 435 ? 7.876 7.787 -30.925 1.00 70.06 435 SER A CA 1
ATOM 3324 C C . SER A 1 435 ? 9.208 7.082 -30.654 1.00 70.06 4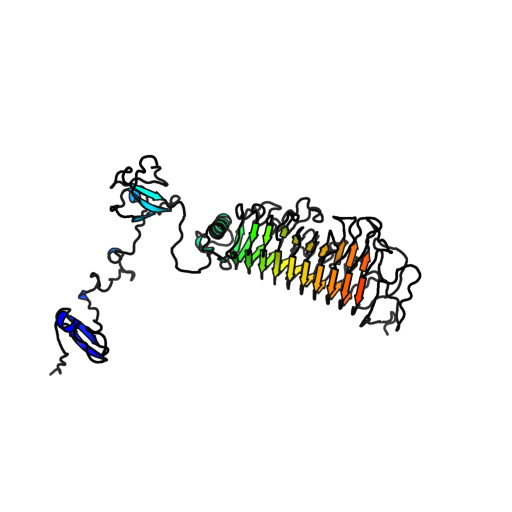35 SER A C 1
ATOM 3326 O O . SER A 1 435 ? 9.483 6.065 -31.274 1.00 70.06 435 SER A O 1
ATOM 3328 N N . ASP A 1 436 ? 10.053 7.628 -29.778 1.00 71.88 436 ASP A N 1
ATOM 3329 C CA . ASP A 1 436 ? 11.372 7.097 -29.417 1.00 71.88 436 ASP A CA 1
ATOM 3330 C C . ASP A 1 436 ? 11.413 6.453 -28.019 1.00 71.88 436 ASP A C 1
ATOM 3332 O O . ASP A 1 436 ? 12.486 6.072 -27.547 1.00 71.88 436 ASP A O 1
ATOM 3336 N N . MET A 1 437 ? 10.260 6.321 -27.353 1.00 78.69 437 MET A N 1
ATOM 3337 C CA . MET A 1 437 ? 10.158 5.749 -26.011 1.00 78.69 437 MET A CA 1
ATOM 3338 C C . MET A 1 437 ? 10.476 4.247 -26.033 1.00 78.69 437 MET A C 1
ATOM 3340 O O . MET A 1 437 ? 9.809 3.505 -26.755 1.00 78.69 437 MET A O 1
ATOM 3344 N N . PRO A 1 438 ? 11.448 3.751 -25.246 1.00 81.06 438 PRO A N 1
ATOM 3345 C CA . PRO A 1 438 ? 11.687 2.321 -25.167 1.00 81.06 438 PRO A CA 1
ATOM 3346 C C . PRO A 1 438 ? 10.780 1.621 -24.150 1.00 81.06 438 PRO A C 1
ATOM 3348 O O . PRO A 1 438 ? 10.368 2.224 -23.160 1.00 81.06 438 PRO A O 1
ATOM 3351 N N . PHE A 1 439 ? 10.542 0.317 -24.326 1.00 83.25 439 PHE A N 1
ATOM 3352 C CA . PHE A 1 439 ? 9.909 -0.505 -23.282 1.00 83.25 439 PHE A CA 1
ATOM 3353 C C . PHE A 1 439 ? 10.784 -0.595 -22.029 1.00 83.25 439 PHE A C 1
ATOM 3355 O O . PHE A 1 439 ? 10.289 -0.479 -20.906 1.00 83.25 439 PHE A O 1
ATOM 3362 N N . VAL A 1 440 ? 12.096 -0.757 -22.219 1.00 86.06 440 VAL A N 1
ATOM 3363 C CA . VAL A 1 440 ? 13.088 -0.720 -21.141 1.00 86.06 440 VAL A CA 1
ATOM 3364 C C . VAL A 1 440 ? 14.155 0.324 -21.449 1.00 86.06 440 VAL A C 1
ATOM 3366 O O . VAL A 1 440 ? 14.859 0.233 -22.452 1.00 86.06 440 VAL A O 1
ATOM 3369 N N . LEU A 1 441 ? 14.303 1.307 -20.568 1.00 86.44 441 LEU A N 1
ATOM 3370 C CA . LEU A 1 441 ? 15.305 2.359 -20.645 1.00 86.44 441 LEU A CA 1
ATOM 3371 C C . LEU A 1 441 ? 16.429 2.106 -19.642 1.00 86.44 441 LEU A C 1
ATOM 3373 O O . LEU A 1 441 ? 16.198 2.070 -18.436 1.00 86.44 441 LEU A O 1
ATOM 3377 N N . ILE A 1 442 ? 17.659 2.012 -20.130 1.00 85.75 442 ILE A N 1
ATOM 3378 C CA . ILE A 1 442 ? 18.864 2.016 -19.303 1.00 85.75 442 ILE A CA 1
ATOM 3379 C C . ILE A 1 442 ? 19.375 3.452 -19.223 1.00 85.75 442 ILE A C 1
ATOM 3381 O O . ILE A 1 442 ? 19.600 4.088 -20.251 1.00 85.75 442 ILE A O 1
ATOM 3385 N N . LYS A 1 443 ? 19.572 3.969 -18.013 1.00 87.25 443 LYS A N 1
ATOM 3386 C CA . LYS A 1 443 ? 19.960 5.363 -17.788 1.00 87.25 443 LYS A CA 1
ATOM 3387 C C . LYS A 1 443 ? 21.247 5.458 -16.960 1.00 87.25 443 LYS A C 1
ATOM 3389 O O . LYS A 1 443 ? 21.179 5.591 -15.739 1.00 87.25 443 LYS A O 1
ATOM 3394 N N . PRO A 1 444 ? 22.428 5.362 -17.599 1.00 86.19 444 PRO A N 1
ATOM 3395 C CA . PRO A 1 444 ? 23.698 5.583 -16.922 1.00 86.19 444 PRO A CA 1
ATOM 3396 C C . PRO A 1 444 ? 23.847 7.038 -16.466 1.00 86.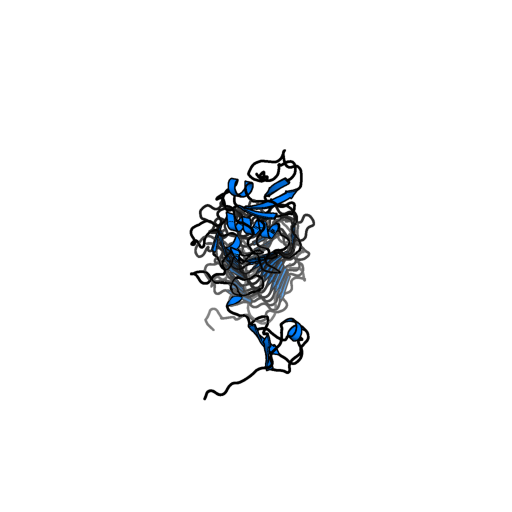19 444 PRO A C 1
ATOM 3398 O O . PRO A 1 444 ? 23.654 7.982 -17.236 1.00 86.19 444 PRO A O 1
ATOM 3401 N N . GLN A 1 445 ? 24.265 7.217 -15.218 1.00 88.25 445 GLN A N 1
ATOM 3402 C CA . GLN A 1 445 ? 24.504 8.532 -14.632 1.00 88.25 445 GLN A CA 1
ATOM 3403 C C . GLN A 1 445 ? 25.968 8.988 -14.744 1.00 88.25 445 GLN A C 1
ATOM 3405 O O . GLN A 1 445 ? 26.223 10.185 -14.687 1.00 88.25 445 GLN A O 1
ATOM 3410 N N . ASN A 1 446 ? 26.919 8.069 -14.957 1.00 85.50 446 ASN A N 1
ATOM 3411 C CA . ASN A 1 446 ? 28.335 8.380 -15.189 1.00 85.50 446 ASN A CA 1
ATOM 3412 C C . ASN A 1 446 ? 28.858 7.790 -16.502 1.00 85.50 446 ASN A C 1
ATOM 3414 O O . ASN A 1 446 ? 28.276 6.871 -17.087 1.00 85.50 446 ASN A O 1
ATOM 3418 N N . ALA A 1 447 ? 30.016 8.293 -16.935 1.00 83.50 447 ALA A N 1
ATOM 3419 C CA . ALA A 1 447 ? 30.790 7.679 -18.004 1.00 83.50 447 ALA A CA 1
ATOM 3420 C C . ALA A 1 447 ? 31.249 6.261 -17.621 1.00 83.50 447 ALA A C 1
ATOM 3422 O O . ALA A 1 447 ? 31.595 6.001 -16.469 1.00 83.50 447 ALA A O 1
ATOM 3423 N N . ASN A 1 448 ? 31.319 5.372 -18.611 1.00 83.19 448 ASN A N 1
ATOM 3424 C CA . ASN A 1 448 ? 31.825 4.004 -18.472 1.00 83.19 448 ASN A CA 1
ATOM 3425 C C . ASN A 1 448 ? 31.035 3.119 -17.484 1.00 83.19 448 ASN A C 1
ATOM 3427 O O . ASN A 1 448 ? 31.601 2.219 -16.863 1.00 83.19 448 ASN A O 1
ATOM 3431 N N . THR A 1 449 ? 29.725 3.334 -17.367 1.00 84.94 449 THR A N 1
ATOM 3432 C CA . THR A 1 449 ? 28.830 2.504 -16.550 1.00 84.94 449 THR A CA 1
ATOM 3433 C C . THR A 1 449 ? 28.790 1.071 -17.092 1.00 84.94 449 THR A C 1
ATOM 3435 O O . THR A 1 449 ? 28.552 0.852 -18.281 1.00 84.94 449 THR A O 1
ATOM 3438 N N . GLY A 1 450 ? 29.030 0.082 -16.229 1.00 82.62 450 GLY A N 1
ATOM 3439 C CA . GLY A 1 450 ? 28.850 -1.329 -16.574 1.00 82.62 450 GLY A CA 1
ATOM 3440 C C . GLY A 1 450 ? 27.372 -1.720 -16.619 1.00 82.62 450 GLY A C 1
ATOM 3441 O O . GLY A 1 450 ? 26.544 -1.129 -15.925 1.00 82.62 450 GLY A O 1
ATOM 3442 N N . ILE A 1 451 ? 27.052 -2.762 -17.385 1.00 82.19 451 ILE A N 1
ATOM 3443 C CA . ILE A 1 451 ? 25.730 -3.403 -17.383 1.00 82.19 451 ILE A CA 1
ATOM 3444 C C . ILE A 1 451 ? 25.936 -4.887 -17.126 1.00 82.19 451 ILE A C 1
ATOM 3446 O O . ILE A 1 451 ? 26.715 -5.525 -17.833 1.00 82.19 451 ILE A O 1
ATOM 3450 N N . MET A 1 452 ? 25.222 -5.469 -16.165 1.00 80.94 452 MET A N 1
ATOM 3451 C CA . MET A 1 452 ? 25.332 -6.901 -15.914 1.00 80.94 452 MET A CA 1
ATOM 3452 C C . MET A 1 452 ? 24.006 -7.571 -15.576 1.00 80.94 452 MET A C 1
ATOM 3454 O O . MET A 1 452 ? 23.157 -6.964 -14.952 1.00 80.94 452 MET A O 1
ATOM 3458 N N . ALA A 1 453 ? 23.839 -8.854 -15.901 1.00 80.62 453 ALA A N 1
ATOM 3459 C CA . ALA A 1 453 ? 22.755 -9.672 -15.346 1.00 80.62 453 ALA A CA 1
ATOM 3460 C C . ALA A 1 453 ? 21.352 -9.066 -15.556 1.00 80.62 453 ALA A C 1
ATOM 3462 O O . ALA A 1 453 ? 20.584 -8.926 -14.604 1.00 80.62 453 ALA A O 1
ATOM 3463 N N . ILE A 1 454 ? 21.052 -8.692 -16.802 1.00 82.94 454 ILE A N 1
ATOM 3464 C CA . ILE A 1 454 ? 19.711 -8.284 -17.230 1.00 82.94 454 ILE A CA 1
ATOM 3465 C C . ILE A 1 454 ? 19.148 -9.409 -18.094 1.00 82.94 454 ILE A C 1
ATOM 3467 O O . ILE A 1 454 ? 19.601 -9.626 -19.218 1.00 82.94 454 ILE A O 1
ATOM 3471 N N . ASP A 1 455 ? 18.178 -10.137 -17.558 1.00 83.62 455 ASP A N 1
ATOM 3472 C CA . ASP A 1 455 ? 17.534 -11.266 -18.215 1.00 83.62 455 ASP A CA 1
ATOM 3473 C C . ASP A 1 455 ? 16.102 -10.873 -18.621 1.00 83.62 455 ASP A C 1
ATOM 3475 O O . ASP A 1 455 ? 15.291 -10.482 -17.788 1.00 83.62 455 ASP A O 1
ATOM 3479 N N . MET A 1 456 ? 15.792 -10.960 -19.915 1.00 84.31 456 MET A N 1
ATOM 3480 C CA . MET A 1 456 ? 14.472 -10.704 -20.495 1.00 84.31 456 MET A CA 1
ATOM 3481 C C . MET A 1 456 ? 14.001 -11.964 -21.219 1.00 84.31 456 MET A C 1
ATOM 3483 O O . MET A 1 456 ? 14.475 -12.274 -22.314 1.00 84.31 456 MET A O 1
ATOM 3487 N N . LEU A 1 457 ? 13.118 -12.728 -20.580 1.00 83.06 457 LEU A N 1
ATOM 3488 C CA . LEU A 1 457 ? 12.779 -14.091 -20.989 1.00 83.06 457 LEU A CA 1
ATOM 3489 C C . LEU A 1 457 ? 11.274 -14.222 -21.230 1.00 83.06 457 LEU A C 1
ATOM 3491 O O . LEU A 1 457 ? 10.494 -13.848 -20.364 1.00 83.06 457 LEU A O 1
ATOM 3495 N N . GLY A 1 458 ? 10.832 -14.767 -22.361 1.00 82.06 458 GLY A N 1
ATOM 3496 C CA . GLY A 1 458 ? 9.406 -15.061 -22.568 1.00 82.06 458 GLY A CA 1
ATOM 3497 C C . GLY A 1 458 ? 8.500 -13.830 -22.720 1.00 82.06 458 GLY A C 1
ATOM 3498 O O . GLY A 1 458 ? 7.282 -13.973 -22.690 1.00 82.06 458 GLY A O 1
ATOM 3499 N N . ASN A 1 459 ? 9.056 -12.614 -22.792 1.00 84.69 459 ASN A N 1
ATOM 3500 C CA . ASN A 1 459 ? 8.257 -11.388 -22.846 1.00 84.69 459 ASN A CA 1
ATOM 3501 C C . ASN A 1 459 ? 7.668 -11.170 -24.247 1.00 84.69 459 ASN A C 1
ATOM 3503 O O . ASN A 1 459 ? 8.312 -11.450 -25.261 1.00 84.69 459 ASN A O 1
ATOM 3507 N N . VAL A 1 460 ? 6.471 -10.598 -24.291 1.00 84.44 460 VAL A N 1
ATOM 3508 C CA . VAL A 1 460 ? 5.810 -10.149 -25.517 1.00 84.44 460 VAL A CA 1
ATOM 3509 C C . VAL A 1 460 ? 5.852 -8.630 -25.548 1.00 84.44 460 VAL A C 1
ATOM 3511 O O . VAL A 1 460 ? 5.503 -7.989 -24.562 1.00 84.44 460 VAL A O 1
ATOM 3514 N N . TYR A 1 461 ? 6.273 -8.065 -26.672 1.00 81.62 461 TYR A N 1
ATOM 3515 C CA . TYR A 1 461 ? 6.296 -6.630 -26.921 1.00 81.62 461 TYR A CA 1
ATOM 3516 C C . TYR A 1 461 ? 5.414 -6.342 -28.128 1.00 81.62 461 TYR A C 1
ATOM 3518 O O . TYR A 1 461 ? 5.659 -6.862 -29.217 1.00 81.62 461 TYR A O 1
ATOM 3526 N N . ASP A 1 462 ? 4.387 -5.531 -27.939 1.00 79.12 462 ASP A N 1
ATOM 3527 C CA . ASP A 1 462 ? 3.437 -5.203 -28.991 1.00 79.12 462 ASP A CA 1
ATOM 3528 C C . ASP A 1 462 ? 3.158 -3.698 -28.999 1.00 79.12 462 ASP A C 1
ATOM 3530 O O . ASP A 1 462 ? 3.108 -3.025 -27.970 1.00 79.12 462 ASP A O 1
ATOM 3534 N N . THR A 1 463 ? 3.038 -3.143 -30.193 1.00 75.06 463 THR A N 1
ATOM 3535 C CA . THR A 1 463 ? 2.674 -1.758 -30.414 1.00 75.06 463 THR A CA 1
ATOM 3536 C C . THR A 1 463 ? 1.700 -1.684 -31.577 1.00 75.06 463 THR A C 1
ATOM 3538 O O . THR A 1 463 ? 1.930 -2.254 -32.638 1.00 75.06 463 THR A O 1
ATOM 3541 N N . ASN A 1 464 ? 0.612 -0.940 -31.399 1.00 70.56 464 ASN A N 1
ATOM 3542 C CA . ASN A 1 464 ? -0.263 -0.549 -32.508 1.00 70.56 464 ASN A CA 1
ATOM 3543 C C . ASN A 1 464 ? 0.049 0.879 -32.991 1.00 70.56 464 ASN A C 1
ATOM 3545 O O . ASN A 1 464 ? -0.698 1.460 -33.782 1.00 70.56 464 ASN A O 1
ATOM 3549 N N . ASN A 1 465 ? 1.146 1.463 -32.501 1.00 62.91 465 ASN A N 1
ATOM 3550 C CA . ASN A 1 465 ? 1.617 2.767 -32.918 1.00 62.91 465 ASN A CA 1
ATOM 3551 C C . ASN A 1 465 ? 2.402 2.630 -34.229 1.00 62.91 465 ASN A C 1
ATOM 3553 O O . ASN A 1 465 ? 3.396 1.916 -34.310 1.00 62.91 465 ASN A O 1
ATOM 3557 N N . THR A 1 466 ? 1.977 3.360 -35.256 1.00 55.78 466 THR A N 1
ATOM 3558 C CA . THR A 1 466 ? 2.543 3.299 -36.611 1.00 55.78 466 THR A CA 1
ATOM 3559 C C . THR A 1 466 ? 3.914 3.978 -36.743 1.00 55.78 466 THR A C 1
ATOM 3561 O O . THR A 1 466 ? 4.421 4.127 -37.855 1.00 55.78 466 THR A O 1
ATOM 3564 N N . SER A 1 467 ? 4.502 4.475 -35.647 1.00 56.62 467 SER A N 1
ATOM 3565 C CA . SER A 1 467 ? 5.801 5.150 -35.681 1.00 56.62 467 SER A CA 1
ATOM 3566 C C . SER A 1 467 ? 6.951 4.139 -35.739 1.00 56.62 467 SER A C 1
ATOM 3568 O O . SER A 1 467 ? 7.076 3.264 -34.886 1.00 56.62 467 SER A O 1
ATOM 3570 N N . SER A 1 468 ? 7.843 4.299 -36.714 1.00 50.31 468 SER A N 1
ATOM 3571 C CA . SER A 1 468 ? 8.954 3.381 -37.000 1.00 50.31 468 SER A CA 1
ATOM 3572 C C . SER A 1 468 ? 10.150 3.482 -36.032 1.00 50.31 468 SER A C 1
ATOM 3574 O O . SER A 1 468 ? 11.259 3.118 -36.418 1.00 50.31 468 SER A O 1
ATOM 3576 N N . ALA A 1 469 ? 9.985 4.064 -34.838 1.00 54.00 469 ALA A N 1
ATOM 3577 C CA . ALA A 1 469 ? 11.095 4.481 -33.967 1.00 54.00 469 ALA A CA 1
ATOM 3578 C C . ALA A 1 469 ? 11.078 3.880 -32.545 1.00 54.00 469 ALA A C 1
ATOM 3580 O O . ALA A 1 469 ? 11.974 4.190 -31.752 1.00 54.00 469 ALA A O 1
ATOM 3581 N N . PHE A 1 470 ? 10.122 2.999 -32.226 1.00 56.38 470 PHE A N 1
ATOM 3582 C CA . PHE A 1 470 ? 10.071 2.346 -30.916 1.00 56.38 470 PHE A CA 1
ATOM 3583 C C . PHE A 1 470 ? 11.258 1.406 -30.705 1.00 56.38 470 PHE A C 1
ATOM 3585 O O . PHE A 1 470 ? 11.642 0.635 -31.583 1.00 56.38 470 PHE A O 1
ATOM 3592 N N . GLN A 1 471 ? 11.838 1.475 -29.507 1.00 62.72 471 GLN A N 1
ATOM 3593 C CA . GLN A 1 471 ? 12.995 0.676 -29.122 1.00 62.72 471 GLN A CA 1
ATOM 3594 C C . GLN A 1 471 ? 12.587 -0.361 -28.073 1.00 62.72 471 GLN A C 1
ATOM 3596 O O . GLN A 1 471 ? 11.947 -0.048 -27.075 1.00 62.72 471 GLN A O 1
ATOM 3601 N N . ASN A 1 472 ? 13.007 -1.612 -28.239 1.00 67.56 472 ASN A N 1
ATOM 3602 C CA . ASN A 1 472 ? 12.764 -2.625 -27.206 1.00 67.56 472 ASN A CA 1
ATOM 3603 C C . ASN A 1 472 ? 13.565 -2.312 -25.937 1.00 67.56 472 ASN A C 1
ATOM 3605 O O . ASN A 1 472 ? 13.042 -2.324 -24.824 1.00 67.56 472 ASN A O 1
ATOM 3609 N N . ILE A 1 473 ? 14.842 -1.974 -26.131 1.00 75.44 473 ILE A N 1
ATOM 3610 C CA . ILE A 1 473 ? 15.754 -1.542 -25.077 1.00 75.44 473 ILE A CA 1
ATOM 3611 C C . ILE A 1 473 ? 16.505 -0.309 -25.575 1.00 75.44 473 ILE A C 1
ATOM 3613 O O . ILE A 1 473 ? 17.255 -0.390 -26.552 1.00 75.44 473 ILE A O 1
ATOM 3617 N N . GLY A 1 474 ? 16.311 0.814 -24.892 1.00 76.94 474 GLY A N 1
ATOM 3618 C CA . GLY A 1 474 ? 17.011 2.067 -25.151 1.00 76.94 474 GLY A CA 1
ATOM 3619 C C . GLY A 1 474 ? 18.046 2.367 -24.072 1.00 76.94 474 GLY A C 1
ATOM 3620 O O . GLY A 1 474 ? 17.930 1.915 -22.934 1.00 76.94 474 GLY A O 1
ATOM 3621 N N . VAL A 1 475 ? 19.054 3.156 -24.424 1.00 78.38 475 VAL A N 1
ATOM 3622 C CA . VAL A 1 475 ? 20.054 3.696 -23.502 1.00 78.38 475 VAL A CA 1
ATOM 3623 C C . VAL A 1 475 ? 20.018 5.216 -23.579 1.00 78.38 475 VAL A C 1
ATOM 3625 O O . VAL A 1 475 ? 20.285 5.801 -24.628 1.00 78.38 475 VAL A O 1
ATOM 3628 N N . ASP A 1 476 ? 19.716 5.863 -22.461 1.00 82.06 476 ASP A N 1
ATOM 3629 C CA . ASP A 1 476 ? 19.796 7.312 -22.315 1.00 82.06 476 ASP A CA 1
ATOM 3630 C C . ASP A 1 476 ? 21.221 7.726 -21.942 1.00 82.06 476 ASP A C 1
ATOM 3632 O O . ASP A 1 476 ? 21.628 7.638 -20.785 1.00 82.06 476 ASP A O 1
ATOM 3636 N N . THR A 1 477 ? 21.989 8.190 -22.927 1.00 81.25 477 THR A N 1
ATOM 3637 C CA . THR A 1 477 ? 23.370 8.651 -22.717 1.00 81.25 477 THR A CA 1
ATOM 3638 C C . THR A 1 477 ? 23.473 10.159 -22.490 1.00 81.25 477 THR A C 1
ATOM 3640 O O . THR A 1 477 ? 24.543 10.734 -22.674 1.00 81.25 477 THR A O 1
ATOM 3643 N N . THR A 1 478 ? 22.375 10.837 -22.142 1.00 84.19 478 THR A N 1
ATOM 3644 C CA . THR A 1 478 ? 22.409 12.290 -21.888 1.00 84.19 478 THR A CA 1
ATOM 3645 C C . THR A 1 478 ? 23.271 12.656 -20.689 1.00 84.19 478 THR A C 1
ATOM 3647 O O . THR A 1 478 ? 23.899 13.712 -20.683 1.00 84.19 478 THR A O 1
ATOM 3650 N N . THR A 1 479 ? 23.303 11.787 -19.682 1.00 84.56 479 THR A N 1
ATOM 3651 C CA . THR A 1 479 ? 23.997 12.008 -18.408 1.00 84.56 479 THR A CA 1
ATOM 3652 C C . THR A 1 479 ? 25.262 11.172 -18.252 1.00 84.56 479 THR A C 1
ATOM 3654 O O . THR A 1 479 ? 26.150 11.548 -17.495 1.00 84.56 479 THR A O 1
ATOM 3657 N N . GLY A 1 480 ? 25.377 10.059 -18.975 1.00 85.12 480 GLY A N 1
ATOM 3658 C CA . GLY A 1 480 ? 26.477 9.111 -18.830 1.00 85.12 480 GLY A CA 1
ATOM 3659 C C . GLY A 1 480 ? 26.691 8.260 -20.075 1.00 85.12 480 GLY A C 1
ATOM 3660 O O . GLY A 1 480 ? 26.049 8.446 -21.105 1.00 85.12 480 GLY A O 1
ATOM 3661 N N . SER A 1 481 ? 27.609 7.303 -19.988 1.00 83.50 481 SER A N 1
ATOM 3662 C CA . SER A 1 481 ? 27.907 6.374 -21.081 1.00 83.50 481 SER A CA 1
ATOM 3663 C C . SER A 1 481 ? 28.059 4.953 -20.560 1.00 83.50 481 SER A C 1
ATOM 3665 O O . SER A 1 481 ? 28.342 4.735 -19.384 1.00 83.50 481 SER A O 1
ATOM 3667 N N . ILE A 1 482 ? 27.880 3.976 -21.446 1.00 80.75 482 ILE A N 1
ATOM 3668 C CA . ILE A 1 482 ? 28.110 2.564 -21.137 1.00 80.75 482 ILE A CA 1
ATOM 3669 C C . ILE A 1 482 ? 29.565 2.211 -21.431 1.00 80.75 482 ILE A C 1
ATOM 3671 O O . ILE A 1 482 ? 30.106 2.618 -22.457 1.00 80.75 482 ILE A O 1
ATOM 3675 N N . ASN A 1 483 ? 30.190 1.423 -20.555 1.00 78.94 483 ASN A N 1
ATOM 3676 C CA . ASN A 1 483 ? 31.454 0.766 -20.860 1.00 78.94 483 ASN A CA 1
ATOM 3677 C C . ASN A 1 483 ? 31.173 -0.530 -21.641 1.00 78.94 483 ASN A C 1
ATOM 3679 O O . ASN A 1 483 ? 30.744 -1.511 -21.029 1.00 78.94 483 ASN A O 1
ATOM 3683 N N . PRO A 1 484 ? 31.466 -0.595 -22.954 1.00 70.75 484 PRO A N 1
ATOM 3684 C CA . PRO A 1 484 ? 31.162 -1.771 -23.771 1.00 70.75 484 PRO A CA 1
ATOM 3685 C C . PRO A 1 484 ? 31.929 -3.025 -23.329 1.00 70.75 484 PRO A C 1
ATOM 3687 O O . PRO A 1 484 ? 31.471 -4.139 -23.564 1.00 70.75 484 PRO A O 1
ATOM 3690 N N . THR A 1 485 ? 33.076 -2.864 -22.658 1.00 74.19 485 THR A N 1
ATOM 3691 C CA . THR A 1 485 ? 33.874 -3.983 -22.126 1.00 74.19 485 THR A CA 1
ATOM 3692 C C . THR A 1 485 ? 33.326 -4.547 -20.814 1.00 74.19 485 THR A C 1
ATOM 3694 O O . THR A 1 485 ? 33.646 -5.682 -20.469 1.00 74.19 485 THR A O 1
ATOM 3697 N N . ALA A 1 486 ? 32.468 -3.788 -20.122 1.00 72.50 486 ALA A N 1
ATOM 3698 C CA . ALA A 1 486 ? 31.815 -4.161 -18.867 1.00 72.50 486 ALA A CA 1
ATOM 3699 C C . ALA A 1 486 ? 30.313 -4.453 -19.052 1.00 72.50 486 ALA A C 1
ATOM 3701 O O . ALA A 1 486 ? 29.524 -4.302 -18.118 1.00 72.50 486 ALA A O 1
ATOM 3702 N N . VAL A 1 487 ? 29.908 -4.844 -20.266 1.00 74.12 487 VAL A N 1
ATOM 3703 C CA . VAL A 1 487 ? 28.574 -5.389 -20.542 1.00 74.12 487 VAL A CA 1
ATOM 3704 C C . VAL A 1 487 ? 28.641 -6.912 -20.442 1.00 74.12 487 VAL A C 1
ATOM 3706 O O . VAL A 1 487 ? 29.218 -7.589 -21.296 1.00 74.12 487 VAL A O 1
ATOM 3709 N N . HIS A 1 488 ? 28.043 -7.468 -19.393 1.00 72.25 488 HIS A N 1
ATOM 3710 C CA . HIS A 1 488 ? 28.117 -8.890 -19.070 1.00 72.25 488 HIS A CA 1
ATOM 3711 C C . HIS A 1 488 ? 26.721 -9.490 -18.881 1.00 72.25 488 HIS A C 1
ATOM 3713 O O . HIS A 1 488 ? 26.005 -9.132 -17.961 1.00 72.25 488 HIS A O 1
ATOM 3719 N N . ARG A 1 489 ? 26.325 -10.479 -19.690 1.00 68.75 489 ARG A N 1
ATOM 3720 C CA . ARG A 1 489 ? 25.036 -11.183 -19.518 1.00 68.75 489 ARG A CA 1
ATOM 3721 C C . ARG A 1 489 ? 23.824 -10.236 -19.573 1.00 68.75 489 ARG A C 1
ATOM 3723 O O . ARG A 1 489 ? 23.103 -10.060 -18.595 1.00 68.75 489 ARG A O 1
ATOM 3730 N N . VAL A 1 490 ? 23.594 -9.673 -20.755 1.00 74.88 490 VAL A N 1
ATOM 3731 C CA . VAL A 1 490 ? 22.270 -9.180 -21.149 1.00 74.88 490 VAL A CA 1
ATOM 3732 C C . VAL A 1 490 ? 21.660 -10.235 -22.065 1.00 74.88 490 VAL A C 1
ATOM 3734 O O . VAL A 1 490 ? 22.241 -10.558 -23.108 1.00 74.88 490 VAL A O 1
ATOM 3737 N N . ARG A 1 491 ? 20.558 -10.849 -21.634 1.00 73.56 491 ARG A N 1
ATOM 3738 C CA . ARG A 1 491 ? 19.950 -12.004 -22.300 1.00 73.56 491 ARG A CA 1
ATOM 3739 C C . ARG A 1 491 ? 18.540 -11.666 -22.745 1.00 73.56 491 ARG A C 1
ATOM 3741 O O . ARG A 1 491 ? 17.710 -11.303 -21.924 1.00 73.56 491 ARG A O 1
ATOM 3748 N N . LEU A 1 492 ? 18.281 -11.871 -24.031 1.00 74.38 492 LEU A N 1
ATOM 3749 C CA . LEU A 1 492 ? 16.937 -11.913 -24.594 1.00 74.38 492 LEU A CA 1
ATOM 3750 C C . LEU A 1 492 ? 16.691 -13.340 -25.087 1.00 74.38 492 LEU A C 1
ATOM 3752 O O . LEU A 1 492 ? 17.474 -13.869 -25.888 1.00 74.38 492 LEU A O 1
ATOM 3756 N N . ASP A 1 493 ? 15.650 -13.983 -24.572 1.00 71.69 493 ASP A N 1
ATOM 3757 C CA . ASP A 1 493 ? 15.308 -15.362 -24.920 1.00 71.69 493 ASP A CA 1
ATOM 3758 C C . ASP A 1 493 ? 13.796 -15.558 -24.948 1.00 71.69 493 ASP A C 1
ATOM 3760 O O . ASP A 1 493 ? 13.098 -15.062 -24.072 1.00 71.69 493 ASP A O 1
ATOM 3764 N N . ASP A 1 494 ? 13.301 -16.295 -25.935 1.00 74.94 494 ASP A N 1
ATOM 3765 C CA . ASP A 1 494 ? 11.876 -16.614 -26.084 1.00 74.94 494 ASP A CA 1
ATOM 3766 C C . ASP A 1 494 ? 10.957 -15.375 -26.126 1.00 74.94 494 ASP A C 1
ATOM 3768 O O . ASP A 1 494 ? 9.835 -15.382 -25.636 1.00 74.94 494 ASP A O 1
ATOM 3772 N N . VAL A 1 495 ? 11.456 -14.267 -26.680 1.00 71.31 495 VAL A N 1
ATOM 3773 C CA . VAL A 1 495 ? 10.698 -13.013 -26.796 1.00 71.31 495 VAL A CA 1
ATOM 3774 C C . VAL A 1 495 ? 9.934 -12.940 -28.122 1.00 71.31 495 VAL A C 1
ATOM 3776 O O . VAL A 1 495 ? 10.378 -13.500 -29.132 1.00 71.31 495 VAL A O 1
ATOM 3779 N N . SER A 1 496 ? 8.803 -12.230 -28.120 1.00 72.31 496 SER A N 1
ATOM 3780 C CA . SER A 1 496 ? 7.977 -11.965 -29.311 1.00 72.31 496 SER A CA 1
ATOM 3781 C C . SER A 1 496 ? 7.784 -10.463 -29.535 1.00 72.31 496 SER A C 1
ATOM 3783 O O . SER A 1 496 ? 7.658 -9.718 -28.565 1.00 72.31 496 SER A O 1
ATOM 3785 N N . PHE A 1 497 ? 7.744 -10.042 -30.802 1.00 71.31 497 PHE A N 1
ATOM 3786 C CA . PHE A 1 497 ? 7.555 -8.648 -31.229 1.00 71.31 497 PHE A CA 1
ATOM 3787 C C . PHE A 1 497 ? 6.445 -8.573 -32.291 1.00 71.31 497 PHE A C 1
ATOM 3789 O O . PHE A 1 497 ? 6.438 -9.411 -33.198 1.00 71.31 497 PHE A O 1
ATOM 3796 N N . SER A 1 498 ? 5.532 -7.599 -32.203 1.00 62.66 498 SER A N 1
ATOM 3797 C CA . SER A 1 498 ? 4.565 -7.315 -33.279 1.00 62.66 498 SER A CA 1
ATOM 3798 C C . SER A 1 498 ? 5.161 -6.444 -34.397 1.00 62.66 498 SER A C 1
ATOM 3800 O O . SER A 1 498 ? 6.284 -5.947 -34.284 1.00 62.66 498 SER A O 1
ATOM 3802 N N . GLU A 1 499 ? 4.452 -6.359 -35.529 1.00 50.69 499 GLU A N 1
ATOM 3803 C CA . GLU A 1 499 ? 4.945 -5.852 -36.815 1.00 50.69 499 GLU A CA 1
ATOM 3804 C C . GLU A 1 499 ? 5.512 -4.424 -36.721 1.00 50.69 499 GLU A C 1
ATOM 3806 O O . GLU A 1 499 ? 4.737 -3.489 -36.630 1.00 50.69 499 GLU A O 1
ATOM 3811 N N . PHE A 1 500 ? 6.843 -4.242 -36.760 1.00 45.44 500 PHE A N 1
ATOM 3812 C CA . PHE A 1 500 ? 7.561 -3.204 -37.530 1.00 45.44 500 PHE A CA 1
ATOM 3813 C C . PHE A 1 500 ? 9.097 -3.367 -37.420 1.00 45.44 500 PHE A C 1
ATOM 3815 O O . PHE A 1 500 ? 9.648 -3.584 -36.345 1.00 45.44 500 PHE A O 1
ATOM 3822 N N . LEU A 1 501 ? 9.760 -3.253 -38.584 1.00 41.12 501 LEU A N 1
ATOM 3823 C CA . LEU A 1 501 ? 11.198 -3.075 -38.879 1.00 41.12 501 LEU A CA 1
ATOM 3824 C C . LEU A 1 501 ? 12.209 -3.506 -37.801 1.00 41.12 501 LEU A C 1
ATOM 3826 O O . LEU A 1 501 ? 12.700 -2.711 -36.996 1.00 41.12 501 LEU A O 1
ATOM 3830 N N . LEU A 1 502 ? 12.668 -4.747 -37.935 1.00 41.78 502 LEU A N 1
ATOM 3831 C CA . LEU A 1 502 ? 13.947 -5.207 -37.405 1.00 41.78 502 LEU A CA 1
ATOM 3832 C C . LEU A 1 502 ? 15.080 -4.596 -38.262 1.00 41.78 502 LEU A C 1
ATOM 3834 O O . LEU A 1 502 ? 15.807 -5.312 -38.931 1.00 41.78 502 LEU A O 1
ATOM 3838 N N . GLY A 1 503 ? 15.235 -3.266 -38.327 1.00 31.17 503 GLY A N 1
ATOM 3839 C CA . GLY A 1 503 ? 16.068 -2.704 -39.401 1.00 31.17 503 GLY A CA 1
ATOM 3840 C C . GLY A 1 503 ? 16.483 -1.240 -39.317 1.00 31.17 503 GLY A C 1
ATOM 3841 O O . GLY A 1 503 ? 15.922 -0.402 -40.017 1.00 31.17 503 GLY A O 1
ATOM 3842 N N . LYS A 1 504 ? 17.544 -0.958 -38.541 1.00 29.89 504 LYS A N 1
ATOM 3843 C CA . LYS A 1 504 ? 18.772 -0.198 -38.908 1.00 29.89 504 LYS A CA 1
ATOM 3844 C C . LYS A 1 504 ? 19.521 0.260 -37.649 1.00 29.89 504 LYS A C 1
ATOM 3846 O O . LYS A 1 504 ? 19.040 1.112 -36.909 1.00 29.89 504 LYS A O 1
ATOM 3851 N N . VAL A 1 505 ? 20.743 -0.247 -37.454 1.00 33.66 505 VAL A N 1
ATOM 3852 C CA . VAL A 1 505 ? 21.727 0.367 -36.545 1.00 33.66 505 VAL A CA 1
ATOM 3853 C C . VAL A 1 505 ? 22.357 1.584 -37.242 1.00 33.66 505 VAL A C 1
ATOM 3855 O O . VAL A 1 505 ? 22.567 1.575 -38.454 1.00 33.66 505 VAL A O 1
ATOM 3858 N N . TYR A 1 506 ? 22.734 2.580 -36.437 1.00 34.97 506 TYR A N 1
ATOM 3859 C CA . TYR A 1 506 ? 23.610 3.718 -36.745 1.00 34.97 506 TYR A CA 1
ATOM 3860 C C . TYR A 1 506 ? 23.045 4.811 -37.666 1.00 34.97 506 TYR A C 1
ATOM 3862 O O . TYR A 1 506 ? 23.499 5.014 -38.789 1.00 34.97 506 TYR A O 1
ATOM 3870 N N . ARG A 1 507 ? 22.170 5.655 -37.113 1.00 30.33 507 ARG A N 1
ATOM 3871 C CA . ARG A 1 507 ? 22.469 7.093 -36.939 1.00 30.33 507 ARG A CA 1
ATOM 3872 C C . ARG A 1 507 ? 21.386 7.761 -36.105 1.00 30.33 507 ARG A C 1
ATOM 3874 O O . ARG A 1 507 ? 20.200 7.577 -36.355 1.00 30.33 507 ARG A O 1
ATOM 3881 N N . SER A 1 508 ? 21.830 8.556 -35.137 1.00 39.19 508 SER A N 1
ATOM 3882 C CA . SER A 1 508 ? 20.974 9.352 -34.271 1.00 39.19 508 SER A CA 1
ATOM 3883 C C . SER A 1 508 ? 20.038 10.260 -35.071 1.00 39.19 508 SER A C 1
ATOM 3885 O O . SER A 1 508 ? 20.450 11.023 -35.948 1.00 39.19 508 SER A O 1
ATOM 3887 N N . ARG A 1 509 ? 18.766 10.212 -34.690 1.00 32.00 509 ARG A N 1
ATOM 3888 C CA . ARG A 1 509 ? 17.853 11.357 -34.694 1.00 32.00 509 ARG A CA 1
ATOM 3889 C C . ARG A 1 509 ? 16.982 11.253 -33.439 1.00 32.00 509 ARG A C 1
ATOM 3891 O O . ARG A 1 509 ? 15.786 11.030 -33.527 1.00 32.00 509 ARG A O 1
ATOM 3898 N N . GLY A 1 510 ? 17.613 11.324 -32.269 1.00 47.06 510 GLY A N 1
ATOM 3899 C CA . GLY A 1 510 ? 16.935 11.228 -30.976 1.00 47.06 510 GLY A CA 1
ATOM 3900 C C . GLY A 1 510 ? 17.915 11.193 -29.805 1.00 47.06 510 GLY A C 1
ATOM 3901 O O . GLY A 1 510 ? 19.126 11.097 -30.009 1.00 47.06 510 GLY A O 1
ATOM 3902 N N . THR A 1 511 ? 17.377 11.288 -28.591 1.00 48.22 511 THR A N 1
ATOM 3903 C CA . THR A 1 511 ? 18.126 11.376 -27.324 1.00 48.22 511 THR A CA 1
ATOM 3904 C C . THR A 1 511 ? 18.661 10.013 -26.841 1.00 48.22 511 THR A C 1
ATOM 3906 O O . THR A 1 511 ? 19.552 9.965 -25.995 1.00 48.22 511 THR A O 1
ATOM 3909 N N . TYR A 1 512 ? 18.151 8.903 -27.392 1.00 42.91 512 TYR A N 1
ATOM 3910 C CA . TYR A 1 512 ? 18.426 7.533 -26.940 1.00 42.91 512 TYR A CA 1
ATOM 3911 C C . TYR A 1 512 ? 19.245 6.719 -27.955 1.00 42.91 512 TYR A C 1
ATOM 3913 O O . TYR A 1 512 ? 18.964 6.743 -29.154 1.00 42.91 512 TYR A O 1
ATOM 3921 N N . ASN A 1 513 ? 20.222 5.950 -27.467 1.00 48.88 513 ASN A N 1
ATOM 3922 C CA . ASN A 1 513 ? 21.005 4.987 -28.246 1.00 48.88 513 ASN A CA 1
ATOM 3923 C C . ASN A 1 513 ? 20.449 3.566 -28.066 1.00 48.88 513 ASN A C 1
ATOM 3925 O O . ASN A 1 513 ? 20.164 3.152 -26.947 1.00 48.88 513 ASN A O 1
ATOM 3929 N N . THR A 1 514 ? 20.337 2.781 -29.137 1.00 46.50 514 THR A N 1
ATOM 3930 C CA . THR A 1 514 ? 19.841 1.396 -29.057 1.00 46.50 514 THR A CA 1
ATOM 3931 C C . THR A 1 514 ? 20.970 0.421 -28.703 1.00 46.50 514 THR A C 1
ATOM 3933 O O . THR A 1 514 ? 22.025 0.446 -29.334 1.00 46.50 514 THR A O 1
ATOM 3936 N N . LEU A 1 515 ? 20.752 -0.456 -27.712 1.00 44.53 515 LEU A N 1
ATOM 3937 C CA . LEU A 1 515 ? 21.755 -1.439 -27.260 1.00 44.53 515 LEU A CA 1
ATOM 3938 C C . LEU A 1 515 ? 21.791 -2.712 -28.129 1.00 44.53 515 LEU A C 1
ATOM 3940 O O . LEU A 1 515 ? 22.829 -3.363 -28.225 1.00 44.53 515 LEU A O 1
ATOM 3944 N N . PHE A 1 516 ? 20.671 -3.060 -28.774 1.00 43.72 516 PHE A N 1
ATOM 3945 C CA . PHE A 1 516 ? 20.538 -4.239 -29.634 1.00 43.72 516 PHE A CA 1
ATOM 3946 C C . PHE A 1 516 ? 19.713 -3.924 -30.879 1.00 43.72 516 PHE A C 1
ATOM 3948 O O . PHE A 1 516 ? 18.602 -3.413 -30.771 1.00 43.72 516 PHE A O 1
ATOM 3955 N N . THR A 1 517 ? 20.206 -4.309 -32.053 1.00 39.50 517 THR A N 1
ATOM 3956 C CA . THR A 1 517 ? 19.402 -4.345 -33.279 1.00 39.50 517 THR A CA 1
ATOM 3957 C C . THR A 1 517 ? 19.316 -5.785 -33.745 1.00 39.50 517 THR A C 1
ATOM 3959 O O . THR A 1 517 ? 20.329 -6.469 -33.881 1.00 39.50 517 THR A O 1
ATOM 3962 N N . VAL A 1 518 ? 18.099 -6.257 -33.969 1.00 38.31 518 VAL A N 1
ATOM 3963 C CA . VAL A 1 518 ? 17.852 -7.497 -34.700 1.00 38.31 518 VAL A CA 1
ATOM 3964 C C . VAL A 1 518 ? 17.658 -7.069 -36.152 1.00 38.31 518 VAL A C 1
ATOM 3966 O O . VAL A 1 518 ? 16.945 -6.102 -36.389 1.00 38.31 518 VAL A O 1
ATOM 3969 N N . GLY A 1 519 ? 18.393 -7.685 -37.079 1.00 31.75 519 GLY A N 1
ATOM 3970 C CA . GLY A 1 519 ? 18.354 -7.355 -38.506 1.00 31.75 519 GLY A CA 1
ATOM 3971 C C . GLY A 1 519 ? 17.169 -7.994 -39.232 1.00 31.75 519 GLY A C 1
ATOM 3972 O O . GLY A 1 519 ? 16.612 -8.990 -38.766 1.00 31.75 519 GLY A O 1
ATOM 3973 N N . ASP A 1 520 ? 16.813 -7.399 -40.369 1.00 30.45 520 ASP A N 1
ATOM 3974 C CA . ASP A 1 520 ? 15.579 -7.668 -41.098 1.00 30.45 520 ASP A CA 1
ATOM 3975 C C . ASP A 1 520 ? 15.564 -9.068 -41.716 1.00 30.45 520 ASP A C 1
ATOM 3977 O O . ASP A 1 520 ? 16.563 -9.550 -42.245 1.00 30.45 520 ASP A O 1
ATOM 3981 N N . ALA A 1 521 ? 14.362 -9.647 -41.679 1.00 35.50 521 ALA A N 1
ATOM 3982 C CA . ALA A 1 521 ? 13.791 -10.633 -42.591 1.00 35.50 521 ALA A CA 1
ATOM 3983 C C . ALA A 1 521 ? 14.683 -11.797 -43.072 1.00 35.50 521 ALA A C 1
ATOM 3985 O O . ALA A 1 521 ? 15.534 -11.673 -43.949 1.00 35.50 521 ALA A O 1
ATOM 3986 N N . GLY A 1 522 ? 14.311 -13.000 -42.627 1.00 30.66 522 GLY A N 1
ATOM 3987 C CA . GLY A 1 522 ? 14.747 -14.259 -43.225 1.00 30.66 522 GLY A CA 1
ATOM 3988 C C . GLY A 1 522 ? 15.718 -15.027 -42.338 1.00 30.66 522 GLY A C 1
ATOM 3989 O O . GLY A 1 522 ? 16.682 -14.494 -41.805 1.00 30.66 522 GLY A O 1
ATOM 3990 N N . TYR A 1 523 ? 15.414 -16.307 -42.149 1.00 29.42 523 TYR A N 1
ATOM 3991 C CA . TYR A 1 523 ? 16.176 -17.285 -41.380 1.00 29.42 523 TYR A CA 1
ATOM 3992 C C . TYR A 1 523 ? 17.699 -17.031 -41.304 1.00 29.42 523 TYR A C 1
ATOM 3994 O O . TYR A 1 523 ? 18.393 -17.079 -42.311 1.00 29.42 523 TYR A O 1
ATOM 4002 N N . LYS A 1 524 ? 18.195 -16.894 -40.063 1.00 37.38 524 LYS A N 1
ATOM 4003 C CA . LYS A 1 524 ? 19.604 -16.935 -39.617 1.00 37.38 524 LYS A CA 1
ATOM 4004 C C . LYS A 1 524 ? 20.597 -16.016 -40.357 1.00 37.38 524 LYS A C 1
ATOM 4006 O O . LYS A 1 524 ? 21.190 -16.414 -41.350 1.00 37.38 524 LYS A O 1
ATOM 4011 N N . ASN A 1 525 ? 20.935 -14.886 -39.732 1.00 26.31 525 ASN A N 1
ATOM 4012 C CA . ASN A 1 525 ? 22.272 -14.568 -39.191 1.00 26.31 525 ASN A CA 1
ATOM 4013 C C . ASN A 1 525 ? 22.273 -13.125 -38.660 1.00 26.31 525 ASN A C 1
ATOM 4015 O O . ASN A 1 525 ? 22.066 -12.179 -39.411 1.00 26.31 525 ASN A O 1
ATOM 4019 N N . VAL A 1 526 ? 22.524 -12.954 -37.358 1.00 29.23 526 VAL A N 1
ATOM 4020 C CA . VAL A 1 526 ? 22.818 -11.640 -36.769 1.00 29.23 526 VAL A CA 1
ATOM 4021 C C . VAL A 1 526 ? 24.276 -11.323 -37.092 1.00 29.23 526 VAL A C 1
ATOM 4023 O O . VAL A 1 526 ? 25.185 -11.853 -36.454 1.00 29.23 526 VAL A O 1
ATOM 4026 N N . THR A 1 527 ? 24.502 -10.511 -38.121 1.00 24.41 527 THR A N 1
ATOM 4027 C CA . THR A 1 527 ? 25.835 -10.007 -38.463 1.00 24.41 527 THR A CA 1
ATOM 4028 C C . THR A 1 527 ? 26.165 -8.833 -37.545 1.00 24.41 527 THR A C 1
ATOM 4030 O O . THR A 1 527 ? 25.593 -7.753 -37.667 1.00 24.41 527 THR A O 1
ATOM 4033 N N . PHE A 1 528 ? 27.074 -9.065 -36.599 1.00 35.19 528 PHE A N 1
ATOM 4034 C CA . PHE A 1 528 ? 27.696 -8.020 -35.793 1.00 35.19 528 PHE A CA 1
ATOM 4035 C C . PHE A 1 528 ? 28.837 -7.415 -36.601 1.00 35.19 528 PHE A C 1
ATOM 4037 O O . PHE A 1 528 ? 29.824 -8.110 -36.842 1.00 35.19 528 PHE A O 1
ATOM 4044 N N . ASP A 1 529 ? 28.731 -6.145 -36.990 1.00 26.36 529 ASP A N 1
ATOM 4045 C CA . ASP A 1 529 ? 29.889 -5.435 -37.524 1.00 26.36 529 ASP A CA 1
ATOM 4046 C C . ASP A 1 529 ? 30.532 -4.570 -36.432 1.00 26.36 529 ASP A C 1
ATOM 4048 O O . ASP A 1 529 ? 29.997 -3.559 -35.987 1.00 26.36 529 ASP A O 1
ATOM 4052 N N . ASN A 1 530 ? 31.674 -5.093 -35.985 1.00 30.34 530 ASN A N 1
ATOM 4053 C CA . ASN A 1 530 ? 32.759 -4.533 -35.189 1.00 30.34 530 ASN A CA 1
ATOM 4054 C C . ASN A 1 530 ? 32.458 -3.827 -33.848 1.00 30.34 530 ASN A C 1
ATOM 4056 O O . ASN A 1 530 ? 32.187 -2.634 -33.765 1.00 30.34 530 ASN A O 1
ATOM 4060 N N . GLN A 1 531 ? 32.780 -4.595 -32.795 1.00 34.62 531 GLN A N 1
ATOM 4061 C CA . GLN A 1 531 ? 33.098 -4.215 -31.408 1.00 34.62 531 GLN A CA 1
ATOM 4062 C C . GLN A 1 531 ? 31.979 -4.271 -30.356 1.00 34.62 531 GLN A C 1
ATOM 4064 O O . GLN A 1 531 ? 31.869 -3.394 -29.504 1.00 34.62 531 GLN A O 1
ATOM 4069 N N . ILE A 1 532 ? 31.246 -5.390 -30.309 1.00 36.72 532 ILE A N 1
ATOM 4070 C CA . ILE A 1 532 ? 30.606 -5.852 -29.064 1.00 36.72 532 ILE A CA 1
ATOM 4071 C C . ILE A 1 532 ? 31.293 -7.158 -28.609 1.00 36.72 532 ILE A C 1
ATOM 4073 O O . ILE A 1 532 ? 31.442 -8.071 -29.425 1.00 36.72 532 ILE A O 1
ATOM 4077 N N . PRO A 1 533 ? 31.744 -7.275 -27.343 1.00 35.53 533 PRO A N 1
ATOM 4078 C CA . PRO A 1 533 ? 32.383 -8.488 -26.830 1.00 35.53 533 PRO A CA 1
ATOM 4079 C C . PRO A 1 533 ? 31.407 -9.686 -26.709 1.00 35.53 533 PRO A C 1
ATOM 4081 O O . PRO A 1 533 ? 30.195 -9.502 -26.595 1.00 35.53 533 PRO A O 1
ATOM 4084 N N . PRO A 1 534 ? 31.916 -10.936 -26.688 1.00 36.00 534 PRO A N 1
ATOM 4085 C CA . PRO A 1 534 ? 31.183 -12.187 -26.983 1.00 36.00 534 PRO A CA 1
ATOM 4086 C C . PRO A 1 534 ? 30.096 -12.656 -25.979 1.00 36.00 534 PRO A C 1
ATOM 4088 O O . PRO A 1 534 ? 29.684 -13.823 -26.008 1.00 36.00 534 PRO A O 1
ATOM 4091 N N . PHE A 1 535 ? 29.612 -11.792 -25.080 1.00 36.81 535 PHE A N 1
ATOM 4092 C CA . PHE A 1 535 ? 28.776 -12.189 -23.934 1.00 36.81 535 PHE A CA 1
ATOM 4093 C C . PHE A 1 535 ? 27.339 -11.646 -23.928 1.00 36.81 535 PHE A C 1
ATOM 4095 O O . PHE A 1 535 ? 26.555 -12.069 -23.075 1.00 36.81 535 PHE A O 1
ATOM 4102 N N . ALA A 1 536 ? 26.951 -10.790 -24.877 1.00 36.50 536 ALA A N 1
ATOM 4103 C CA . ALA A 1 536 ? 25.540 -10.509 -25.145 1.00 36.50 536 ALA A CA 1
ATOM 4104 C C . ALA A 1 536 ? 25.023 -11.510 -26.192 1.00 36.50 536 ALA A C 1
ATOM 4106 O O . ALA A 1 536 ? 25.553 -11.586 -27.299 1.00 36.50 536 ALA A O 1
ATOM 4107 N N . ARG A 1 537 ? 24.044 -12.348 -25.832 1.00 42.06 537 ARG A N 1
ATOM 4108 C CA . ARG A 1 537 ? 23.543 -13.430 -26.700 1.00 42.06 537 ARG A CA 1
ATOM 4109 C C . ARG A 1 537 ? 22.023 -13.359 -26.814 1.00 42.06 537 ARG A C 1
ATOM 4111 O O . ARG A 1 537 ? 21.334 -13.521 -25.812 1.00 42.06 537 ARG A O 1
ATOM 4118 N N . ILE A 1 538 ? 21.519 -13.212 -28.037 1.00 46.12 538 ILE A N 1
ATOM 4119 C CA . ILE A 1 538 ? 20.121 -13.492 -28.392 1.00 46.12 538 ILE A CA 1
ATOM 4120 C C . ILE A 1 538 ? 20.045 -14.993 -28.696 1.00 46.12 538 ILE A C 1
ATOM 4122 O O . ILE A 1 538 ? 20.755 -15.462 -29.586 1.00 46.12 538 ILE A O 1
ATOM 4126 N N . ARG A 1 539 ? 19.272 -15.773 -27.926 1.00 38.94 539 ARG A N 1
ATOM 4127 C CA . ARG A 1 539 ? 19.255 -17.249 -28.060 1.00 38.94 539 ARG A CA 1
ATOM 4128 C C . ARG A 1 539 ? 18.105 -17.787 -28.916 1.00 38.94 539 ARG A C 1
ATOM 4130 O O . ARG A 1 539 ? 18.341 -18.723 -29.679 1.00 38.94 539 ARG A O 1
ATOM 4137 N N . ARG A 1 540 ? 16.898 -17.216 -28.829 1.00 43.91 540 ARG A N 1
ATOM 4138 C CA . ARG A 1 540 ? 15.726 -17.641 -29.615 1.00 43.91 540 ARG A CA 1
ATOM 4139 C C . ARG A 1 540 ? 14.684 -16.517 -29.699 1.00 43.91 540 ARG A C 1
ATOM 4141 O O . ARG A 1 540 ? 14.303 -15.978 -28.669 1.00 43.91 540 ARG A O 1
ATOM 4148 N N . VAL A 1 541 ? 14.225 -16.190 -30.908 1.00 48.28 541 VAL A N 1
ATOM 4149 C CA . VAL A 1 541 ? 13.035 -15.355 -31.180 1.00 48.28 541 VAL A CA 1
ATOM 4150 C C . VAL A 1 541 ? 11.981 -16.297 -31.757 1.00 48.28 541 VAL A C 1
ATOM 4152 O O . VAL A 1 541 ? 12.302 -17.047 -32.682 1.00 48.28 541 VAL A O 1
ATOM 4155 N N . VAL A 1 542 ? 10.778 -16.342 -31.176 1.00 41.25 542 VAL A N 1
ATOM 4156 C CA . VAL A 1 542 ? 9.788 -17.393 -31.494 1.00 41.25 542 VAL A CA 1
ATOM 4157 C C . VAL A 1 542 ? 8.796 -16.991 -32.579 1.00 41.25 542 VAL A C 1
ATOM 4159 O O . VAL A 1 542 ? 8.386 -17.857 -33.351 1.00 41.25 542 VAL A O 1
ATOM 4162 N N . SER A 1 543 ? 8.479 -15.704 -32.728 1.00 38.34 543 SER A N 1
ATOM 4163 C CA . SER A 1 543 ? 7.685 -15.224 -33.860 1.00 38.34 543 SER A CA 1
ATOM 4164 C C . SER A 1 543 ? 7.924 -13.739 -34.139 1.00 38.34 543 SER A C 1
ATOM 4166 O O . SER A 1 543 ? 8.085 -12.943 -33.216 1.00 38.34 543 SER A O 1
ATOM 4168 N N . ALA A 1 544 ? 7.976 -13.395 -35.423 1.00 39.50 544 ALA A N 1
ATOM 4169 C CA . ALA A 1 544 ? 7.818 -12.046 -35.950 1.00 39.50 544 ALA A CA 1
ATOM 4170 C C . ALA A 1 544 ? 6.853 -12.191 -37.132 1.00 39.50 544 ALA A C 1
ATOM 4172 O O . ALA A 1 544 ? 7.129 -12.969 -38.051 1.00 39.50 544 ALA A O 1
ATOM 4173 N N . GLN A 1 545 ? 5.690 -11.545 -37.070 1.00 34.88 545 GLN A N 1
ATOM 4174 C CA . GLN A 1 545 ? 4.809 -11.443 -38.231 1.00 34.88 545 GLN A CA 1
ATOM 4175 C C . GLN A 1 545 ? 5.342 -10.311 -39.113 1.00 34.88 545 GLN A C 1
ATOM 4177 O O . GLN A 1 545 ? 5.710 -9.246 -38.623 1.00 34.88 545 GLN A O 1
ATOM 4182 N N . PHE A 1 546 ? 5.510 -10.602 -40.400 1.00 34.59 546 PHE A N 1
ATOM 4183 C CA . PHE A 1 546 ? 6.012 -9.657 -41.386 1.00 34.59 546 PHE A CA 1
ATOM 4184 C C . PHE A 1 546 ? 4.912 -9.448 -42.426 1.00 34.59 546 PHE A C 1
ATOM 4186 O O . PHE A 1 546 ? 4.807 -10.250 -43.351 1.00 34.59 546 PHE A O 1
ATOM 4193 N N . ALA A 1 547 ? 4.121 -8.385 -42.316 1.00 33.00 547 ALA A N 1
ATOM 4194 C CA . ALA A 1 547 ? 3.409 -7.848 -43.466 1.00 33.00 547 ALA A CA 1
ATOM 4195 C C . ALA A 1 547 ? 4.388 -7.034 -44.324 1.00 33.00 547 ALA A C 1
ATOM 4197 O O . ALA A 1 547 ? 5.115 -6.166 -43.824 1.00 33.00 547 ALA A O 1
ATOM 4198 N N . ARG A 1 548 ? 4.444 -7.302 -45.633 1.00 29.88 548 ARG A N 1
ATOM 4199 C CA . ARG A 1 548 ? 5.167 -6.415 -46.550 1.00 29.88 548 ARG A CA 1
ATOM 4200 C C . ARG A 1 548 ? 4.434 -5.080 -46.645 1.00 29.88 548 ARG A C 1
ATOM 4202 O O . ARG A 1 548 ? 3.208 -5.024 -46.656 1.00 29.88 548 ARG A O 1
ATOM 4209 N N . ALA A 1 549 ? 5.193 -3.997 -46.817 1.00 35.31 549 ALA A N 1
ATOM 4210 C CA . ALA A 1 549 ? 4.655 -2.651 -47.042 1.00 35.31 549 ALA A CA 1
ATOM 4211 C C . ALA A 1 549 ? 3.790 -2.515 -48.323 1.00 35.31 549 ALA A C 1
ATOM 4213 O O . ALA A 1 549 ? 3.262 -1.435 -48.579 1.00 35.31 549 ALA A O 1
ATOM 4214 N N . ASP A 1 550 ? 3.644 -3.578 -49.125 1.00 36.69 550 ASP A N 1
ATOM 4215 C CA . ASP A 1 550 ? 2.773 -3.650 -50.304 1.00 36.69 550 ASP A CA 1
ATOM 4216 C C . ASP A 1 550 ? 1.443 -4.398 -50.070 1.00 36.69 550 ASP A C 1
ATOM 4218 O O . ASP A 1 550 ? 0.636 -4.494 -50.993 1.00 36.69 550 ASP A O 1
ATOM 4222 N N . GLY A 1 551 ? 1.170 -4.876 -48.849 1.00 38.00 551 GLY A N 1
ATOM 4223 C CA . GLY A 1 551 ? -0.084 -5.560 -48.524 1.00 38.00 551 GLY A CA 1
ATOM 4224 C C . GLY A 1 551 ? -0.159 -7.021 -48.986 1.00 38.00 551 GLY A C 1
ATOM 4225 O O . GLY A 1 551 ? -1.263 -7.502 -49.249 1.00 38.00 551 GLY A O 1
ATOM 4226 N N . THR A 1 552 ? 0.979 -7.724 -49.072 1.00 32.16 552 THR A N 1
ATOM 4227 C CA . THR A 1 552 ? 1.029 -9.198 -49.174 1.00 32.16 552 THR A CA 1
ATOM 4228 C C . THR A 1 552 ? 1.768 -9.869 -48.028 1.00 32.16 552 THR A C 1
ATOM 4230 O O . THR A 1 552 ? 2.815 -9.337 -47.584 1.00 32.16 552 THR A O 1
#

Mean predicted aligned error: 17.15 Å